Protein 7T7U (pdb70)

Radius of gyration: 22.79 Å; Cα contacts (8 Å, |Δi|>4): 829; chains: 4; bounding box: 52×47×64 Å

B-factor: mean 19.66, std 7.54, range [8.05, 99.09]

Solvent-accessible surface area: 21863 Å² total

Foldseek 3Di:
DDDQQKDKDKDWFQQVPPPDDDCPDPDDDPVDSCSRIDIDIDIDRDDDDPVNVVVVCVVCVVQFDDPPPDDDDGDDDDPD/DDDQDDPSLVVLLVVDPNSVLLVQLLCLPPVCVLVLLCVLLVVLCVVPVQCCPCPHCDDPVSVVVSSVLLSVLSVLLSVCSSNVHNPCVCPPNQVPVQVVCVVVVPDLVSLLSSLVSSLVSSLCSSQVVDPDPPDDDPDDDPVVSSVSSNVNSVVNNVSND/DDDQQKDKDKDWFQQQPPDPDDPPPDDDDDPVDSCNRIDMDIDIDRDDDDPVRVVVVVVVCVVPPDDDD/DVVVVCPDDQDDVSLVVLLVVAPPLVLLVVLLCLCVVCPLVLLCVLLVVLCVVPVCLCPPNHCPDPVSVVVSSVLLSVLSVLLSVCSNNVHNVCVCVVNQVCVQVVCVVVVPDLVSVLSSLVSSLVVSLCSSQPQDDPVPHPDPDDDRNVSNVSSSVNSVVNNVSND

Sequence (477 aa):
AIKKDQKAPIITIFDNRGCEVKKNNNYSGAKANGMMEDDQCVKLLTMETITVSEETTAAKKLQEFIGLKATAINVPQISGVTKKKYAAYVGGADLQALKKFVSSEGNKRLDAVNAIVSSNASSCIVSDAVSGMICENPALISPSGCYTNRRMAACLRDAEIILRYVSYSLLSSGDSSVLEEDRCLSGLKETYSSLGVPTAGNLRAVGIMKATCVAFINNTSQQKKLSTPAGDCSALASSEVAGYFDKVSAALAAIKDQKKAPVVTIFDARGCKDHSSNKEYTGAKAGGMMEDDQCVKLTMMETIKVGDDVAAKVLGEECLSELKSRKFSRVVTAAYVGGADLQALKKFVSEGNKRLDAVNAIVSNASCIVSDAVSSGMICENPALISPSGCYTNRRRMAACLRDAEIILRYVSYSLLSSGDSSVLEEDRCLSGLKEETYSSSLGVPTAGNLRAVGIMKATCVAFINNTSQQKKLSTPAGDCSALASEVAGYFDKVSAALA

InterPro domains:
  IPR004228 Phycoerythrin alpha chain [PF02972] (55-111)
  IPR011070 Globular protein, non-globular alpha/beta subunit [SSF56568] (50-123)
  IPR037011 Phycoerythrin-like alpha chain superfamily [G3DSA:3.90.510.10] (50-129)

Structure (mmCIF, N/CA/C/O backbone):
data_7T7U
#
_entry.id   7T7U
#
_cell.length_a   90.294
_cell.length_b   93.411
_cell.length_c   132.024
_cell.angle_alpha   90.000
_cell.angle_beta   90.000
_cell.angle_gamma   90.000
#
_symmetry.space_group_name_H-M   'I 2 2 2'
#
loop_
_entity.id
_entity.type
_entity.pdbx_description
1 polymer 'Phycoerythrin alpha subunit L1'
2 polymer 'Phycoerythrin beta subunit'
3 polymer 'Phycoerythrin alpha subunit S1'
4 non-polymer 'mesobiliverdin IX(alpha)'
5 non-polymer DiCys-(15,16)-Dihydrobiliverdin
6 non-polymer PHYCOCYANOBILIN
7 non-polymer GLYCEROL
8 water water
#
loop_
_atom_site.group_PDB
_atom_site.id
_atom_site.type_symbol
_atom_site.label_atom_id
_atom_site.label_alt_id
_atom_site.label_comp_id
_atom_site.label_asym_id
_atom_site.label_entity_id
_atom_site.label_seq_id
_atom_site.pdbx_PDB_ins_code
_atom_site.Cartn_x
_atom_site.Cartn_y
_atom_site.Cartn_z
_atom_site.occupancy
_atom_site.B_iso_or_equiv
_atom_site.auth_seq_id
_atom_site.auth_comp_id
_atom_site.auth_asym_id
_atom_site.auth_atom_id
_atom_site.pdbx_PDB_model_num
ATOM 1 N N . ALA A 1 1 ? 39.67387 25.50846 129.26922 1.000 31.73277 1 ALA A N 1
ATOM 2 C CA . ALA A 1 1 ? 40.48173 25.42037 130.51876 1.000 29.64935 1 ALA A CA 1
ATOM 3 C C . ALA A 1 1 ? 39.87664 26.33494 131.59450 1.000 30.44827 1 ALA A C 1
ATOM 4 O O . ALA A 1 1 ? 39.34499 27.40466 131.29880 1.000 26.81175 1 ALA A O 1
ATOM 13 N N . ILE A 1 2 ? 39.93784 25.88663 132.84823 1.000 27.58242 2 ILE A N 1
ATOM 14 C CA . ILE A 1 2 ? 39.46233 26.73361 133.94309 1.000 26.28146 2 ILE A CA 1
ATOM 15 C C . ILE A 1 2 ? 40.22597 28.05517 133.92972 1.000 27.67319 2 ILE A C 1
ATOM 16 O O . ILE A 1 2 ? 41.44065 28.09037 133.68549 1.000 25.88076 2 ILE A O 1
ATOM 32 N N . LYS A 1 3 ? 39.52064 29.15384 134.18885 1.000 26.27976 3 LYS A N 1
ATOM 33 C CA A LYS A 1 3 ? 40.14303 30.47915 134.13048 0.505 27.42642 3 LYS A CA 1
ATOM 34 C CA B LYS A 1 3 ? 40.13862 30.47809 134.13241 0.495 27.42726 3 LYS A CA 1
ATOM 35 C C . LYS A 1 3 ? 40.89624 30.78449 135.41103 1.000 28.00995 3 LYS A C 1
ATOM 36 O O . LYS A 1 3 ? 41.78312 31.63139 135.42457 1.000 28.07971 3 LYS A O 1
ATOM 92 N N . ASP A 1 5 ? 39.63219 32.06452 137.99938 1.000 23.42171 5 ASP A N 1
ATOM 93 C CA . ASP A 1 5 ? 38.99264 33.23287 138.59889 1.000 23.76946 5 ASP A CA 1
ATOM 94 C C . ASP A 1 5 ? 37.81662 32.80738 139.49058 1.000 22.31122 5 ASP A C 1
ATOM 95 O O . ASP A 1 5 ? 37.14091 33.65472 140.07169 1.000 22.37955 5 ASP A O 1
ATOM 104 N N . GLN A 1 6 ? 37.57261 31.48990 139.57556 1.000 22.34718 6 GLN A N 1
ATOM 105 C CA . GLN A 1 6 ? 36.58048 30.92076 140.49045 1.000 21.90110 6 GLN A CA 1
ATOM 106 C C . GLN A 1 6 ? 35.16423 31.42727 140.20996 1.000 21.82685 6 GLN A C 1
ATOM 107 O O . GLN A 1 6 ? 34.30524 31.41689 141.08259 1.000 21.38983 6 GLN A O 1
ATOM 121 N N . LYS A 1 7 ? 34.89272 31.82604 138.96468 1.000 20.44927 7 LYS A N 1
ATOM 122 C CA . LYS A 1 7 ? 33.57063 32.29254 138.58436 1.000 19.99950 7 LYS A CA 1
ATOM 123 C C . LYS A 1 7 ? 32.74169 31.15430 138.01254 1.000 18.46822 7 LYS A C 1
ATOM 124 O O . LYS A 1 7 ? 33.23300 30.34808 137.22253 1.000 19.15290 7 LYS A O 1
ATOM 143 N N . ALA A 1 8 ? 31.47043 31.11130 138.38988 1.000 18.36466 8 ALA A N 1
ATOM 144 C CA . ALA A 1 8 ? 30.54405 30.06651 137.98805 1.000 18.67641 8 ALA A CA 1
ATOM 145 C C . ALA A 1 8 ? 29.18109 30.67208 137.70111 1.000 17.88598 8 ALA A C 1
ATOM 146 O O . ALA A 1 8 ? 28.85794 31.75318 138.20257 1.000 19.32319 8 ALA A O 1
ATOM 153 N N . PRO A 1 9 ? 28.35041 29.98448 136.91995 1.000 18.28198 9 PRO A N 1
ATOM 154 C CA . PRO A 1 9 ? 27.00194 30.49174 136.62043 1.000 17.19602 9 PRO A CA 1
ATOM 155 C C . PRO A 1 9 ? 26.06165 30.33967 137.80988 1.000 17.83050 9 PRO A C 1
ATOM 156 O O . PRO A 1 9 ? 25.86105 29.23462 138.33538 1.000 16.21354 9 PRO A O 1
ATOM 167 N N . ILE A 1 10 ? 25.47726 31.44917 138.21072 1.000 15.88532 10 ILE A N 1
ATOM 168 C CA . ILE A 1 10 ? 24.45802 31.47358 139.25245 1.000 16.96283 10 ILE A CA 1
ATOM 169 C C . ILE A 1 10 ? 23.10423 31.58286 138.57902 1.000 16.15947 10 ILE A C 1
ATOM 170 O O . ILE A 1 10 ? 22.81345 32.58854 137.89502 1.000 15.76873 10 ILE A O 1
ATOM 186 N N . ILE A 1 11 ? 22.30098 30.54528 138.74847 1.000 13.88771 11 ILE A N 1
ATOM 187 C CA . ILE A 1 11 ? 20.96760 30.43579 138.12848 1.000 14.87174 11 ILE A CA 1
ATOM 188 C C . ILE A 1 11 ? 19.89394 30.62600 139.19589 1.000 14.22837 11 ILE A C 1
ATOM 189 O O . ILE A 1 11 ? 19.88323 29.91220 140.21385 1.000 15.75540 11 ILE A O 1
ATOM 205 N N . THR A 1 12 ? 18.97023 31.55312 138.96077 1.000 11.86350 12 THR A N 1
ATOM 206 C CA . THR A 1 12 ? 17.79811 31.72289 139.82976 1.000 13.85673 12 THR A CA 1
ATOM 207 C C . THR A 1 12 ? 16.52911 31.46041 139.02686 1.000 14.04178 12 THR A C 1
ATOM 208 O O . THR A 1 12 ? 16.38690 31.93992 137.90464 1.000 13.58078 12 THR A O 1
ATOM 219 N N . ILE A 1 13 ? 15.63783 30.65965 139.59596 1.000 13.19141 13 ILE A N 1
ATOM 220 C CA . ILE A 1 13 ? 14.42778 30.19724 138.93057 1.000 14.25098 13 ILE A CA 1
ATOM 221 C C . ILE A 1 13 ? 13.24173 30.93844 139.54793 1.000 13.34745 13 ILE A C 1
ATOM 222 O O . ILE A 1 13 ? 12.90783 30.71249 140.71032 1.000 14.36567 13 ILE A O 1
ATOM 238 N N . PHE A 1 14 ? 12.58176 31.77161 138.76662 1.000 13.06485 14 PHE A N 1
ATOM 239 C CA . PHE A 1 14 ? 11.44316 32.56805 139.22612 1.000 14.07871 14 PHE A CA 1
ATOM 240 C C . PHE A 1 14 ? 10.16797 32.00272 138.61545 1.000 13.45409 14 PHE A C 1
ATOM 241 O O . PHE A 1 14 ? 9.77986 32.36267 137.50892 1.000 12.62330 14 PHE A O 1
ATOM 258 N N . ASP A 1 15 ? 9.47584 31.14504 139.34570 1.000 13.12312 15 ASP A N 1
ATOM 259 C CA . ASP A 1 15 ? 8.14786 30.71069 138.94144 1.000 11.90044 15 ASP A CA 1
ATOM 260 C C . ASP A 1 15 ? 7.17743 31.54623 139.75182 1.000 13.12671 15 ASP A C 1
ATOM 261 O O . ASP A 1 15 ? 6.75593 31.13147 140.82827 1.000 12.85174 15 ASP A O 1
ATOM 270 N N . ASN A 1 16 ? 6.84665 32.72938 139.25850 1.000 12.59785 16 ASN A N 1
ATOM 271 C CA . ASN A 1 16 ? 6.09798 33.70268 140.04526 1.000 12.24342 16 ASN A CA 1
ATOM 272 C C . ASN A 1 16 ? 4.67354 33.85980 139.52115 1.000 11.64874 16 ASN A C 1
ATOM 273 O O . ASN A 1 16 ? 4.08085 34.94799 139.53063 1.000 12.09534 16 ASN A O 1
ATOM 284 N N . ARG A 1 17 ? 4.08397 32.75226 139.09266 1.000 11.41767 17 ARG A N 1
ATOM 285 C CA . ARG A 1 17 ? 2.63960 32.67197 138.89610 1.000 12.85700 17 ARG A CA 1
ATOM 286 C C . ARG A 1 17 ? 1.95807 33.13585 140.18698 1.000 12.80520 17 ARG A C 1
ATOM 287 O O . ARG A 1 17 ? 2.39048 32.78391 141.28915 1.000 13.28602 17 ARG A O 1
ATOM 308 N N . GLY A 1 18 ? 0.96255 34.01045 140.05139 1.000 12.18802 18 GLY A N 1
ATOM 309 C CA . GLY A 1 18 ? 0.23295 34.53935 141.19004 1.000 13.18932 18 GLY A CA 1
ATOM 310 C C . GLY A 1 18 ? 0.91722 35.62806 141.99658 1.000 16.15156 18 GLY A C 1
ATOM 311 O O . GLY A 1 18 ? 0.38524 36.02263 143.04340 1.000 15.76533 18 GLY A O 1
ATOM 315 N N . CYS A 1 19 ? 2.08089 36.11303 141.57045 1.000 13.44790 19 CYS A N 1
ATOM 316 C CA . CYS A 1 19 ? 2.76300 37.21357 142.23060 1.000 13.55102 19 CYS A CA 1
ATOM 317 C C . CYS A 1 19 ? 2.35190 38.54456 141.60409 1.000 16.76586 19 CYS A C 1
ATOM 318 O O . CYS A 1 19 ? 2.42313 38.72104 140.38214 1.000 15.28757 19 CYS A O 1
ATOM 325 N N . GLU A 1 20 ? 1.90816 39.47561 142.44714 1.000 14.79227 20 GLU A N 1
ATOM 326 C CA . GLU A 1 20 ? 1.33813 40.72134 141.95195 1.000 18.78450 20 GLU A CA 1
ATOM 327 C C . GLU A 1 20 ? 2.39185 41.78591 141.66878 1.000 19.02964 20 GLU A C 1
ATOM 328 O O . GLU A 1 20 ? 2.06793 42.81244 141.07815 1.000 19.87972 20 GLU A O 1
ATOM 340 N N . VAL A 1 21 ? 3.63671 41.55936 142.06169 1.000 15.55957 21 VAL A N 1
ATOM 341 C CA . VAL A 1 21 ? 4.69911 42.52111 141.83577 1.000 18.73288 21 VAL A CA 1
ATOM 342 C C . VAL A 1 21 ? 5.11018 42.51311 140.36827 1.000 21.56165 21 VAL A C 1
ATOM 343 O O . VAL A 1 21 ? 5.38884 41.45233 139.77863 1.000 19.69218 21 VAL A O 1
ATOM 356 N N . LYS A 1 22 ? 5.17956 43.71169 139.77868 1.000 20.19633 22 LYS A N 1
ATOM 357 C CA . LYS A 1 22 ? 5.57680 43.86256 138.38412 1.000 24.13532 22 LYS A CA 1
ATOM 358 C C . LYS A 1 22 ? 7.07858 44.08304 138.28976 1.000 22.20880 22 LYS A C 1
ATOM 359 O O . LYS A 1 22 ? 7.61791 45.03593 138.89136 1.000 22.30009 22 LYS A O 1
ATOM 378 N N . LYS A 1 23 ? 7.75325 43.22278 137.53516 1.000 20.37898 23 LYS A N 1
ATOM 379 C CA . LYS A 1 23 ? 9.18330 43.33435 137.29741 1.000 22.59645 23 LYS A CA 1
ATOM 380 C C . LYS A 1 23 ? 9.42252 43.58026 135.81059 1.000 23.71595 23 LYS A C 1
ATOM 381 O O . LYS A 1 23 ? 8.64675 43.13805 134.96437 1.000 24.02233 23 LYS A O 1
ATOM 400 N N . ASN A 1 24 ? 10.52567 44.24707 135.49976 1.000 21.92934 24 ASN A N 1
ATOM 401 C CA A ASN A 1 24 ? 10.84174 44.65187 134.13909 0.596 24.91988 24 ASN A CA 1
ATOM 402 C CA B ASN A 1 24 ? 10.84499 44.65829 134.14004 0.404 24.92211 24 ASN A CA 1
ATOM 403 C C . ASN A 1 24 ? 12.25132 44.24761 133.72159 1.000 23.86875 24 ASN A C 1
ATOM 404 O O . ASN A 1 24 ? 12.81201 44.84518 132.79946 1.000 24.80356 24 ASN A O 1
ATOM 423 N N . ASN A 1 25 ? 12.83084 43.23299 134.36173 1.000 21.00041 25 ASN A N 1
ATOM 424 C CA . ASN A 1 25 ? 14.19027 42.81504 134.01975 1.000 20.15384 25 ASN A CA 1
ATOM 425 C C . ASN A 1 25 ? 14.26026 42.24894 132.60665 1.000 21.86836 25 ASN A C 1
ATOM 426 O O . ASN A 1 25 ? 15.22748 42.49617 131.87884 1.000 20.66378 25 ASN A O 1
ATOM 437 N N . TYR A 1 26 ? 13.27576 41.44333 132.23160 1.000 19.09152 26 TYR A N 1
ATOM 438 C CA . TYR A 1 26 ? 13.22045 40.86975 130.89385 1.000 20.29072 26 TYR A CA 1
ATOM 439 C C . TYR A 1 26 ? 12.65075 41.90338 129.93375 1.000 21.51543 26 TYR A C 1
ATOM 440 O O . TYR A 1 26 ? 11.59656 42.49237 130.19816 1.000 22.29257 26 TYR A O 1
ATOM 458 N N . SER A 1 27 ? 13.34952 42.13316 128.82751 1.000 20.86304 27 SER A N 1
ATOM 459 C CA . SER A 1 27 ? 12.96936 43.16875 127.87241 1.000 22.93744 27 SER A CA 1
ATOM 460 C C . SER A 1 27 ? 12.48483 42.62338 126.53292 1.000 21.52690 27 SER A C 1
ATOM 461 O O . SER A 1 27 ? 12.20993 43.40855 125.61969 1.000 23.18336 27 SER A O 1
ATOM 469 N N . GLY A 1 28 ? 12.36901 41.32234 126.38794 1.000 20.20191 28 GLY A N 1
ATOM 470 C CA . GLY A 1 28 ? 12.01496 40.71336 125.12055 1.000 19.57789 28 GLY A CA 1
ATOM 471 C C . GLY A 1 28 ? 10.51908 40.66594 124.88156 1.000 18.54659 28 GLY A C 1
ATOM 472 O O . GLY A 1 28 ? 9.71078 41.26854 125.59325 1.000 19.35037 28 GLY A O 1
ATOM 476 N N . ALA A 1 29 ? 10.15311 39.93804 123.82010 1.000 19.50656 29 ALA A N 1
ATOM 477 C CA . ALA A 1 29 ? 8.75315 39.78767 123.44401 1.000 19.39055 29 ALA A CA 1
ATOM 478 C C . ALA A 1 29 ? 7.96014 39.12671 124.56920 1.000 18.86181 29 ALA A C 1
ATOM 479 O O . ALA A 1 29 ? 8.45050 38.22612 125.25301 1.000 16.78255 29 ALA A O 1
ATOM 486 N N . LYS A 1 30 ? 6.72219 39.59363 124.74736 1.000 18.19718 30 LYS A N 1
ATOM 487 C CA . LYS A 1 30 ? 5.81001 39.01920 125.71477 1.000 17.94508 30 LYS A CA 1
ATOM 488 C C . LYS A 1 30 ? 5.27877 37.65512 125.25533 1.000 15.67477 30 LYS A C 1
ATOM 489 O O . LYS A 1 30 ? 5.14278 37.38188 124.06251 1.000 17.48872 30 LYS A O 1
ATOM 508 N N . ALA A 1 31 ? 4.99239 36.78493 126.22678 1.000 14.50198 31 ALA A N 1
ATOM 509 C CA . ALA A 1 31 ? 4.27604 35.55322 125.94209 1.000 14.43309 31 ALA A CA 1
ATOM 510 C C . ALA A 1 31 ? 2.75537 35.70493 125.88617 1.000 15.39650 31 ALA A C 1
ATOM 511 O O . ALA A 1 31 ? 2.08360 34.87837 125.26324 1.000 13.27369 31 ALA A O 1
ATOM 518 N N . ASN A 1 32 ? 2.19258 36.69834 126.55165 1.000 14.17374 32 ASN A N 1
ATOM 519 C CA . ASN A 1 32 ? 0.75294 36.73747 126.81481 1.000 15.22001 32 ASN A CA 1
ATOM 520 C C . ASN A 1 32 ? 0.25548 35.37896 127.29499 1.000 13.99125 32 ASN A C 1
ATOM 521 O O . ASN A 1 32 ? -0.67469 34.77656 126.74139 1.000 13.08137 32 ASN A O 1
ATOM 532 N N . GLY A 1 33 ? 0.90361 34.92127 128.35422 1.000 15.45775 33 GLY A N 1
ATOM 533 C CA . GLY A 1 33 ? 0.69273 33.59763 128.90821 1.000 13.72791 33 GLY A CA 1
ATOM 534 C C . GLY A 1 33 ? 1.46024 33.46171 130.19794 1.000 14.03555 33 GLY A C 1
ATOM 535 O O . GLY A 1 33 ? 1.96589 34.45494 130.76033 1.000 12.73527 33 GLY A O 1
ATOM 539 N N . MET A 1 34 ? 1.54355 32.22836 130.68224 1.000 13.32990 34 MET A N 1
ATOM 540 C CA A MET A 1 34 ? 2.11839 32.03965 132.01695 0.538 13.52143 34 MET A CA 1
ATOM 541 C CA B MET A 1 34 ? 2.13039 32.01404 132.00811 0.462 13.52962 34 MET A CA 1
ATOM 542 C C . MET A 1 34 ? 3.56057 32.52158 132.06723 1.000 12.46577 34 MET A C 1
ATOM 543 O O . MET A 1 34 ? 4.00234 33.00090 133.11637 1.000 12.13990 34 MET A O 1
ATOM 568 N N . GLU A 1 35 ? 4.28743 32.48324 130.94237 1.000 13.38201 35 GLU A N 1
ATOM 569 C CA . GLU A 1 35 ? 5.69741 32.86927 130.99482 1.000 13.02690 35 GLU A CA 1
ATOM 570 C C . GLU A 1 35 ? 5.92710 34.36905 131.18342 1.000 12.90281 35 GLU A C 1
ATOM 571 O O . GLU A 1 35 ? 7.07902 34.78104 131.41843 1.000 12.74700 35 GLU A O 1
ATOM 583 N N . ASP A 1 36 ? 4.89311 35.19380 131.08726 1.000 12.64003 36 ASP A N 1
ATOM 584 C CA . ASP A 1 36 ? 5.00269 36.58505 131.50578 1.000 13.03246 36 ASP A CA 1
ATOM 585 C C . ASP A 1 36 ? 5.18377 36.72082 133.01786 1.000 14.26707 36 ASP A C 1
ATOM 586 O O . ASP A 1 36 ? 5.51751 37.81417 133.47374 1.000 14.94121 36 ASP A O 1
ATOM 595 N N . ASP A 1 37 ? 4.95128 35.64843 133.76775 1.000 12.41945 37 ASP A N 1
ATOM 596 C CA . ASP A 1 37 ? 5.09939 35.58274 135.22372 1.000 13.24951 37 ASP A CA 1
ATOM 597 C C . ASP A 1 37 ? 6.19766 34.59991 135.64063 1.000 13.41780 37 ASP A C 1
ATOM 598 O O . ASP A 1 37 ? 6.28265 34.20734 136.83140 1.000 10.56403 37 ASP A O 1
ATOM 607 N N . GLN A 1 38 ? 7.07972 34.25024 134.71965 1.000 12.20085 38 GLN A N 1
ATOM 608 C CA . GLN A 1 38 ? 8.15456 33.31105 134.96402 1.000 11.69309 38 GLN A CA 1
ATOM 609 C C . GLN A 1 38 ? 9.43362 33.81977 134.32845 1.000 12.88365 38 GLN A C 1
ATOM 610 O O . GLN A 1 38 ? 9.41045 34.47592 133.28947 1.000 12.25713 38 GLN A O 1
ATOM 624 N N . CYS A 1 39 ? 10.56177 33.52175 134.96911 1.000 12.93101 39 CYS A N 1
ATOM 625 C CA . CYS A 1 39 ? 11.82773 34.05350 134.46930 1.000 13.62823 39 CYS A CA 1
ATOM 626 C C . CYS A 1 39 ? 12.95283 33.18198 134.98762 1.000 14.28651 39 CYS A C 1
ATOM 627 O O . CYS A 1 39 ? 12.89346 32.64729 136.10249 1.000 14.18162 39 CYS A O 1
ATOM 635 N N . VAL A 1 40 ? 13.99510 33.05139 134.17128 1.000 13.85774 40 VAL A N 1
ATOM 636 C CA . VAL A 1 40 ? 15.25486 32.45957 134.59479 1.000 15.23179 40 VAL A CA 1
ATOM 637 C C . VAL A 1 40 ? 16.30396 33.55276 134.58975 1.000 14.91643 40 VAL A C 1
ATOM 638 O O . VAL A 1 40 ? 16.47204 34.24162 133.57206 1.000 13.89121 40 VAL A O 1
ATOM 651 N N . LYS A 1 41 ? 16.99955 33.71698 135.70874 1.000 13.43343 41 LYS A N 1
ATOM 652 C CA . LYS A 1 41 ? 18.10139 34.66803 135.82496 1.000 16.12444 41 LYS A CA 1
ATOM 653 C C . LYS A 1 41 ? 19.42852 33.92166 135.82281 1.000 16.26061 41 LYS A C 1
ATOM 654 O O . LYS A 1 41 ? 19.59294 32.91568 136.52639 1.000 14.83431 41 LYS A O 1
ATOM 673 N N . LEU A 1 42 ? 20.38738 34.43171 135.06049 1.000 16.54959 42 LEU A N 1
ATOM 674 C CA A LEU A 1 42 ? 21.71307 33.84535 134.99010 0.436 18.01440 42 LEU A CA 1
ATOM 675 C CA B LEU A 1 42 ? 21.71239 33.84483 134.98328 0.564 18.00874 42 LEU A CA 1
ATOM 676 C C . LEU A 1 42 ? 22.74686 34.94764 135.11126 1.000 19.67097 42 LEU A C 1
ATOM 677 O O . LEU A 1 42 ? 22.69350 35.93824 134.37048 1.000 19.86603 42 LEU A O 1
ATOM 706 N N . THR A 1 43 ? 23.66710 34.78414 136.04971 1.000 18.54757 43 THR A N 1
ATOM 707 C CA . THR A 1 43 ? 24.84490 35.63162 136.14398 1.000 22.68786 43 THR A CA 1
ATOM 708 C C . THR A 1 43 ? 26.08184 34.74268 136.25831 1.000 22.16273 43 THR A C 1
ATOM 709 O O . THR A 1 43 ? 25.99175 33.57428 136.62890 1.000 22.46990 43 THR A O 1
ATOM 720 N N . MET A 1 44 ? 27.23717 35.32065 135.92105 1.000 23.83947 44 MET A N 1
ATOM 721 C CA . MET A 1 44 ? 28.54529 34.69945 136.08262 1.000 21.87013 44 MET A CA 1
ATOM 722 C C . MET A 1 44 ? 29.28860 35.50916 137.12829 1.000 24.23089 44 MET A C 1
ATOM 723 O O . MET A 1 44 ? 29.59211 36.68956 136.90376 1.000 24.45343 44 MET A O 1
ATOM 737 N N . GLU A 1 45 ? 29.58087 34.89195 138.27203 1.000 20.18702 45 GLU A N 1
ATOM 738 C CA . GLU A 1 45 ? 30.15286 35.61963 139.38239 1.000 21.78871 45 GLU A CA 1
ATOM 739 C C . GLU A 1 45 ? 31.19221 34.77939 140.11452 1.000 20.19980 45 GLU A C 1
ATOM 740 O O . GLU A 1 45 ? 31.14670 33.54837 140.09979 1.000 19.20061 45 GLU A O 1
ATOM 752 N N . THR A 1 46 ? 32.12090 35.48251 140.75601 1.000 19.67152 46 THR A N 1
ATOM 753 C CA . THR A 1 46 ? 33.09642 34.86809 141.63773 1.000 19.66067 46 THR A CA 1
ATOM 754 C C . THR A 1 46 ? 32.35549 34.14601 142.76220 1.000 20.35242 46 THR A C 1
ATOM 755 O O . THR A 1 46 ? 31.54167 34.74538 143.46968 1.000 20.94096 46 THR A O 1
ATOM 766 N N . ILE A 1 47 ? 32.60070 32.85501 142.91352 1.000 18.37063 47 ILE A N 1
ATOM 767 C CA . ILE A 1 47 ? 32.02526 32.13994 144.05960 1.000 18.61824 47 ILE A CA 1
ATOM 768 C C . ILE A 1 47 ? 32.90901 32.41859 145.26964 1.000 19.22289 47 ILE A C 1
ATOM 769 O O . ILE A 1 47 ? 34.12722 32.19655 145.22888 1.000 18.87053 47 ILE A O 1
ATOM 785 N N . THR A 1 48 ? 32.31381 32.95708 146.32130 1.000 18.43514 48 THR A N 1
ATOM 786 C CA . THR A 1 48 ? 33.02365 33.39833 147.51414 1.000 17.89796 48 THR A CA 1
ATOM 787 C C . THR A 1 48 ? 32.49143 32.69911 148.75593 1.000 16.81316 48 THR A C 1
ATOM 788 O O . THR A 1 48 ? 31.28242 32.54756 148.92527 1.000 17.02325 48 THR A O 1
ATOM 799 N N . VAL A 1 49 ? 33.40205 32.26345 149.61325 1.000 15.66683 49 VAL A N 1
ATOM 800 C CA . VAL A 1 49 ? 33.08517 31.71625 150.93335 1.000 15.47726 49 VAL A CA 1
ATOM 801 C C . VAL A 1 49 ? 33.96152 32.46218 151.93691 1.000 16.81651 49 VAL A C 1
ATOM 802 O O . VAL A 1 49 ? 35.19195 32.46041 151.81834 1.000 16.80308 49 VAL A O 1
ATOM 815 N N . SER A 1 50 ? 33.34306 33.12307 152.90934 1.000 15.57782 50 SER A N 1
ATOM 816 C CA . SER A 1 50 ? 34.12763 33.92438 153.83770 1.000 17.18945 50 SER A CA 1
ATOM 817 C C . SER A 1 50 ? 34.80068 33.01976 154.86930 1.000 16.93987 50 SER A C 1
ATOM 818 O O . SER A 1 50 ? 34.38268 31.89574 155.09838 1.000 15.33197 50 SER A O 1
ATOM 826 N N A GLU A 1 51 ? 35.85692 33.52594 155.50292 0.531 17.88769 51 GLU A N 1
ATOM 827 N N B GLU A 1 51 ? 35.86471 33.54646 155.48454 0.469 17.88837 51 GLU A N 1
ATOM 828 C CA A GLU A 1 51 ? 36.48899 32.71125 156.54361 0.531 18.11526 51 GLU A CA 1
ATOM 829 C CA B GLU A 1 51 ? 36.53143 32.82090 156.56462 0.469 18.14092 51 GLU A CA 1
ATOM 830 C C A GLU A 1 51 ? 35.61969 32.63363 157.79350 0.531 17.15880 51 GLU A C 1
ATOM 831 C C B GLU A 1 51 ? 35.59737 32.62614 157.75128 0.469 17.15547 51 GLU A C 1
ATOM 832 O O A GLU A 1 51 ? 35.77534 31.69342 158.58078 0.531 15.83811 51 GLU A O 1
ATOM 833 O O B GLU A 1 51 ? 35.68727 31.61550 158.45808 0.469 15.84772 51 GLU A O 1
ATOM 856 N N . THR A 1 52 ? 34.70152 33.58400 157.98270 1.000 16.91888 52 THR A N 1
ATOM 857 C CA . THR A 1 52 ? 33.68063 33.43224 159.00872 1.000 17.45124 52 THR A CA 1
ATOM 858 C C . THR A 1 52 ? 32.84772 32.19044 158.74714 1.000 14.89052 52 THR A C 1
ATOM 859 O O . THR A 1 52 ? 32.69522 31.32424 159.62091 1.000 14.40811 52 THR A O 1
ATOM 870 N N . THR A 1 53 ? 32.31969 32.06761 157.52472 1.000 14.59899 53 THR A N 1
ATOM 871 C CA . THR A 1 53 ? 31.52718 30.88933 157.18113 1.000 13.92886 53 THR A CA 1
ATOM 872 C C . THR A 1 53 ? 32.33321 29.60385 157.33901 1.000 14.25864 53 THR A C 1
ATOM 873 O O . THR A 1 53 ? 31.86255 28.62432 157.94128 1.000 12.07073 53 THR A O 1
ATOM 884 N N . ALA A 1 54 ? 33.56806 29.58304 156.81276 1.000 13.32273 54 ALA A N 1
ATOM 885 C CA . ALA A 1 54 ? 34.38946 28.37536 156.91274 1.000 13.68039 54 ALA A CA 1
ATOM 886 C C . ALA A 1 54 ? 34.61633 27.96067 158.35674 1.000 13.76668 54 ALA A C 1
ATOM 887 O O . ALA A 1 54 ? 34.61737 26.76749 158.67361 1.000 12.80955 54 ALA A O 1
ATOM 894 N N . ALA A 1 55 ? 34.86708 28.92856 159.23776 1.000 12.28260 55 ALA A N 1
ATOM 895 C CA . ALA A 1 55 ? 34.98319 28.59412 160.66086 1.000 15.27225 55 ALA A CA 1
ATOM 896 C C . ALA A 1 55 ? 33.69769 28.01401 161.21639 1.000 12.64742 55 ALA A C 1
ATOM 897 O O . ALA A 1 55 ? 33.71933 27.04393 162.00201 1.000 12.83272 55 ALA A O 1
ATOM 904 N N . LYS A 1 56 ? 32.55601 28.58590 160.82797 1.000 12.53762 56 LYS A N 1
ATOM 905 C CA . LYS A 1 56 ? 31.28626 28.08803 161.33633 1.000 12.31999 56 LYS A CA 1
ATOM 906 C C . LYS A 1 56 ? 31.00022 26.69072 160.80408 1.000 11.64736 56 LYS A C 1
ATOM 907 O O . LYS A 1 56 ? 30.49136 25.84816 161.53568 1.000 11.86943 56 LYS A O 1
ATOM 926 N N . LYS A 1 57 ? 31.33197 26.41620 159.53714 1.000 10.64616 57 LYS A N 1
ATOM 927 C CA . LYS A 1 57 ? 31.06506 25.08554 158.99916 1.000 11.74169 57 LYS A CA 1
ATOM 928 C C . LYS A 1 57 ? 31.97958 24.05377 159.64249 1.000 11.39248 57 LYS A C 1
ATOM 929 O O . LYS A 1 57 ? 31.54804 22.92407 159.92265 1.000 11.00313 57 LYS A O 1
ATOM 948 N N . LEU A 1 58 ? 33.25734 24.40414 159.85595 1.000 10.98183 58 LEU A N 1
ATOM 949 C CA . LEU A 1 58 ? 34.15875 23.49301 160.55867 1.000 10.80680 58 LEU A CA 1
ATOM 950 C C . LEU A 1 58 ? 33.53500 23.05313 161.87202 1.000 11.46241 58 LEU A C 1
ATOM 951 O O . LEU A 1 58 ? 33.54961 21.86052 162.22612 1.000 10.50215 58 LEU A O 1
ATOM 967 N N . GLN A 1 59 ? 32.99213 24.01136 162.62665 1.000 10.36936 59 GLN A N 1
ATOM 968 C CA . GLN A 1 59 ? 32.41310 23.65325 163.93200 1.000 11.38917 59 GLN A CA 1
ATOM 969 C C . GLN A 1 59 ? 31.23628 22.69737 163.78334 1.000 11.95225 59 GLN A C 1
ATOM 970 O O . GLN A 1 59 ? 31.02577 21.82370 164.64068 1.000 9.96468 59 GLN A O 1
ATOM 984 N N . GLU A 1 60 ? 30.44989 22.84040 162.69284 1.000 10.31609 60 GLU A N 1
ATOM 985 C CA . GLU A 1 60 ? 29.33035 21.94729 162.45834 1.000 11.45313 60 GLU A CA 1
ATOM 986 C C . GLU A 1 60 ? 29.78047 20.54874 162.03730 1.000 11.73770 60 GLU A C 1
ATOM 987 O O . GLU A 1 60 ? 29.07856 19.56097 162.31523 1.000 11.71474 60 GLU A O 1
ATOM 999 N N . PHE A 1 61 ? 30.93937 20.45258 161.38626 1.000 11.06561 61 PHE A N 1
ATOM 1000 C CA . PHE A 1 61 ? 31.44387 19.20263 160.81804 1.000 11.04281 61 PHE A CA 1
ATOM 1001 C C . PHE A 1 61 ? 32.29227 18.40918 161.80136 1.000 11.34828 61 PHE A C 1
ATOM 1002 O O . PHE A 1 61 ? 32.45618 17.18741 161.63281 1.000 11.13172 61 PHE A O 1
ATOM 1019 N N . ILE A 1 62 ? 32.88486 19.07977 162.79324 1.000 9.95797 62 ILE A N 1
ATOM 1020 C CA . ILE A 1 62 ? 33.98868 18.51242 163.55867 1.000 10.74781 62 ILE A CA 1
ATOM 1021 C C . ILE A 1 62 ? 33.54684 17.46053 164.56277 1.000 11.16948 62 ILE A C 1
ATOM 1022 O O . ILE A 1 62 ? 34.39115 16.71554 165.06247 1.000 10.87576 62 ILE A O 1
ATOM 1038 N N . GLY A 1 63 ? 32.23894 17.35022 164.83879 1.000 10.83357 63 GLY A N 1
ATOM 1039 C CA . GLY A 1 63 ? 31.75550 16.24039 165.64972 1.000 12.34509 63 GLY A CA 1
ATOM 1040 C C . GLY A 1 63 ? 31.86760 14.89044 164.94052 1.000 11.88042 63 GLY A C 1
ATOM 1041 O O . GLY A 1 63 ? 31.99504 13.86223 165.58738 1.000 12.00920 63 GLY A O 1
ATOM 1045 N N . LEU A 1 64 ? 31.82502 14.88877 163.62245 1.000 11.22336 64 LEU A N 1
ATOM 1046 C CA . LEU A 1 64 ? 32.06613 13.72000 162.77586 1.000 11.59795 64 LEU A CA 1
ATOM 1047 C C . LEU A 1 64 ? 31.03672 12.60100 162.92067 1.000 12.19842 64 LEU A C 1
ATOM 1048 O O . LEU A 1 64 ? 31.32513 11.45762 162.55377 1.000 11.25320 64 LEU A O 1
ATOM 1064 N N . LYS A 1 65 ? 29.82040 12.89182 163.40096 1.000 10.87313 65 LYS A N 1
ATOM 1065 C CA . LYS A 1 65 ? 28.83910 11.85450 163.60310 1.000 11.18100 65 LYS A CA 1
ATOM 1066 C C . LYS A 1 65 ? 27.45458 12.19243 163.06424 1.000 11.69053 65 LYS A C 1
ATOM 1067 O O . LYS A 1 65 ? 26.81862 11.33254 162.45773 1.000 11.12094 65 LYS A O 1
ATOM 1086 N N . ALA A 1 66 ? 26.96409 13.39719 163.32377 1.000 10.67461 66 ALA A N 1
ATOM 1087 C CA . ALA A 1 66 ? 25.56790 13.72537 163.03932 1.000 11.97949 66 ALA A CA 1
ATOM 1088 C C . ALA A 1 66 ? 25.35850 13.96576 161.54954 1.000 11.68636 66 ALA A C 1
ATOM 1089 O O . ALA A 1 66 ? 26.27663 14.38994 160.83170 1.000 11.78808 66 ALA A O 1
ATOM 1096 N N . THR A 1 67 ? 24.15167 13.65603 161.07944 1.000 11.77553 67 THR A N 1
ATOM 1097 C CA . THR A 1 67 ? 23.79783 13.81964 159.67019 1.000 9.67790 67 THR A CA 1
ATOM 1098 C C . THR A 1 67 ? 22.40710 14.42731 159.54828 1.000 11.46088 67 THR A C 1
ATOM 1099 O O . THR A 1 67 ? 21.68492 14.60134 160.52617 1.000 10.20143 67 THR A O 1
ATOM 1110 N N . ALA A 1 68 ? 22.03143 14.71818 158.31294 1.000 10.08904 68 ALA A N 1
ATOM 1111 C CA . ALA A 1 68 ? 20.65686 14.96130 157.95237 1.000 11.60083 68 ALA A CA 1
ATOM 1112 C C . ALA A 1 68 ? 19.78895 13.74404 158.29229 1.000 11.57917 68 ALA A C 1
ATOM 1113 O O . ALA A 1 68 ? 20.26730 12.63975 158.58458 1.000 11.62543 68 ALA A O 1
ATOM 1120 N N . ILE A 1 69 ? 18.47466 13.95488 158.24753 1.000 11.41463 69 ILE A N 1
ATOM 1121 C CA . ILE A 1 69 ? 17.53434 12.89155 158.58448 1.000 12.01818 69 ILE A CA 1
ATOM 1122 C C . ILE A 1 69 ? 17.43156 11.92147 157.41925 1.000 13.69051 69 ILE A C 1
ATOM 1123 O O . ILE A 1 69 ? 17.19853 12.33893 156.27720 1.000 12.93332 69 ILE A O 1
ATOM 1139 N N . ASN A 1 70 ? 17.57759 10.62570 157.72784 1.000 11.95430 70 ASN A N 1
ATOM 1140 C CA . ASN A 1 70 ? 17.30631 9.50459 156.80359 1.000 12.96955 70 ASN A CA 1
ATOM 1141 C C . ASN A 1 70 ? 18.26437 9.48972 155.61806 1.000 13.95002 70 ASN A C 1
ATOM 1142 O O . ASN A 1 70 ? 17.83941 9.38627 154.47221 1.000 13.46060 70 ASN A O 1
ATOM 1153 N N . VAL A 1 71 ? 19.56575 9.57386 155.90178 1.000 11.56051 71 VAL A N 1
ATOM 1154 C CA . VAL A 1 71 ? 20.57945 9.49767 154.85184 1.000 13.48237 71 VAL A CA 1
ATOM 1155 C C . VAL A 1 71 ? 21.60935 8.44942 155.24338 1.000 14.28642 71 VAL A C 1
ATOM 1156 O O . VAL A 1 71 ? 21.76128 8.11841 156.43243 1.000 11.25911 71 VAL A O 1
ATOM 1169 N N . PRO A 1 72 ? 22.35394 7.92515 154.27066 1.000 12.29151 72 PRO A N 1
ATOM 1170 C CA . PRO A 1 72 ? 23.36192 6.90065 154.59592 1.000 13.12181 72 PRO A CA 1
ATOM 1171 C C . PRO A 1 72 ? 24.45215 7.44899 155.50904 1.000 12.60637 72 PRO A C 1
ATOM 1172 O O . PRO A 1 72 ? 24.75712 8.64905 155.50392 1.000 11.95763 72 PRO A O 1
ATOM 1183 N N . GLN A 1 73 ? 25.07473 6.53088 156.24661 1.000 12.47926 73 GLN A N 1
ATOM 1184 C CA . GLN A 1 73 ? 26.11300 6.82189 157.23990 1.000 12.72918 73 GLN A CA 1
ATOM 1185 C C . GLN A 1 73 ? 27.44556 6.26415 156.73031 1.000 13.49625 73 GLN A C 1
ATOM 1186 O O . GLN A 1 73 ? 27.51435 5.07107 156.41071 1.000 12.73608 73 GLN A O 1
ATOM 1200 N N . ILE A 1 74 ? 28.49716 7.08840 156.70501 1.000 13.11436 74 ILE A N 1
ATOM 1201 C CA . ILE A 1 74 ? 29.82012 6.68229 156.23011 1.000 13.28620 74 ILE A CA 1
ATOM 1202 C C . ILE A 1 74 ? 30.91907 7.15933 157.16421 1.000 14.19742 74 ILE A C 1
ATOM 1203 O O . ILE A 1 74 ? 32.12108 7.00595 156.87947 1.000 14.69941 74 ILE A O 1
ATOM 1219 N N . SER A 1 75 ? 30.53015 7.72252 158.30795 1.000 13.88409 75 SER A N 1
ATOM 1220 C CA . SER A 1 75 ? 31.50066 8.26822 159.23177 1.000 12.97152 75 SER A CA 1
ATOM 1221 C C . SER A 1 75 ? 32.45206 7.21182 159.74254 1.000 14.78263 75 SER A C 1
ATOM 1222 O O . SER A 1 75 ? 32.08703 6.05180 159.90110 1.000 13.61644 75 SER A O 1
ATOM 1230 N N . GLY A 1 76 ? 33.67577 7.63006 160.02049 1.000 13.56217 76 GLY A N 1
ATOM 1231 C CA . GLY A 1 76 ? 34.69692 6.77443 160.60916 1.000 15.54796 76 GLY A CA 1
ATOM 1232 C C . GLY A 1 76 ? 35.59596 7.47625 161.60964 1.000 14.65626 76 GLY A C 1
ATOM 1233 O O . GLY A 1 76 ? 35.37635 8.66642 161.90870 1.000 13.57472 76 GLY A O 1
ATOM 1237 N N . VAL A 1 77 ? 36.62613 6.78295 162.09372 1.000 14.78787 77 VAL A N 1
ATOM 1238 C CA . VAL A 1 77 ? 37.50858 7.30987 163.13014 1.000 15.89985 77 VAL A CA 1
ATOM 1239 C C . VAL A 1 77 ? 38.98856 7.13542 162.81816 1.000 16.85343 77 VAL A C 1
ATOM 1240 O O . VAL A 1 77 ? 39.84167 7.32111 163.69915 1.000 16.27175 77 VAL A O 1
ATOM 1253 N N . THR A 1 78 ? 39.30404 6.77521 161.57950 1.000 14.43512 78 THR A N 1
ATOM 1254 C CA . THR A 1 78 ? 40.66962 6.52984 161.13226 1.000 16.73587 78 THR A CA 1
ATOM 1255 C C . THR A 1 78 ? 40.93214 7.31083 159.84181 1.000 16.71147 78 THR A C 1
ATOM 1256 O O . THR A 1 78 ? 40.01053 7.70216 159.12905 1.000 17.53616 78 THR A O 1
ATOM 1267 N N . LYS A 1 79 ? 42.20124 7.51343 159.54832 1.000 17.57677 79 LYS A N 1
ATOM 1268 C CA . LYS A 1 79 ? 42.56546 8.09878 158.25852 1.000 17.35307 79 LYS A CA 1
ATOM 1269 C C . LYS A 1 79 ? 42.28494 7.09199 157.14506 1.000 18.81789 79 LYS A C 1
ATOM 1270 O O . LYS A 1 79 ? 42.70353 5.93984 157.23248 1.000 16.32076 79 LYS A O 1
ATOM 1289 N N . LYS A 1 80 ? 41.58225 7.52879 156.09466 1.000 17.87557 80 LYS A N 1
ATOM 1290 C CA A LYS A 1 80 ? 41.34776 6.67304 154.92681 0.540 19.29823 80 LYS A CA 1
ATOM 1291 C CA B LYS A 1 80 ? 41.35088 6.67287 154.92615 0.460 19.29970 80 LYS A CA 1
ATOM 1292 C C . LYS A 1 80 ? 42.26907 6.97601 153.75112 1.000 20.86481 80 LYS A C 1
ATOM 1293 O O . LYS A 1 80 ? 42.52691 6.08284 152.93402 1.000 21.33867 80 LYS A O 1
ATOM 1328 N N . TYR A 1 81 ? 42.76514 8.20459 153.62206 1.000 20.14147 81 TYR A N 1
ATOM 1329 C CA . TYR A 1 81 ? 43.70451 8.57475 152.58184 1.000 18.05385 81 TYR A CA 1
ATOM 1330 C C . TYR A 1 81 ? 44.29798 9.92160 152.90962 1.000 20.43296 81 TYR A C 1
ATOM 1331 O O . TYR A 1 81 ? 43.83986 10.56213 153.85945 1.000 19.10410 81 TYR A O 1
ATOM 1350 N N . ALA B 2 12 ? 23.70953 40.56829 133.93455 1.000 29.47029 16 ALA B N 1
ATOM 1351 C CA . ALA B 2 12 ? 22.81712 39.42360 134.11785 1.000 24.61814 16 ALA B CA 1
ATOM 1352 C C . ALA B 2 12 ? 21.96391 39.19106 132.89127 1.000 23.30756 16 ALA B C 1
ATOM 1353 O O . ALA B 2 12 ? 21.62779 40.14072 132.15123 1.000 22.72031 16 ALA B O 1
ATOM 1360 N N . ALA B 2 13 ? 21.59327 37.93476 132.64809 1.000 19.80702 17 ALA B N 1
ATOM 1361 C CA . ALA B 2 13 ? 20.66152 37.58464 131.58224 1.000 20.21544 17 ALA B CA 1
ATOM 1362 C C . ALA B 2 13 ? 19.33835 37.17704 132.20453 1.000 18.09551 17 ALA B C 1
ATOM 1363 O O . ALA B 2 13 ? 19.31963 36.43203 133.18068 1.000 18.91534 17 ALA B O 1
ATOM 1370 N N . TYR B 2 14 ? 18.24127 37.70167 131.66238 1.000 17.08052 18 TYR B N 1
ATOM 1371 C CA . TYR B 2 14 ? 16.89127 37.38722 132.12169 1.000 17.27116 18 TYR B CA 1
ATOM 1372 C C . TYR B 2 14 ? 16.11870 36.76937 130.96544 1.000 17.55796 18 TYR B C 1
ATOM 1373 O O . TYR B 2 14 ? 15.93148 37.41881 129.91683 1.000 17.72189 18 TYR B O 1
ATOM 1391 N N . VAL B 2 15 ? 15.71636 35.51199 131.13536 1.000 16.11731 19 VAL B N 1
ATOM 1392 C CA . VAL B 2 15 ? 15.00977 34.74851 130.10105 1.000 16.72676 19 VAL B CA 1
ATOM 1393 C C . VAL B 2 15 ? 13.57891 34.54910 130.59073 1.000 14.67808 19 VAL B C 1
ATOM 1394 O O . VAL B 2 15 ? 13.31650 33.68093 131.42083 1.000 13.52961 19 VAL B O 1
ATOM 1407 N N . GLY B 2 16 ? 12.65512 35.37475 130.10689 1.000 14.23491 20 GLY B N 1
ATOM 1408 C CA . GLY B 2 16 ? 11.26363 35.29576 130.51554 1.000 13.78453 20 GLY B CA 1
ATOM 1409 C C . GLY B 2 16 ? 10.33810 35.35683 129.30677 1.000 13.72143 20 GLY B C 1
ATOM 1410 O O . GLY B 2 16 ? 10.81294 35.34088 128.16499 1.000 14.57019 20 GLY B O 1
ATOM 1414 N N . GLY B 2 17 ? 9.02406 35.41887 129.51651 1.000 13.01505 21 GLY B N 1
ATOM 1415 C CA . GLY B 2 17 ? 8.12534 35.66174 128.41290 1.000 12.44959 21 GLY B CA 1
ATOM 1416 C C . GLY B 2 17 ? 8.40337 34.74285 127.20529 1.000 13.60444 21 GLY B C 1
ATOM 1417 O O . GLY B 2 17 ? 8.66532 33.53598 127.35781 1.000 12.76966 21 GLY B O 1
ATOM 1421 N N . ALA B 2 18 ? 8.38213 35.32565 126.00771 1.000 13.57584 22 ALA B N 1
ATOM 1422 C CA . ALA B 2 18 ? 8.51381 34.50727 124.79631 1.000 13.96427 22 ALA B CA 1
ATOM 1423 C C . ALA B 2 18 ? 9.88494 33.88510 124.67668 1.000 14.19042 22 ALA B C 1
ATOM 1424 O O . ALA B 2 18 ? 10.00510 32.81144 124.07873 1.000 13.74886 22 ALA B O 1
ATOM 1431 N N . ASP B 2 19 ? 10.94403 34.54448 125.21209 1.000 14.88566 23 ASP B N 1
ATOM 1432 C CA . ASP B 2 19 ? 12.27860 33.94233 125.17838 1.000 15.76849 23 ASP B CA 1
ATOM 1433 C C . ASP B 2 19 ? 12.31353 32.66434 126.01694 1.000 14.22575 23 ASP B C 1
ATOM 1434 O O . ASP B 2 19 ? 13.01929 31.69654 125.68372 1.000 14.20620 23 ASP B O 1
ATOM 1443 N N . LEU B 2 20 ? 11.57170 32.65437 127.11226 1.000 13.07815 24 LEU B N 1
ATOM 1444 C CA . LEU B 2 20 ? 11.49953 31.47933 127.96124 1.000 14.27006 24 LEU B CA 1
ATOM 1445 C C . LEU B 2 20 ? 10.67497 30.39098 127.29648 1.000 13.45487 24 LEU B C 1
ATOM 1446 O O . LEU B 2 20 ? 11.00456 29.20932 127.38930 1.000 14.26877 24 LEU B O 1
ATOM 1462 N N . GLN B 2 21 ? 9.61819 30.76038 126.58188 1.000 13.85938 25 GLN B N 1
ATOM 1463 C CA . GLN B 2 21 ? 8.91112 29.72754 125.82756 1.000 14.27171 25 GLN B CA 1
ATOM 1464 C C . GLN B 2 21 ? 9.84596 29.06997 124.82965 1.000 15.64140 25 GLN B C 1
ATOM 1465 O O . GLN B 2 21 ? 9.78736 27.84290 124.61119 1.000 15.17738 25 GLN B O 1
ATOM 1479 N N . ALA B 2 22 ? 10.67579 29.87659 124.15459 1.000 14.95006 26 ALA B N 1
ATOM 1480 C CA . ALA B 2 22 ? 11.62161 29.29713 123.19341 1.000 16.75009 26 ALA B CA 1
ATOM 1481 C C . ALA B 2 22 ? 12.60637 28.36556 123.88938 1.000 16.19661 26 ALA B C 1
ATOM 1482 O O . ALA B 2 22 ? 12.86676 27.24828 123.41969 1.000 16.72104 26 ALA B O 1
ATOM 1489 N N . LEU B 2 23 ? 13.16855 28.80237 125.01943 1.000 17.14921 27 LEU B N 1
ATOM 1490 C CA . LEU B 2 23 ? 14.09151 27.95289 125.76195 1.000 16.59677 27 LEU B CA 1
ATOM 1491 C C . LEU B 2 23 ? 13.45243 26.61579 126.07966 1.000 17.36029 27 LEU B C 1
ATOM 1492 O O . LEU B 2 23 ? 14.07239 25.55741 125.92964 1.000 17.30347 27 LEU B O 1
ATOM 1508 N N . LYS B 2 24 ? 12.20499 26.65250 126.54492 1.000 16.03763 28 LYS B N 1
ATOM 1509 C CA . LYS B 2 24 ? 11.52309 25.42552 126.94778 1.000 16.27756 28 LYS B CA 1
ATOM 1510 C C . LYS B 2 24 ? 11.34727 24.49702 125.75255 1.000 18.96026 28 LYS B C 1
ATOM 1511 O O . LYS B 2 24 ? 11.37329 23.27766 125.91621 1.000 21.83211 28 LYS B O 1
ATOM 1530 N N . LYS B 2 25 ? 11.13231 25.06432 124.57478 1.000 17.70105 29 LYS B N 1
ATOM 1531 C CA . LYS B 2 25 ? 10.95789 24.25687 123.35963 1.000 19.83877 29 LYS B CA 1
ATOM 1532 C C . LYS B 2 25 ? 12.27451 23.74557 122.81624 1.000 20.14275 29 LYS B C 1
ATOM 1533 O O . LYS B 2 25 ? 12.29430 22.73774 122.10729 1.000 24.81028 29 LYS B O 1
ATOM 1552 N N . PHE B 2 26 ? 13.37776 24.41116 123.11735 1.000 19.31077 30 PHE B N 1
ATOM 1553 C CA . PHE B 2 26 ? 14.67015 24.03069 122.55156 1.000 20.96401 30 PHE B CA 1
ATOM 1554 C C . PHE B 2 26 ? 15.41338 23.01553 123.40833 1.000 25.33182 30 PHE B C 1
ATOM 1555 O O . PHE B 2 26 ? 16.47308 22.55199 122.99382 1.000 24.42002 30 PHE B O 1
ATOM 1572 N N . VAL B 2 27 ? 14.88046 22.64687 124.58914 1.000 22.82678 31 VAL B N 1
ATOM 1573 C CA . VAL B 2 27 ? 15.40548 21.53333 125.37070 1.000 22.93860 31 VAL B CA 1
ATOM 1574 C C . VAL B 2 27 ? 14.30447 20.49699 125.59045 1.000 24.10377 31 VAL B C 1
ATOM 1575 O O . VAL B 2 27 ? 13.12236 20.75990 125.38958 1.000 27.24407 31 VAL B O 1
ATOM 1588 N N . SER B 2 28 ? 14.70488 19.30150 125.99527 1.000 23.02099 32 SER B N 1
ATOM 1589 C CA A SER B 2 28 ? 13.72960 18.27480 126.33688 0.495 23.06252 32 SER B CA 1
ATOM 1590 C CA B SER B 2 28 ? 13.73980 18.26715 126.34709 0.505 23.06179 32 SER B CA 1
ATOM 1591 C C . SER B 2 28 ? 13.08202 18.57868 127.69254 1.000 21.48462 32 SER B C 1
ATOM 1592 O O . SER B 2 28 ? 13.74071 19.05160 128.64192 1.000 20.53566 32 SER B O 1
ATOM 1605 N N . GLU B 2 29 ? 11.77005 18.32743 127.76275 1.000 20.81508 33 GLU B N 1
ATOM 1606 C CA . GLU B 2 29 ? 10.98830 18.42326 128.99639 1.000 20.48118 33 GLU B CA 1
ATOM 1607 C C . GLU B 2 29 ? 11.20482 19.73941 129.73202 1.000 18.76979 33 GLU B C 1
ATOM 1608 O O . GLU B 2 29 ? 11.42502 19.76810 130.95168 1.000 17.51797 33 GLU B O 1
ATOM 1620 N N . GLY B 2 30 ? 11.07155 20.84234 128.99429 1.000 18.04676 34 GLY B N 1
ATOM 1621 C CA . GLY B 2 30 ? 11.35642 22.17364 129.48708 1.000 17.69712 34 GLY B CA 1
ATOM 1622 C C . GLY B 2 30 ? 10.86706 22.49421 130.87692 1.000 17.38041 34 GLY B C 1
ATOM 1623 O O . GLY B 2 30 ? 11.66402 22.93076 131.72785 1.000 16.89614 34 GLY B O 1
ATOM 1627 N N . ASN B 2 31 ? 9.56668 22.33614 131.12791 1.000 16.35482 35 ASN B N 1
ATOM 1628 C CA . ASN B 2 31 ? 9.05673 22.71431 132.43601 1.000 15.84557 35 ASN B CA 1
ATOM 1629 C C . ASN B 2 31 ? 9.61195 21.81752 133.53428 1.000 15.70672 35 ASN B C 1
ATOM 1630 O O . ASN B 2 31 ? 10.08369 22.31316 134.56714 1.000 16.33174 35 ASN B O 1
ATOM 1641 N N . LYS B 2 32 ? 9.58854 20.50030 133.31635 1.000 16.31607 36 LYS B N 1
ATOM 1642 C CA . LYS B 2 32 ? 10.16429 19.58198 134.29317 1.000 17.11803 36 LYS B CA 1
ATOM 1643 C C . LYS B 2 32 ? 11.63793 19.87571 134.52331 1.000 15.34246 36 LYS B C 1
ATOM 1644 O O . LYS B 2 32 ? 12.14636 19.74166 135.65143 1.000 14.64085 36 LYS B O 1
ATOM 1663 N N . ARG B 2 33 ? 12.35437 20.23457 133.45416 1.000 15.03973 37 ARG B N 1
ATOM 1664 C CA . ARG B 2 33 ? 13.77211 20.53240 133.56552 1.000 15.14634 37 ARG B CA 1
ATOM 1665 C C . ARG B 2 33 ? 14.00165 21.71390 134.48401 1.000 14.51274 37 ARG B C 1
ATOM 1666 O O . ARG B 2 33 ? 14.96061 21.72179 135.25937 1.000 13.74148 37 ARG B O 1
ATOM 1687 N N . LEU B 2 34 ? 13.11996 22.72539 134.42294 1.000 14.52694 38 LEU B N 1
ATOM 1688 C CA . LEU B 2 34 ? 13.26523 23.86500 135.32302 1.000 14.12875 38 LEU B CA 1
ATOM 1689 C C . LEU B 2 34 ? 13.00845 23.46497 136.77655 1.000 13.95923 38 LEU B C 1
ATOM 1690 O O . LEU B 2 34 ? 13.71292 23.91867 137.69619 1.000 12.90775 38 LEU B O 1
ATOM 1706 N N . ASP B 2 35 ? 12.03693 22.58340 137.00838 1.000 14.73624 39 ASP B N 1
ATOM 1707 C CA . ASP B 2 35 ? 11.83870 22.06905 138.36137 1.000 15.13960 39 ASP B CA 1
ATOM 1708 C C . ASP B 2 35 ? 13.09208 21.36687 138.85212 1.000 15.07075 39 ASP B C 1
ATOM 1709 O O . ASP B 2 35 ? 13.46641 21.50274 140.02346 1.000 13.10325 39 ASP B O 1
ATOM 1718 N N . ALA B 2 36 ? 13.73303 20.58961 137.96812 1.000 12.55079 40 ALA B N 1
ATOM 1719 C CA . ALA B 2 36 ? 14.92346 19.83616 138.36192 1.000 15.03525 40 ALA B CA 1
ATOM 1720 C C . ALA B 2 36 ? 16.07888 20.76866 138.66980 1.000 13.56974 40 ALA B C 1
ATOM 1721 O O . ALA B 2 36 ? 16.80246 20.56154 139.66146 1.000 14.18975 40 ALA B O 1
ATOM 1728 N N . VAL B 2 37 ? 16.26164 21.81243 137.83546 1.000 12.41155 41 VAL B N 1
ATOM 1729 C CA . VAL B 2 37 ? 17.26922 22.81994 138.10380 1.000 12.98920 41 VAL B CA 1
ATOM 1730 C C . VAL B 2 37 ? 16.99716 23.48678 139.44429 1.000 14.93194 41 VAL B C 1
ATOM 1731 O O . VAL B 2 37 ? 17.92185 23.71753 140.23626 1.000 12.87706 41 VAL B O 1
ATOM 1744 N N . ASN B 2 38 ? 15.71715 23.81170 139.71407 1.000 13.63414 42 ASN B N 1
ATOM 1745 C CA . ASN B 2 38 ? 15.38457 24.49197 140.94486 1.000 13.29174 42 ASN B CA 1
ATOM 1746 C C . ASN B 2 38 ? 15.63015 23.59913 142.14611 1.000 13.57705 42 ASN B C 1
ATOM 1747 O O . ASN B 2 38 ? 15.99124 24.10415 143.21332 1.000 12.48879 42 ASN B O 1
ATOM 1758 N N . ALA B 2 39 ? 15.45568 22.28719 141.98705 1.000 13.68697 43 ALA B N 1
ATOM 1759 C CA . ALA B 2 39 ? 15.75314 21.34659 143.08346 1.000 12.74914 43 ALA B CA 1
ATOM 1760 C C . ALA B 2 39 ? 17.21368 21.42179 143.49987 1.000 12.18472 43 ALA B C 1
ATOM 1761 O O . ALA B 2 39 ? 17.53515 21.11120 144.66494 1.000 12.93001 43 ALA B O 1
ATOM 1768 N N . ILE B 2 40 ? 18.10604 21.74957 142.56550 1.000 12.22803 44 ILE B N 1
ATOM 1769 C CA . ILE B 2 40 ? 19.50224 21.95373 142.91358 1.000 12.86402 44 ILE B CA 1
ATOM 1770 C C . ILE B 2 40 ? 19.70795 23.35697 143.48343 1.000 11.78253 44 ILE B C 1
ATOM 1771 O O . ILE B 2 40 ? 20.19601 23.53732 144.61614 1.000 12.33815 44 ILE B O 1
ATOM 1787 N N . VAL B 2 41 ? 19.36815 24.39990 142.71189 1.000 11.75706 45 VAL B N 1
ATOM 1788 C CA . VAL B 2 41 ? 19.87332 25.70171 143.13197 1.000 11.23776 45 VAL B CA 1
ATOM 1789 C C . VAL B 2 41 ? 19.16452 26.20809 144.40770 1.000 11.63667 45 VAL B C 1
ATOM 1790 O O . VAL B 2 41 ? 19.75868 26.95257 145.18055 1.000 13.18338 45 VAL B O 1
ATOM 1803 N N A SER B 2 42 ? 17.90516 25.84230 144.62616 0.449 11.81022 46 SER B N 1
ATOM 1804 N N B SER B 2 42 ? 17.90464 25.84223 144.63117 0.551 11.79433 46 SER B N 1
ATOM 1805 C CA A SER B 2 42 ? 17.22489 26.27601 145.84037 0.449 12.34039 46 SER B CA 1
ATOM 1806 C CA B SER B 2 42 ? 17.21849 26.27648 145.84387 0.551 12.32437 46 SER B CA 1
ATOM 1807 C C A SER B 2 42 ? 17.80486 25.59774 147.09038 0.449 13.22842 46 SER B C 1
ATOM 1808 C C B SER B 2 42 ? 17.69673 25.51381 147.08958 0.551 13.23575 46 SER B C 1
ATOM 1809 O O A SER B 2 42 ? 17.57414 26.08259 148.20609 0.449 13.11383 46 SER B O 1
ATOM 1810 O O B SER B 2 42 ? 17.27923 25.85874 148.20536 0.551 12.99751 46 SER B O 1
ATOM 1825 N N . ASN B 2 43 ? 18.55536 24.51127 146.91572 1.000 11.59476 47 ASN B N 1
ATOM 1826 C CA . ASN B 2 43 ? 19.13548 23.73336 147.99968 1.000 12.40855 47 ASN B CA 1
ATOM 1827 C C . ASN B 2 43 ? 20.66265 23.76485 147.96042 1.000 12.62352 47 ASN B C 1
ATOM 1828 O O . ASN B 2 43 ? 21.32359 22.92160 148.59290 1.000 12.56632 47 ASN B O 1
ATOM 1840 N N . ALA B 2 44 ? 21.24357 24.74898 147.29630 1.000 10.82177 48 ALA B N 1
ATOM 1841 C CA . ALA B 2 44 ? 22.66942 24.66525 146.97788 1.000 12.64572 48 ALA B CA 1
ATOM 1842 C C . ALA B 2 44 ? 23.54389 24.64842 148.24123 1.000 12.33635 48 ALA B C 1
ATOM 1843 O O . ALA B 2 44 ? 24.52870 23.90725 148.31821 1.000 11.31475 48 ALA B O 1
ATOM 1850 N N A SER B 2 45 ? 23.20424 25.44222 149.25095 0.517 12.58460 49 SER B N 1
ATOM 1851 N N B SER B 2 45 ? 23.20986 25.46924 149.23258 0.483 12.97514 49 SER B N 1
ATOM 1852 C CA A SER B 2 45 ? 24.06910 25.46699 150.42750 0.517 13.18909 49 SER B CA 1
ATOM 1853 C CA B SER B 2 45 ? 24.01712 25.49410 150.44676 0.483 13.17649 49 SER B CA 1
ATOM 1854 C C A SER B 2 45 ? 23.97321 24.16131 151.21479 0.517 13.04612 49 SER B C 1
ATOM 1855 C C B SER B 2 45 ? 23.97512 24.14519 151.15666 0.483 13.05684 49 SER B C 1
ATOM 1856 O O A SER B 2 45 ? 24.96870 23.69797 151.77585 0.517 12.86407 49 SER B O 1
ATOM 1857 O O B SER B 2 45 ? 25.01004 23.62501 151.57915 0.483 12.85544 49 SER B O 1
ATOM 1872 N N . CYS B 2 46 ? 22.78565 23.54984 151.26998 1.000 12.47081 50 CYS B N 1
ATOM 1873 C CA . CYS B 2 46 ? 22.65142 22.27151 151.98757 1.000 12.44011 50 CYS B CA 1
ATOM 1874 C C . CYS B 2 46 ? 23.36755 21.16658 151.22367 1.000 11.76684 50 CYS B C 1
ATOM 1875 O O . CYS B 2 46 ? 24.02282 20.31699 151.82641 1.000 11.54246 50 CYS B O 1
ATOM 1882 N N . ILE B 2 47 ? 23.29646 21.18899 149.89145 1.000 11.88853 51 ILE B N 1
ATOM 1883 C CA . ILE B 2 47 ? 23.95415 20.16406 149.08167 1.000 11.59761 51 ILE B CA 1
ATOM 1884 C C . ILE B 2 47 ? 25.46672 20.20837 149.29113 1.000 11.68861 51 ILE B C 1
ATOM 1885 O O . ILE B 2 47 ? 26.10901 19.16773 149.49605 1.000 9.90485 51 ILE B O 1
ATOM 1901 N N . VAL B 2 48 ? 26.04891 21.41035 149.24502 1.000 10.75064 52 VAL B N 1
ATOM 1902 C CA . VAL B 2 48 ? 27.47573 21.57943 149.45505 1.000 10.77420 52 VAL B CA 1
ATOM 1903 C C . VAL B 2 48 ? 27.85701 21.13830 150.85556 1.000 11.43156 52 VAL B C 1
ATOM 1904 O O . VAL B 2 48 ? 28.85355 20.45309 151.04534 1.000 10.87343 52 VAL B O 1
ATOM 1917 N N . SER B 2 49 ? 27.04302 21.51685 151.84776 1.000 10.49920 53 SER B N 1
ATOM 1918 C CA . SER B 2 49 ? 27.34447 21.16425 153.23212 1.000 12.01022 53 SER B CA 1
ATOM 1919 C C . SER B 2 49 ? 27.36989 19.66159 153.40625 1.000 11.70864 53 SER B C 1
ATOM 1920 O O . SER B 2 49 ? 28.23577 19.12763 154.10006 1.000 12.17877 53 SER B O 1
ATOM 1928 N N . ASP B 2 50 ? 26.35708 18.96622 152.87792 1.000 11.07289 54 ASP B N 1
ATOM 1929 C CA . ASP B 2 50 ? 26.30962 17.51023 153.08873 1.000 11.54279 54 ASP B CA 1
ATOM 1930 C C . ASP B 2 50 ? 27.52427 16.84000 152.44499 1.000 11.93311 54 ASP B C 1
ATOM 1931 O O . ASP B 2 50 ? 28.08436 15.88964 152.99579 1.000 12.13122 54 ASP B O 1
ATOM 1940 N N . ALA B 2 51 ? 27.93787 17.32382 151.26691 1.000 11.46390 55 ALA B N 1
ATOM 1941 C CA . ALA B 2 51 ? 29.03294 16.69427 150.53957 1.000 11.34724 55 ALA B CA 1
ATOM 1942 C C . ALA B 2 51 ? 30.37363 16.89608 151.24931 1.000 12.12901 55 ALA B C 1
ATOM 1943 O O . ALA B 2 51 ? 31.15943 15.94916 151.38972 1.000 11.83520 55 ALA B O 1
ATOM 1950 N N . VAL B 2 52 ? 30.67620 18.12932 151.65668 1.000 10.74927 56 VAL B N 1
ATOM 1951 C CA . VAL B 2 52 ? 31.95605 18.38301 152.30832 1.000 10.65150 56 VAL B CA 1
ATOM 1952 C C . VAL B 2 52 ? 31.95801 17.77215 153.70884 1.000 11.98279 56 VAL B C 1
ATOM 1953 O O . VAL B 2 52 ? 32.95627 17.18998 154.14235 1.000 11.16816 56 VAL B O 1
ATOM 1966 N N . SER B 2 53 ? 30.83469 17.83233 154.40042 1.000 10.71414 57 SER B N 1
ATOM 1967 C CA . SER B 2 53 ? 30.77380 17.24334 155.73507 1.000 12.15119 57 SER B CA 1
ATOM 1968 C C . SER B 2 53 ? 30.93301 15.72240 155.68173 1.000 11.72169 57 SER B C 1
ATOM 1969 O O . SER B 2 53 ? 31.61384 15.12276 156.53900 1.000 11.34214 57 SER B O 1
ATOM 1977 N N . GLY B 2 54 ? 30.31908 15.08012 154.68260 1.000 11.67536 58 GLY B N 1
ATOM 1978 C CA . GLY B 2 54 ? 30.42113 13.61716 154.61578 1.000 12.61332 58 GLY B CA 1
ATOM 1979 C C . GLY B 2 54 ? 31.79630 13.16455 154.17306 1.000 12.11649 58 GLY B C 1
ATOM 1980 O O . GLY B 2 54 ? 32.32956 12.18099 154.69614 1.000 11.67915 58 GLY B O 1
ATOM 1984 N N . MET B 2 55 ? 32.39561 13.88290 153.21173 1.000 13.23472 59 MET B N 1
ATOM 1985 C CA . MET B 2 55 ? 33.79464 13.70689 152.89308 1.000 12.12157 59 MET B CA 1
ATOM 1986 C C . MET B 2 55 ? 34.64487 13.66352 154.14788 1.000 12.41984 59 MET B C 1
ATOM 1987 O O . MET B 2 55 ? 35.51085 12.79424 154.32602 1.000 12.63173 59 MET B O 1
ATOM 2001 N N . ILE B 2 56 ? 34.39674 14.61744 155.03083 1.000 11.99173 60 ILE B N 1
ATOM 2002 C CA . ILE B 2 56 ? 35.21493 14.76465 156.22120 1.000 10.83352 60 ILE B CA 1
ATOM 2003 C C . ILE B 2 56 ? 34.89031 13.70138 157.28047 1.000 11.79579 60 ILE B C 1
ATOM 2004 O O . ILE B 2 56 ? 35.78982 13.14458 157.89238 1.000 11.91214 60 ILE B O 1
ATOM 2020 N N . CYS B 2 57 ? 33.60173 13.42057 157.54746 1.000 12.42409 61 CYS B N 1
ATOM 2021 C CA . CYS B 2 57 ? 33.31837 12.42550 158.57237 1.000 10.42826 61 CYS B CA 1
ATOM 2022 C C . CYS B 2 57 ? 33.79485 11.03337 158.14547 1.000 12.22406 61 CYS B C 1
ATOM 2023 O O . CYS B 2 57 ? 34.21130 10.23526 158.99737 1.000 11.80635 61 CYS B O 1
ATOM 2030 N N . GLU B 2 58 ? 33.79372 10.73652 156.84738 1.000 12.24788 62 GLU B N 1
ATOM 2031 C CA . GLU B 2 58 ? 34.40125 9.49294 156.38456 1.000 12.37937 62 GLU B CA 1
ATOM 2032 C C . GLU B 2 58 ? 35.89963 9.49219 156.56911 1.000 14.17681 62 GLU B C 1
ATOM 2033 O O . GLU B 2 58 ? 36.48237 8.43038 156.86913 1.000 15.46514 62 GLU B O 1
ATOM 2045 N N . ASN B 2 59 ? 36.57337 10.62544 156.30001 1.000 14.14436 63 ASN B N 1
ATOM 2046 C CA . ASN B 2 59 ? 38.03068 10.72860 156.44385 1.000 13.67024 63 ASN B CA 1
ATOM 2047 C C . ASN B 2 59 ? 38.40106 11.94885 157.26670 1.000 13.92716 63 ASN B C 1
ATOM 2048 O O . ASN B 2 59 ? 38.75130 13.00391 156.69360 1.000 13.44303 63 ASN B O 1
ATOM 2059 N N . PRO B 2 60 ? 38.34204 11.84703 158.59615 1.000 13.29651 64 PRO B N 1
ATOM 2060 C CA . PRO B 2 60 ? 38.60222 13.02077 159.45530 1.000 12.64647 64 PRO B CA 1
ATOM 2061 C C . PRO B 2 60 ? 39.98374 13.59671 159.31416 1.000 14.20184 64 PRO B C 1
ATOM 2062 O O . PRO B 2 60 ? 40.18590 14.75576 159.68526 1.000 13.64786 64 PRO B O 1
ATOM 2073 N N . ALA B 2 61 ? 40.95185 12.83303 158.79056 1.000 14.19581 65 ALA B N 1
ATOM 2074 C CA . ALA B 2 61 ? 42.27762 13.36310 158.53314 1.000 15.92536 65 ALA B CA 1
ATOM 2075 C C . ALA B 2 61 ? 42.25125 14.62424 157.69315 1.000 14.96800 65 ALA B C 1
ATOM 2076 O O . ALA B 2 61 ? 43.17824 15.41548 157.75711 1.000 16.05361 65 ALA B O 1
ATOM 2083 N N . LEU B 2 62 ? 41.17909 14.86788 156.93843 1.000 14.42976 66 LEU B N 1
ATOM 2084 C CA . LEU B 2 62 ? 41.12859 16.05056 156.10344 1.000 14.20481 66 LEU B CA 1
ATOM 2085 C C . LEU B 2 62 ? 41.10868 17.33614 156.91329 1.000 15.92638 66 LEU B C 1
ATOM 2086 O O . LEU B 2 62 ? 41.50618 18.38132 156.40026 1.000 15.44722 66 LEU B O 1
ATOM 2102 N N . ILE B 2 63 ? 40.63675 17.29534 158.16087 1.000 14.22015 67 ILE B N 1
ATOM 2103 C CA . ILE B 2 63 ? 40.69148 18.46819 159.01676 1.000 14.57316 67 ILE B CA 1
ATOM 2104 C C . ILE B 2 63 ? 41.65758 18.27184 160.19619 1.000 16.55337 67 ILE B C 1
ATOM 2105 O O . ILE B 2 63 ? 41.59160 19.01114 161.18384 1.000 15.20107 67 ILE B O 1
ATOM 2121 N N . SER B 2 64 ? 42.54989 17.28504 160.12599 1.000 15.92935 68 SER B N 1
ATOM 2122 C CA . SER B 2 64 ? 43.66043 17.20708 161.04816 1.000 17.67249 68 SER B CA 1
ATOM 2123 C C . SER B 2 64 ? 44.66302 18.32883 160.76662 1.000 19.34707 68 SER B C 1
ATOM 2124 O O . SER B 2 64 ? 44.66296 18.90830 159.68108 1.000 21.47307 68 SER B O 1
ATOM 2132 N N . PRO B 2 65 ? 45.53553 18.65068 161.72695 1.000 20.32086 69 PRO B N 1
ATOM 2133 C CA . PRO B 2 65 ? 46.33667 19.88916 161.60773 1.000 24.49264 69 PRO B CA 1
ATOM 2134 C C . PRO B 2 65 ? 47.15184 19.97141 160.35768 1.000 23.14049 69 PRO B C 1
ATOM 2135 O O . PRO B 2 65 ? 47.63237 21.08532 160.02913 1.000 27.13292 69 PRO B O 1
ATOM 2146 N N . SER B 2 66 ? 47.31360 18.87187 159.63092 1.000 22.32646 70 SER B N 1
ATOM 2147 C CA . SER B 2 66 ? 48.04690 18.86176 158.37845 1.000 22.35415 70 SER B CA 1
ATOM 2148 C C . SER B 2 66 ? 47.19676 18.57585 157.15833 1.000 22.92223 70 SER B C 1
ATOM 2149 O O . SER B 2 66 ? 47.72539 18.57245 156.05180 1.000 22.50469 70 SER B O 1
ATOM 2157 N N . GLY B 2 67 ? 45.90769 18.31470 157.32191 1.000 22.86364 71 GLY B N 1
ATOM 2158 C CA . GLY B 2 67 ? 45.04338 17.905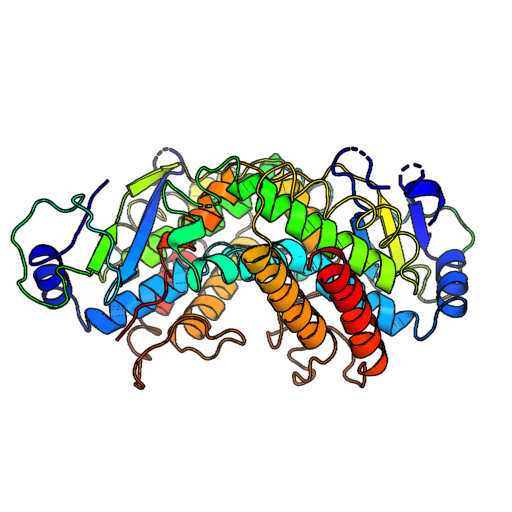20 156.22809 1.000 20.50448 71 GLY B CA 1
ATOM 2159 C C . GLY B 2 67 ? 44.61419 19.05350 155.30581 1.000 20.52009 71 GLY B C 1
ATOM 2160 O O . GLY B 2 67 ? 44.74495 20.21623 155.66436 1.000 21.24728 71 GLY B O 1
ATOM 2180 N N . CYS B 2 69 ? 41.87061 20.35654 154.33171 1.000 17.03418 73 CYS B N 1
ATOM 2181 C CA . CYS B 2 69 ? 40.75102 21.25499 154.67916 1.000 17.28826 73 CYS B CA 1
ATOM 2182 C C . CYS B 2 69 ? 41.03894 21.97346 155.99212 1.000 18.70545 73 CYS B C 1
ATOM 2183 O O . CYS B 2 69 ? 40.21267 22.75107 156.49952 1.000 16.84559 73 CYS B O 1
ATOM 2191 N N . TYR B 2 70 ? 42.23686 21.74093 156.54449 1.000 17.46040 74 TYR B N 1
ATOM 2192 C CA . TYR B 2 70 ? 42.65782 22.45538 157.74526 1.000 19.66408 74 TYR B CA 1
ATOM 2193 C C . TYR B 2 70 ? 42.87846 23.93804 157.45515 1.000 20.08105 74 TYR B C 1
ATOM 2194 O O . TYR B 2 70 ? 43.38756 24.30209 156.40714 1.000 19.07934 74 TYR B O 1
ATOM 2212 N N . THR B 2 71 ? 42.49355 24.78159 158.41345 1.000 20.17366 75 THR B N 1
ATOM 2213 C CA . THR B 2 71 ? 42.52311 26.24274 158.32582 1.000 20.36119 75 THR B CA 1
ATOM 2214 C C . THR B 2 71 ? 41.29166 26.78041 157.59156 1.000 20.55364 75 THR B C 1
ATOM 2215 O O . THR B 2 71 ? 40.79678 26.16387 156.63089 1.000 18.56925 75 THR B O 1
ATOM 2226 N N . ASN B 2 72 ? 40.81083 27.94686 158.03873 1.000 20.86372 76 ASN B N 1
ATOM 2227 C CA . ASN B 2 72 ? 39.63975 28.55727 157.43970 1.000 19.20798 76 ASN B CA 1
ATOM 2228 C C . ASN B 2 72 ? 39.86662 28.82321 155.95606 1.000 19.17189 76 ASN B C 1
ATOM 2229 O O . ASN B 2 72 ? 38.95788 28.63807 155.14792 1.000 17.80415 76 ASN B O 1
ATOM 2240 N N . ARG B 2 73 ? 41.08512 29.24772 155.57319 1.000 20.48991 77 ARG B N 1
ATOM 2241 C CA . ARG B 2 73 ? 41.32683 29.56223 154.16495 1.000 22.03626 77 ARG B CA 1
ATOM 2242 C C . ARG B 2 73 ? 41.10654 28.34973 153.27053 1.000 19.72982 77 ARG B C 1
ATOM 2243 O O . ARG B 2 73 ? 40.49031 28.45562 152.19538 1.000 18.35503 77 ARG B O 1
ATOM 2264 N N . ARG B 2 74 ? 41.59633 27.18197 153.68446 1.000 18.97223 78 ARG B N 1
ATOM 2265 C CA . ARG B 2 74 ? 41.46044 26.01224 152.83293 1.000 17.68210 78 ARG B CA 1
ATOM 2266 C C . ARG B 2 74 ? 40.04026 25.47655 152.87152 1.000 16.30336 78 ARG B C 1
ATOM 2267 O O . ARG B 2 74 ? 39.50640 25.09207 151.84108 1.000 15.00638 78 ARG B O 1
ATOM 2288 N N . MET B 2 75 ? 39.44372 25.41066 154.06452 1.000 16.06229 79 MET B N 1
ATOM 2289 C CA . MET B 2 75 ? 38.05421 24.99746 154.17813 1.000 14.65929 79 MET B CA 1
ATOM 2290 C C . MET B 2 75 ? 37.17338 25.84871 153.25421 1.000 14.98515 79 MET B C 1
ATOM 2291 O O . MET B 2 75 ? 36.28869 25.33422 152.55485 1.000 13.85313 79 MET B O 1
ATOM 2305 N N . ALA B 2 76 ? 37.38809 27.16282 153.27926 1.000 15.04335 80 ALA B N 1
ATOM 2306 C CA . ALA B 2 76 ? 36.62798 28.05260 152.40819 1.000 14.81564 80 ALA B CA 1
ATOM 2307 C C . ALA B 2 76 ? 36.82096 27.69390 150.94023 1.000 14.88635 80 ALA B C 1
ATOM 2308 O O . ALA B 2 76 ? 35.85655 27.69014 150.14992 1.000 14.62499 80 ALA B O 1
ATOM 2315 N N . ALA B 2 77 ? 38.06407 27.43397 150.53717 1.000 15.76870 81 ALA B N 1
ATOM 2316 C CA . ALA B 2 77 ? 38.30649 27.08549 149.15907 1.000 16.50089 81 ALA B CA 1
ATOM 2317 C C . ALA B 2 77 ? 37.60277 25.79193 148.78350 1.000 15.00520 81 ALA B C 1
ATOM 2318 O O . ALA B 2 77 ? 37.10370 25.64479 147.66376 1.000 14.77450 81 ALA B O 1
ATOM 2325 N N . CYS B 2 78 ? 37.60445 24.81853 149.67776 1.000 13.92680 82 CYS B N 1
ATOM 2326 C CA . CYS B 2 78 ? 36.92836 23.55840 149.37539 1.000 14.30755 82 CYS B CA 1
ATOM 2327 C C . CYS B 2 78 ? 35.41055 23.74755 149.28084 1.000 13.42258 82 CYS B C 1
ATOM 2328 O O . CYS B 2 78 ? 34.78097 23.30546 148.31205 1.000 13.41225 82 CYS B O 1
ATOM 2335 N N . LEU B 2 79 ? 34.80155 24.40781 150.28012 1.000 13.42054 83 LEU B N 1
ATOM 2336 C CA . LEU B 2 79 ? 33.37528 24.72210 150.19692 1.000 13.02791 83 LEU B CA 1
ATOM 2337 C C . LEU B 2 79 ? 33.07906 25.46354 148.90478 1.000 14.21436 83 LEU B C 1
ATOM 2338 O O . LEU B 2 79 ? 32.04819 25.23032 148.25317 1.000 12.86967 83 LEU B O 1
ATOM 2354 N N . ARG B 2 80 ? 33.97878 26.38028 148.53395 1.000 14.01668 84 ARG B N 1
ATOM 2355 C CA . ARG B 2 80 ? 33.81023 27.16628 147.30325 1.000 15.15965 84 ARG B CA 1
ATOM 2356 C C . ARG B 2 80 ? 33.80885 26.26795 146.08277 1.000 14.75029 84 ARG B C 1
ATOM 2357 O O . ARG B 2 80 ? 32.91652 26.37060 145.24271 1.000 14.21491 84 ARG B O 1
ATOM 2378 N N . ASP B 2 81 ? 34.81356 25.38978 145.98307 1.000 14.59216 85 ASP B N 1
ATOM 2379 C CA . ASP B 2 81 ? 34.93876 24.49321 144.82504 1.000 14.74925 85 ASP B CA 1
ATOM 2380 C C . ASP B 2 81 ? 33.73296 23.55707 144.68584 1.000 14.75369 85 ASP B C 1
ATOM 2381 O O . ASP B 2 81 ? 33.24284 23.31107 143.57089 1.000 14.13460 85 ASP B O 1
ATOM 2390 N N . ALA B 2 82 ? 33.24661 22.99746 145.80097 1.000 14.46977 86 ALA B N 1
ATOM 2391 C CA . ALA B 2 82 ? 32.05793 22.15228 145.71660 1.000 14.21312 86 ALA B CA 1
ATOM 2392 C C . ALA B 2 82 ? 30.89220 22.91317 145.11111 1.000 14.35326 86 ALA B C 1
ATOM 2393 O O . ALA B 2 82 ? 30.16110 22.38673 144.27396 1.000 13.79830 86 ALA B O 1
ATOM 2400 N N . GLU B 2 83 ? 30.71012 24.17010 145.52313 1.000 13.35149 87 GLU B N 1
ATOM 2401 C CA . GLU B 2 83 ? 29.67426 25.00053 144.94859 1.000 13.56959 87 GLU B CA 1
ATOM 2402 C C . GLU B 2 83 ? 29.94031 25.29975 143.47508 1.000 13.96824 87 GLU B C 1
ATOM 2403 O O . GLU B 2 83 ? 29.01468 25.29428 142.67187 1.000 13.91295 87 GLU B O 1
ATOM 2415 N N . ILE B 2 84 ? 31.19197 25.58909 143.10969 1.000 14.12635 88 ILE B N 1
ATOM 2416 C CA . ILE B 2 84 ? 31.49936 25.84636 141.70794 1.000 14.42544 88 ILE B CA 1
ATOM 2417 C C . ILE B 2 84 ? 31.09771 24.63430 140.86817 1.000 15.02432 88 ILE B C 1
ATOM 2418 O O . ILE B 2 84 ? 30.41851 24.75860 139.83738 1.000 15.19251 88 ILE B O 1
ATOM 2434 N N . ILE B 2 85 ? 31.53515 23.45728 141.28760 1.000 15.02095 89 ILE B N 1
ATOM 2435 C CA . ILE B 2 85 ? 31.19641 22.23791 140.56421 1.000 14.79320 89 ILE B CA 1
ATOM 2436 C C . ILE B 2 85 ? 29.68139 22.06735 140.48297 1.000 14.89110 89 ILE B C 1
ATOM 2437 O O . ILE B 2 85 ? 29.11835 21.81704 139.39973 1.000 14.63996 89 ILE B O 1
ATOM 2453 N N . LEU B 2 86 ? 28.98794 22.21286 141.62228 1.000 14.11176 90 LEU B N 1
ATOM 2454 C CA . LEU B 2 86 ? 27.54573 22.08972 141.64163 1.000 13.55433 90 LEU B CA 1
ATOM 2455 C C . LEU B 2 86 ? 26.87626 23.06285 140.67495 1.000 15.04780 90 LEU B C 1
ATOM 2456 O O . LEU B 2 86 ? 25.95385 22.68173 139.95081 1.000 14.01955 90 LEU B O 1
ATOM 2472 N N . ARG B 2 87 ? 27.32391 24.32269 140.64395 1.000 14.09158 91 ARG B N 1
ATOM 2473 C CA . ARG B 2 87 ? 26.65454 25.30991 139.80424 1.000 14.20399 91 ARG B CA 1
ATOM 2474 C C . ARG B 2 87 ? 26.86351 25.01116 138.31782 1.000 16.08201 91 ARG B C 1
ATOM 2475 O O . ARG B 2 87 ? 25.96008 25.22853 137.51870 1.000 14.40716 91 ARG B O 1
ATOM 2496 N N . TYR B 2 88 ? 28.03447 24.49872 137.94455 1.000 14.76493 92 TYR B N 1
ATOM 2497 C CA . TYR B 2 88 ? 28.23906 24.15463 136.53348 1.000 17.25445 92 TYR B CA 1
ATOM 2498 C C . TYR B 2 88 ? 27.42606 22.92571 136.15335 1.000 16.41281 92 TYR B C 1
ATOM 2499 O O . TYR B 2 88 ? 26.96918 22.81366 135.00456 1.000 18.42895 92 TYR B O 1
ATOM 2517 N N . VAL B 2 89 ? 27.21839 21.99881 137.09015 1.000 15.48333 93 VAL B N 1
ATOM 2518 C CA . VAL B 2 89 ? 26.28004 20.91217 136.83960 1.000 15.80806 93 VAL B CA 1
ATOM 2519 C C . VAL B 2 89 ? 24.86478 21.46070 136.68714 1.000 16.89364 93 VAL B C 1
ATOM 2520 O O . VAL B 2 89 ? 24.11254 21.02878 135.79963 1.000 16.84938 93 VAL B O 1
ATOM 2533 N N . SER B 2 90 ? 24.46367 22.42021 137.54820 1.000 15.65748 94 SER B N 1
ATOM 2534 C CA . SER B 2 90 ? 23.12626 22.99011 137.39325 1.000 15.86512 94 SER B CA 1
ATOM 2535 C C . SER B 2 90 ? 22.97149 23.68012 136.03621 1.000 16.86286 94 SER B C 1
ATOM 2536 O O . SER B 2 90 ? 21.88294 23.65689 135.45116 1.000 16.07831 94 SER B O 1
ATOM 2544 N N . TYR B 2 91 ? 24.03824 24.29867 135.53362 1.000 15.86933 95 TYR B N 1
ATOM 2545 C CA . TYR B 2 91 ? 23.97722 24.93475 134.22172 1.000 17.35574 95 TYR B CA 1
ATOM 2546 C C . TYR B 2 91 ? 23.90641 23.88774 133.10986 1.000 18.43915 95 TYR B C 1
ATOM 2547 O O . TYR B 2 91 ? 23.22497 24.08895 132.09895 1.000 19.85932 95 TYR B O 1
ATOM 2565 N N . SER B 2 92 ? 24.61359 22.77205 133.27738 1.000 18.98696 96 SER B N 1
ATOM 2566 C CA . SER B 2 92 ? 24.51087 21.67634 132.31291 1.000 20.29673 96 SER B CA 1
ATOM 2567 C C . SER B 2 92 ? 23.07539 21.17976 132.21845 1.000 19.94912 96 SER B C 1
ATOM 2568 O O . SER B 2 92 ? 22.57248 20.90000 131.11420 1.000 20.86274 96 SER B O 1
ATOM 2576 N N . LEU B 2 93 ? 22.38662 21.09668 133.36961 1.000 18.38038 97 LEU B N 1
ATOM 2577 C CA . LEU B 2 93 ? 20.99689 20.63883 133.37427 1.000 19.25704 97 LEU B CA 1
ATOM 2578 C C . LEU B 2 93 ? 20.06478 21.68208 132.76215 1.000 18.30455 97 LEU B C 1
ATOM 2579 O O . LEU B 2 93 ? 19.09815 21.32815 132.07486 1.000 19.61940 97 LEU B O 1
ATOM 2595 N N . LEU B 2 94 ? 20.33532 22.97335 132.98721 1.000 17.82975 98 LEU B N 1
ATOM 2596 C CA . LEU B 2 94 ? 19.51510 24.00630 132.37393 1.000 17.93028 98 LEU B CA 1
ATOM 2597 C C . LEU B 2 94 ? 19.63256 23.97398 130.86012 1.000 20.55699 98 LEU B C 1
ATOM 2598 O O . LEU B 2 94 ? 18.63866 24.15667 130.15133 1.000 21.07842 98 LEU B O 1
ATOM 2614 N N . SER B 2 95 ? 20.83773 23.78831 130.36327 1.000 20.56299 99 SER B N 1
ATOM 2615 C CA A SER B 2 95 ? 21.12274 23.86902 128.93652 0.173 21.03374 99 SER B CA 1
ATOM 2616 C CA B SER B 2 95 ? 21.12167 23.87152 128.93695 0.827 21.00539 99 SER B CA 1
ATOM 2617 C C . SER B 2 95 ? 21.00310 22.53197 128.22110 1.000 22.27045 99 SER B C 1
ATOM 2618 O O . SER B 2 95 ? 20.89114 22.50572 126.98945 1.000 24.88847 99 SER B O 1
ATOM 2631 N N . GLY B 2 96 ? 21.04695 21.42578 128.93937 1.000 23.20668 100 GLY B N 1
ATOM 2632 C CA . GLY B 2 96 ? 20.94715 20.12886 128.32457 1.000 23.61052 100 GLY B CA 1
ATOM 2633 C C . GLY B 2 96 ? 22.21577 19.60584 127.70590 1.000 26.80530 100 GLY B C 1
ATOM 2634 O O . GLY B 2 96 ? 22.14909 18.70355 126.85578 1.000 29.80400 100 GLY B O 1
ATOM 2638 N N . ASP B 2 97 ? 23.37689 20.13997 128.07410 1.000 26.74921 101 ASP B N 1
ATOM 2639 C CA . ASP B 2 97 ? 24.62778 19.53248 127.62671 1.000 30.01695 101 ASP B CA 1
ATOM 2640 C C . ASP B 2 97 ? 25.75284 19.98505 128.55148 1.000 28.94476 101 ASP B C 1
ATOM 2641 O O . ASP B 2 97 ? 25.58499 20.88104 129.38572 1.000 25.87264 101 ASP B O 1
ATOM 2650 N N . SER B 2 98 ? 26.89898 19.30745 128.42165 1.000 29.27320 102 SER B N 1
ATOM 2651 C CA . SER B 2 98 ? 28.00728 19.45758 129.35184 1.000 27.17211 102 SER B CA 1
ATOM 2652 C C . SER B 2 98 ? 29.17492 20.24432 128.76873 1.000 25.66079 102 SER B C 1
ATOM 2653 O O . SER B 2 98 ? 30.25968 20.25210 129.36746 1.000 25.89989 102 SER B O 1
ATOM 2661 N N . SER B 2 99 ? 28.98440 20.94759 127.64771 1.000 27.97324 103 SER B N 1
ATOM 2662 C CA . SER B 2 99 ? 30.13681 21.56225 126.98348 1.000 27.49137 103 SER B CA 1
ATOM 2663 C C . SER B 2 99 ? 30.79091 22.61895 127.86722 1.000 26.56523 103 SER B C 1
ATOM 2664 O O . SER B 2 99 ? 32.02320 22.65541 127.99321 1.000 24.22267 103 SER B O 1
ATOM 2672 N N . VAL B 2 100 ? 29.97901 23.47781 128.50193 1.000 24.65383 104 VAL B N 1
ATOM 2673 C CA . VAL B 2 100 ? 30.52666 24.52892 129.34757 1.000 23.24486 104 VAL B CA 1
ATOM 2674 C C . VAL B 2 100 ? 31.14042 23.92416 130.61355 1.000 23.16279 104 VAL B C 1
ATOM 2675 O O . VAL B 2 100 ? 32.21721 24.34129 131.06888 1.000 24.20867 104 VAL B O 1
ATOM 2688 N N . LEU B 2 101 ? 30.47823 22.92238 131.18739 1.000 24.14297 105 LEU B N 1
ATOM 2689 C CA . LEU B 2 101 ? 31.04896 22.20744 132.34146 1.000 23.14722 105 LEU B CA 1
ATOM 2690 C C . LEU B 2 101 ? 32.43075 21.64120 132.00616 1.000 23.85886 105 LEU B C 1
ATOM 2691 O O . LEU B 2 101 ? 33.39580 21.83932 132.75590 1.000 23.19649 105 LEU B O 1
ATOM 2707 N N . GLU B 2 102 ? 32.54632 20.93650 130.87977 1.000 25.04833 106 GLU B N 1
ATOM 2708 C CA A GLU B 2 102 ? 33.84006 20.35487 130.51544 0.479 26.23376 106 GLU B CA 1
ATOM 2709 C CA B GLU B 2 102 ? 33.84201 20.35455 130.52175 0.521 26.23295 106 GLU B CA 1
ATOM 2710 C C . GLU B 2 102 ? 34.86767 21.43957 130.23091 1.000 26.39687 106 GLU B C 1
ATOM 2711 O O . GLU B 2 102 ? 36.01722 21.34638 130.67340 1.000 26.07805 106 GLU B O 1
ATOM 2733 N N . ASP B 2 103 ? 34.46797 22.48763 129.50369 1.000 27.24723 107 ASP B N 1
ATOM 2734 C CA . ASP B 2 103 ? 35.43013 23.49684 129.06388 1.000 27.89120 107 ASP B CA 1
ATOM 2735 C C . ASP B 2 103 ? 35.85571 24.40968 130.21336 1.000 29.59135 107 ASP B C 1
ATOM 2736 O O . ASP B 2 103 ? 37.04325 24.68813 130.38964 1.000 28.5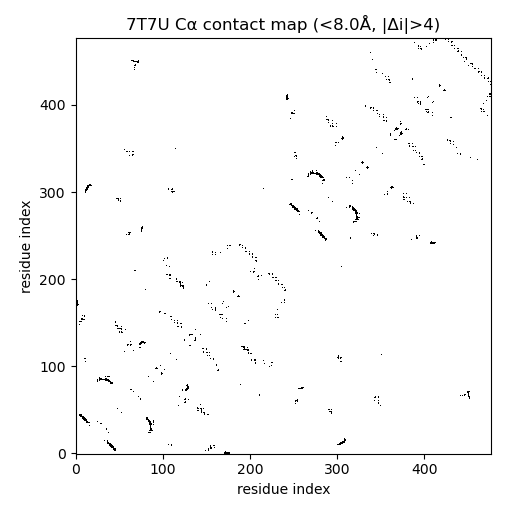7110 107 ASP B O 1
ATOM 2745 N N . ARG B 2 104 ? 34.89862 24.88737 131.01880 1.000 25.51941 108 ARG B N 1
ATOM 2746 C CA . ARG B 2 104 ? 35.19023 25.94903 131.97164 1.000 24.43622 108 ARG B CA 1
ATOM 2747 C C . ARG B 2 104 ? 35.31079 25.46815 133.41487 1.000 24.62498 108 ARG B C 1
ATOM 2748 O O . ARG B 2 104 ? 35.71813 26.24640 134.27842 1.000 22.90176 108 ARG B O 1
ATOM 2769 N N . CYS B 2 105 ? 34.98888 24.22620 133.69763 1.000 23.50074 109 CYS B N 1
ATOM 2770 C CA . CYS B 2 105 ? 35.05569 23.73037 135.07556 1.000 22.68433 109 CYS B CA 1
ATOM 2771 C C . CYS B 2 105 ? 35.97014 22.53253 135.24552 1.000 23.00784 109 CYS B C 1
ATOM 2772 O O . CYS B 2 105 ? 36.64363 22.44040 136.27265 1.000 23.44376 109 CYS B O 1
ATOM 2780 N N . LEU B 2 106 ? 36.05941 21.64408 134.25266 1.000 23.93885 110 LEU B N 1
ATOM 2781 C CA . LEU B 2 106 ? 36.83608 20.40770 134.37872 1.000 23.59423 110 LEU B CA 1
ATOM 2782 C C . LEU B 2 106 ? 38.17654 20.44649 133.64791 1.000 25.32651 110 LEU B C 1
ATOM 2783 O O . LEU B 2 106 ? 39.16787 19.90681 134.15417 1.000 26.49519 110 LEU B O 1
ATOM 2799 N N . SER B 2 107 ? 38.24567 21.06675 132.48217 1.000 26.93280 111 SER B N 1
ATOM 2800 C CA . SER B 2 107 ? 39.49243 21.09072 131.72714 1.000 25.67129 111 SER B CA 1
ATOM 2801 C C . SER B 2 107 ? 40.59136 21.80836 132.49079 1.000 27.55238 111 SER B C 1
ATOM 2802 O O . SER B 2 107 ? 40.48577 23.00671 132.77321 1.000 29.53753 111 SER B O 1
ATOM 2810 N N . GLY B 2 108 ? 41.66697 21.07776 132.81024 1.000 27.75097 112 GLY B N 1
ATOM 2811 C CA . GLY B 2 108 ? 42.75147 21.60687 133.61366 1.000 28.56355 112 GLY B CA 1
ATOM 2812 C C . GLY B 2 108 ? 42.57935 21.48990 135.12385 1.000 26.80653 112 GLY B C 1
ATOM 2813 O O . GLY B 2 108 ? 43.50386 21.86415 135.87464 1.000 25.88221 112 GLY B O 1
ATOM 2817 N N . LEU B 2 109 ? 41.43434 21.00344 135.60158 1.000 25.64410 113 LEU B N 1
ATOM 2818 C CA . LEU B 2 109 ? 41.20593 20.97878 137.04672 1.000 23.31492 113 LEU B CA 1
ATOM 2819 C C . LEU B 2 109 ? 41.96988 19.84179 137.71594 1.000 22.28945 113 LEU B C 1
ATOM 2820 O O . LEU B 2 109 ? 42.49168 20.00038 138.82567 1.000 26.17441 113 LEU B O 1
ATOM 2836 N N . LYS B 2 110 ? 42.05190 18.68362 137.07901 1.000 23.83414 114 LYS B N 1
ATOM 2837 C CA . LYS B 2 110 ? 42.80548 17.58531 137.69511 1.000 27.26556 114 LYS B CA 1
ATOM 2838 C C . LYS B 2 110 ? 44.27659 17.95965 137.89189 1.000 29.19726 114 LYS B C 1
ATOM 2839 O O . LYS B 2 110 ? 44.84684 17.68469 138.95786 1.000 26.65278 114 LYS B O 1
ATOM 2858 N N . GLU B 2 111 ? 44.91768 18.61710 136.90569 1.000 28.76336 115 GLU B N 1
ATOM 2859 C CA . GLU B 2 111 ? 46.31593 18.98665 137.14379 1.000 29.82160 115 GLU B CA 1
ATOM 2860 C C . GLU B 2 111 ? 46.44554 20.11508 138.15829 1.000 28.89676 115 GLU B C 1
ATOM 2861 O O . GLU B 2 111 ? 47.42760 20.16798 138.91529 1.000 30.01775 115 GLU B O 1
ATOM 2873 N N . THR B 2 112 ? 45.48736 21.03065 138.20370 1.000 28.19533 116 THR B N 1
ATOM 2874 C CA . THR B 2 112 ? 45.48485 22.00374 139.28833 1.000 26.18005 116 THR B CA 1
ATOM 2875 C C . THR B 2 112 ? 45.46076 21.29736 140.63480 1.000 25.97459 116 THR B C 1
ATOM 2876 O O . THR B 2 112 ? 46.28472 21.57097 141.51367 1.000 24.58918 116 THR B O 1
ATOM 2887 N N . TYR B 2 113 ? 44.53515 20.35783 140.80036 1.000 26.39949 117 TYR B N 1
ATOM 2888 C CA . TYR B 2 113 ? 44.42386 19.65256 142.07882 1.000 24.72976 117 TYR B CA 1
ATOM 2889 C C . TYR B 2 113 ? 45.68343 18.84233 142.37422 1.000 26.82958 117 TYR B C 1
ATOM 2890 O O . TYR B 2 113 ? 46.13238 18.77572 143.52723 1.000 24.20792 117 TYR B O 1
ATOM 2908 N N . SER B 2 114 ? 46.27753 18.23048 141.34296 1.000 29.16970 118 SER B N 1
ATOM 2909 C CA . SER B 2 114 ? 47.48031 17.43479 141.57314 1.000 30.72153 118 SER B CA 1
ATOM 2910 C C . SER B 2 114 ? 48.63551 18.31845 142.01779 1.000 29.68775 118 SER B C 1
ATOM 2911 O O . SER B 2 114 ? 49.39889 17.93950 142.90859 1.000 30.76905 118 SER B O 1
ATOM 2919 N N . SER B 2 115 ? 48.76107 19.49904 141.42218 1.000 27.03939 119 SER B N 1
ATOM 2920 C CA . SER B 2 115 ? 49.80968 20.43353 141.81055 1.000 28.13290 119 SER B CA 1
ATOM 2921 C C . SER B 2 115 ? 49.61233 20.93525 143.22366 1.000 28.46475 119 SER B C 1
ATOM 2922 O O . SER B 2 115 ? 50.58151 21.11422 143.97195 1.000 26.69040 119 SER B O 1
ATOM 2930 N N . LEU B 2 116 ? 48.36405 21.18162 143.61020 1.000 25.88643 120 LEU B N 1
ATOM 2931 C CA . LEU B 2 116 ? 48.09265 21.67272 144.95480 1.000 25.33615 120 LEU B CA 1
ATOM 2932 C C . LEU B 2 116 ? 48.12533 20.58604 146.00853 1.000 27.29267 120 LEU B C 1
ATOM 2933 O O . LEU B 2 116 ? 48.32809 20.91284 147.18492 1.000 25.63437 120 LEU B O 1
ATOM 2949 N N . GLY B 2 117 ? 47.92365 19.31324 145.62014 1.000 24.42149 121 GLY B N 1
ATOM 2950 C CA . GLY B 2 117 ? 47.70982 18.26197 146.59333 1.000 25.13426 121 GLY B CA 1
ATOM 2951 C C . GLY B 2 117 ? 46.28446 18.11217 147.10430 1.000 23.78884 121 GLY B C 1
ATOM 2952 O O . GLY B 2 117 ? 46.10055 17.59299 148.20347 1.000 23.48760 121 GLY B O 1
ATOM 2956 N N . VAL B 2 118 ? 45.28500 18.54835 146.34855 1.000 22.74601 122 VAL B N 1
ATOM 2957 C CA . VAL B 2 118 ? 43.86703 18.39476 146.71856 1.000 22.15319 122 VAL B CA 1
ATOM 2958 C C . VAL B 2 118 ? 43.51369 16.92564 146.48551 1.000 21.71391 122 VAL B C 1
ATOM 2959 O O . VAL B 2 118 ? 43.65204 16.43416 145.36373 1.000 22.36592 122 VAL B O 1
ATOM 2972 N N . PRO B 2 119 ? 43.09893 16.17805 147.51293 1.000 22.24348 123 PRO B N 1
ATOM 2973 C CA . PRO B 2 119 ? 43.04151 14.71323 147.37445 1.000 23.34398 123 PRO B CA 1
ATOM 2974 C C . PRO B 2 119 ? 41.89366 14.22604 146.49718 1.000 22.48733 123 PRO B C 1
ATOM 2975 O O . PRO B 2 119 ? 40.71602 14.56665 146.70851 1.000 21.30722 123 PRO B O 1
ATOM 2986 N N . THR B 2 120 ? 42.25154 13.35024 145.56273 1.000 21.71396 124 THR B N 1
ATOM 2987 C CA . THR B 2 120 ? 41.30654 12.80600 144.60452 1.000 22.52893 124 THR B CA 1
ATOM 2988 C C . THR B 2 120 ? 40.16097 12.07617 145.27856 1.000 21.07720 124 THR B C 1
ATOM 2989 O O . THR B 2 120 ? 38.98748 12.25422 144.90134 1.000 19.87405 124 THR B O 1
ATOM 3000 N N . ALA B 2 121 ? 40.46773 11.22491 146.25438 1.000 20.32721 125 ALA B N 1
ATOM 3001 C CA . ALA B 2 121 ? 39.40459 10.45382 146.89016 1.000 18.03370 125 ALA B CA 1
ATOM 3002 C C . ALA B 2 121 ? 38.42451 11.36629 147.61278 1.000 18.11989 125 ALA B C 1
ATOM 3003 O O . ALA B 2 121 ? 37.24619 11.02794 147.75919 1.000 17.07252 125 ALA B O 1
ATOM 3010 N N . GLY B 2 122 ? 38.89372 12.50512 148.11084 1.000 19.29296 126 GLY B N 1
ATOM 3011 C CA . GLY B 2 122 ? 37.97229 13.44111 148.72560 1.000 18.27074 126 GLY B CA 1
ATOM 3012 C C . GLY B 2 122 ? 37.00389 14.02248 147.71387 1.000 17.02422 126 GLY B C 1
ATOM 3013 O O . GLY B 2 122 ? 35.78227 14.08946 147.94843 1.000 16.31443 126 GLY B O 1
ATOM 3017 N N . ASN B 2 123 ? 37.53020 14.47533 146.58228 1.000 19.24849 127 ASN B N 1
ATOM 3018 C CA . ASN B 2 123 ? 36.65544 15.00800 145.54042 1.000 19.03132 127 ASN B CA 1
ATOM 3019 C C . ASN B 2 123 ? 35.68790 13.94827 145.05413 1.000 17.75686 127 ASN B C 1
ATOM 3020 O O . ASN B 2 123 ? 34.52278 14.24101 144.80344 1.000 17.63776 127 ASN B O 1
ATOM 3031 N N . LEU B 2 124 ? 36.14700 12.69259 144.95404 1.000 18.15574 128 LEU B N 1
ATOM 3032 C CA . LEU B 2 124 ? 35.23646 11.65954 144.47299 1.000 18.58096 128 LEU B CA 1
ATOM 3033 C C . LEU B 2 124 ? 34.10215 11.42415 145.46194 1.000 17.49546 128 LEU B C 1
ATOM 3034 O O . LEU B 2 124 ? 32.95433 11.19167 145.06651 1.000 17.21241 128 LEU B O 1
ATOM 3050 N N . ARG B 2 125 ? 34.39755 11.47198 146.76373 1.000 16.44847 129 ARG B N 1
ATOM 3051 C CA . ARG B 2 125 ? 33.33471 11.32109 147.74247 1.000 15.04381 129 ARG B CA 1
ATOM 3052 C C . ARG B 2 125 ? 32.39819 12.52836 147.74758 1.000 15.02223 129 ARG B C 1
ATOM 3053 O O . ARG B 2 125 ? 31.17891 12.36453 147.77104 1.000 15.50530 129 ARG B O 1
ATOM 3074 N N . ALA B 2 126 ? 32.93650 13.74926 147.73758 1.000 15.31322 130 ALA B N 1
ATOM 3075 C CA . ALA B 2 126 ? 32.07919 14.93450 147.73575 1.000 13.66473 130 ALA B CA 1
ATOM 3076 C C . ALA B 2 126 ? 31.15146 14.94914 146.52571 1.000 14.72836 130 ALA B C 1
ATOM 3077 O O . ALA B 2 126 ? 29.95433 15.20934 146.65290 1.000 14.42054 130 ALA B O 1
ATOM 3084 N N . VAL B 2 127 ? 31.70273 14.69905 145.32851 1.000 15.95273 131 VAL B N 1
ATOM 3085 C CA . VAL B 2 127 ? 30.88329 14.66710 144.11966 1.000 15.80336 131 VAL B CA 1
ATOM 3086 C C . VAL B 2 127 ? 29.79876 13.58395 144.22583 1.000 16.31885 131 VAL B C 1
ATOM 3087 O O . VAL B 2 127 ? 28.62870 13.81577 143.88297 1.000 14.87571 131 VAL B O 1
ATOM 3100 N N . GLY B 2 128 ? 30.15202 12.40587 144.71783 1.000 15.44448 132 GLY B N 1
ATOM 3101 C CA . GLY B 2 128 ? 29.15860 11.35406 144.88407 1.000 15.48536 132 GLY B CA 1
ATOM 3102 C C . GLY B 2 128 ? 28.00071 11.74174 145.78476 1.000 16.49146 132 GLY B C 1
ATOM 3103 O O . GLY B 2 128 ? 26.83392 11.44235 145.48174 1.000 15.99231 132 GLY B O 1
ATOM 3107 N N . ILE B 2 129 ? 28.29322 12.42321 146.89468 1.000 14.54314 133 ILE B N 1
ATOM 3108 C CA . ILE B 2 129 ? 27.22368 12.86538 147.78841 1.000 13.54448 133 ILE B CA 1
ATOM 3109 C C . ILE B 2 129 ? 26.35392 13.89476 147.08736 1.000 14.03600 133 ILE B C 1
ATOM 3110 O O . ILE B 2 129 ? 25.12830 13.89393 147.21602 1.000 14.22150 133 ILE B O 1
ATOM 3126 N N . MET B 2 130 ? 26.99147 14.82179 146.35888 1.000 14.32727 134 MET B N 1
ATOM 3127 C CA . MET B 2 130 ? 26.24523 15.86144 145.66259 1.000 14.99461 134 MET B CA 1
ATOM 3128 C C . MET B 2 130 ? 25.32056 15.21204 144.63561 1.000 13.77907 134 MET B C 1
ATOM 3129 O O . MET B 2 130 ? 24.14187 15.57692 144.52340 1.000 13.10972 134 MET B O 1
ATOM 3143 N N . LYS B 2 131 ? 25.81159 14.19563 143.93068 1.000 15.03647 135 LYS B N 1
ATOM 3144 C CA . LYS B 2 131 ? 24.96798 13.52223 142.94854 1.000 15.48477 135 LYS B CA 1
ATOM 3145 C C . LYS B 2 131 ? 23.78020 12.86263 143.63135 1.000 15.59216 135 LYS B C 1
ATOM 3146 O O . LYS B 2 131 ? 22.63007 13.05166 143.21218 1.000 15.02177 135 LYS B O 1
ATOM 3165 N N . ALA B 2 132 ? 24.02266 12.12685 144.72532 1.000 15.04666 136 ALA B N 1
ATOM 3166 C CA . ALA B 2 132 ? 22.92922 11.44157 145.40239 1.000 13.31319 136 ALA B CA 1
ATOM 3167 C C . ALA B 2 132 ? 21.91331 12.44034 145.93552 1.000 14.65012 136 ALA B C 1
ATOM 3168 O O . ALA B 2 132 ? 20.69321 12.20620 145.88851 1.000 14.20655 136 ALA B O 1
ATOM 3175 N N . THR B 2 133 ? 22.39419 13.53646 146.50988 1.000 13.75025 137 THR B N 1
ATOM 3176 C CA . THR B 2 133 ? 21.49190 14.52883 147.07956 1.000 13.92518 137 THR B CA 1
ATOM 3177 C C . THR B 2 133 ? 20.64493 15.19850 145.99924 1.000 13.06949 137 THR B C 1
ATOM 3178 O O . THR B 2 133 ? 19.43040 15.37440 146.17238 1.000 12.73945 137 THR B O 1
ATOM 3189 N N . CYS B 2 134 ? 21.26386 15.58932 144.88550 1.000 14.25522 138 CYS B N 1
ATOM 3190 C CA . CYS B 2 134 ? 20.51893 16.24171 143.80792 1.000 14.08443 138 CYS B CA 1
ATOM 3191 C C . CYS B 2 134 ? 19.44467 15.32540 143.25651 1.000 14.03658 138 CYS B C 1
ATOM 3192 O O . CYS B 2 134 ? 18.30411 15.75469 142.98397 1.000 15.08513 138 CYS B O 1
ATOM 3200 N N . VAL B 2 135 ? 19.79702 14.06113 143.03201 1.000 15.17704 139 VAL B N 1
ATOM 3201 C CA . VAL B 2 135 ? 18.83761 13.10208 142.47954 1.000 14.80630 139 VAL B CA 1
ATOM 3202 C C . VAL B 2 135 ? 17.63971 12.95432 143.39784 1.000 15.55777 139 VAL B C 1
ATOM 3203 O O . VAL B 2 135 ? 16.48964 12.92303 142.93773 1.000 15.40254 139 VAL B O 1
ATOM 3216 N N . ALA B 2 136 ? 17.88031 12.92512 144.71775 1.000 14.75624 140 ALA B N 1
ATOM 3217 C CA . ALA B 2 136 ? 16.78714 12.78464 145.67508 1.000 14.84738 140 ALA B CA 1
ATOM 3218 C C . ALA B 2 136 ? 15.90424 14.03941 145.68699 1.000 15.47515 140 ALA B C 1
ATOM 3219 O O . ALA B 2 136 ? 14.67696 13.94010 145.71056 1.000 17.10846 140 ALA B O 1
ATOM 3226 N N . PHE B 2 137 ? 16.50446 15.22504 145.63030 1.000 13.96728 141 PHE B N 1
ATOM 3227 C CA . PHE B 2 137 ? 15.68841 16.43875 145.57569 1.000 15.09245 141 PHE B CA 1
ATOM 3228 C C . PHE B 2 137 ? 14.89526 16.49314 144.26500 1.000 16.55260 141 PHE B C 1
ATOM 3229 O O . PHE B 2 137 ? 13.70940 16.81286 144.26569 1.000 16.68967 141 PHE B O 1
ATOM 3246 N N . ILE B 2 138 ? 15.54569 16.16681 143.15324 1.000 15.83577 142 ILE B N 1
ATOM 3247 C CA . ILE B 2 138 ? 14.86968 16.18470 141.85235 1.000 16.20732 142 ILE B CA 1
ATOM 3248 C C . ILE B 2 138 ? 13.66117 15.25247 141.87949 1.000 17.98290 142 ILE B C 1
ATOM 3249 O O . ILE B 2 138 ? 12.55967 15.62251 141.44500 1.000 17.79601 142 ILE B O 1
ATOM 3265 N N . ASN B 2 139 ? 13.84688 14.03459 142.39677 1.000 17.51907 143 ASN B N 1
ATOM 3266 C CA . ASN B 2 139 ? 12.78442 13.03291 142.45087 1.000 19.15135 143 ASN B CA 1
ATOM 3267 C C . ASN B 2 139 ? 11.85041 13.21554 143.63607 1.000 19.93478 143 ASN B C 1
ATOM 3268 O O . ASN B 2 139 ? 10.87877 12.45938 143.75547 1.000 19.32261 143 ASN B O 1
ATOM 3279 N N . ASN B 2 140 ? 12.10076 14.20583 144.48153 1.000 17.58671 144 ASN B N 1
ATOM 3280 C CA . ASN B 2 140 ? 11.25559 14.50730 145.64505 1.000 19.90339 144 ASN B CA 1
ATOM 3281 C C . ASN B 2 140 ? 11.19438 13.33973 146.61174 1.000 19.78417 144 ASN B C 1
ATOM 3282 O O . ASN B 2 140 ? 10.15474 13.10848 147.25939 1.000 21.56683 144 ASN B O 1
ATOM 3293 N N . THR B 2 141 ? 12.30797 12.60828 146.74822 1.000 18.79358 145 THR B N 1
ATOM 3294 C CA . THR B 2 141 ? 12.42325 11.52504 147.71487 1.000 19.25022 145 THR B CA 1
ATOM 3295 C C . THR B 2 141 ? 13.28981 11.91315 148.89590 1.000 19.35681 145 THR B C 1
ATOM 3296 O O . THR B 2 141 ? 13.53195 11.08358 149.78087 1.000 19.12880 145 THR B O 1
ATOM 3307 N N . SER B 2 142 ? 13.77970 13.14615 148.90812 1.000 18.04829 146 SER B N 1
ATOM 3308 C CA . SER B 2 142 ? 14.45155 13.71370 150.07464 1.000 17.74706 146 SER B CA 1
ATOM 3309 C C . SER B 2 142 ? 13.46928 13.84065 151.23826 1.000 17.57762 146 SER B C 1
ATOM 3310 O O . SER B 2 142 ? 12.25672 13.87173 151.05896 1.000 18.90083 146 SER B O 1
ATOM 3318 N N . GLN B 2 143 ? 14.01232 13.96221 152.44240 1.000 17.19791 147 GLN B N 1
ATOM 3319 C CA . GLN B 2 143 ? 13.17903 14.20306 153.62703 1.000 18.04960 147 GLN B CA 1
ATOM 3320 C C . GLN B 2 143 ? 12.34505 15.47159 153.47015 1.000 18.61484 147 GLN B C 1
ATOM 3321 O O . GLN B 2 143 ? 11.11857 15.44498 153.66749 1.000 18.67101 147 GLN B O 1
ATOM 3335 N N . GLN B 2 144 ? 12.98925 16.59507 153.08666 1.000 17.65405 148 GLN B N 1
ATOM 3336 C CA . GLN B 2 144 ? 12.29607 17.84535 152.82365 1.000 16.98689 148 GLN B CA 1
ATOM 3337 C C . GLN B 2 144 ? 11.77464 17.85011 151.38650 1.000 16.46153 148 GLN B C 1
ATOM 3338 O O . GLN B 2 144 ? 12.48467 17.47721 150.45496 1.000 15.43815 148 GLN B O 1
ATOM 3352 N N . LYS B 2 145 ? 10.53464 18.31100 151.20037 1.000 16.05860 149 LYS B N 1
ATOM 3353 C CA . LYS B 2 145 ? 9.89851 18.35700 149.87860 1.000 16.73447 149 LYS B CA 1
ATOM 3354 C C . LYS B 2 145 ? 9.26050 19.74161 149.70991 1.000 17.16552 149 LYS B C 1
ATOM 3355 O O . LYS B 2 145 ? 8.03348 19.90510 149.63748 1.000 19.16046 149 LYS B O 1
ATOM 3374 N N . LYS B 2 146 ? 10.10209 20.75929 149.68312 1.000 15.48348 150 LYS B N 1
ATOM 3375 C CA . LYS B 2 146 ? 9.57669 22.11616 149.78028 1.000 16.07087 150 LYS B CA 1
ATOM 3376 C C . LYS B 2 146 ? 9.05402 22.64322 148.45811 1.000 17.52864 150 LYS B C 1
ATOM 3377 O O . LYS B 2 146 ? 8.26917 23.60548 148.46811 1.000 18.56825 150 LYS B O 1
ATOM 3396 N N . LEU B 2 147 ? 9.47189 22.06550 147.33238 1.000 17.11829 151 LEU B N 1
ATOM 3397 C CA . LEU B 2 147 ? 9.05676 22.51741 146.01123 1.000 18.56778 151 LEU B CA 1
ATOM 3398 C C . LEU B 2 147 ? 7.93439 21.62081 145.50195 1.000 20.42482 151 LEU B C 1
ATOM 3399 O O . LEU B 2 147 ? 8.12129 20.41321 145.33318 1.000 21.37686 151 LEU B O 1
ATOM 3415 N N . SER B 2 148 ? 6.79120 22.22087 145.22638 1.000 20.65373 152 SER B N 1
ATOM 3416 C CA . SER B 2 148 ? 5.62016 21.48966 144.76621 1.000 24.65043 152 SER B CA 1
ATOM 3417 C C . SER B 2 148 ? 5.65051 21.31054 143.24370 1.000 25.04834 152 SER B C 1
ATOM 3418 O O . SER B 2 148 ? 5.88734 22.26652 142.48537 1.000 23.94289 152 SER B O 1
ATOM 3426 N N . THR B 2 149 ? 5.45340 20.08192 142.80280 1.000 24.01100 153 THR B N 1
ATOM 3427 C CA . THR B 2 149 ? 5.35111 19.78377 141.38703 1.000 23.28164 153 THR B CA 1
ATOM 3428 C C . THR B 2 149 ? 4.10371 18.95619 141.14580 1.000 24.38222 153 THR B C 1
ATOM 3429 O O . THR B 2 149 ? 3.67725 18.21758 142.02622 1.000 23.67986 153 THR B O 1
ATOM 3440 N N . PRO B 2 150 ? 3.51650 19.04275 139.95436 1.000 22.22373 154 PRO B N 1
ATOM 3441 C CA . PRO B 2 150 ? 2.53150 18.03879 139.55615 1.000 23.59933 154 PRO B CA 1
ATOM 3442 C C . PRO B 2 150 ? 3.18042 16.66554 139.51802 1.000 25.42586 154 PRO B C 1
ATOM 3443 O O . PRO B 2 150 ? 4.37500 16.52534 139.21632 1.000 24.54489 154 PRO B O 1
ATOM 3454 N N . ALA B 2 151 ? 2.37334 15.64016 139.80432 1.000 27.91239 155 ALA B N 1
ATOM 3455 C CA . ALA B 2 151 ? 2.87870 14.27660 139.88433 1.000 27.62469 155 ALA B CA 1
ATOM 3456 C C . ALA B 2 151 ? 3.36883 13.79783 138.52276 1.000 27.61353 155 ALA B C 1
ATOM 3457 O O . ALA B 2 151 ? 2.76480 14.09633 137.48294 1.000 25.73144 155 ALA B O 1
ATOM 3464 N N . GLY B 2 152 ? 4.47198 13.05847 138.53561 1.000 24.85042 156 GLY B N 1
ATOM 3465 C CA . GLY B 2 152 ? 4.98856 12.48373 137.30979 1.000 24.81904 156 GLY B CA 1
ATOM 3466 C C . GLY B 2 152 ? 6.34994 11.86059 137.53480 1.000 26.05202 156 GLY B C 1
ATOM 3467 O O . GLY B 2 152 ? 6.84771 11.79677 138.65975 1.000 27.75135 156 GLY B O 1
ATOM 3471 N N . ASP B 2 153 ? 6.94460 11.42064 136.44003 1.000 27.97456 157 ASP B N 1
ATOM 3472 C CA . ASP B 2 153 ? 8.18650 10.65476 136.42820 1.000 28.46258 157 ASP B CA 1
ATOM 3473 C C . ASP B 2 153 ? 9.32031 11.54621 135.92985 1.000 28.16493 157 ASP B C 1
ATOM 3474 O O . ASP B 2 153 ? 9.32866 11.95248 134.76779 1.000 28.10348 157 ASP B O 1
ATOM 3483 N N . CYS B 2 154 ? 10.29724 11.82506 136.79856 1.000 25.84980 158 CYS B N 1
ATOM 3484 C CA . CYS B 2 154 ? 11.45586 12.61788 136.40677 1.000 24.41364 158 CYS B CA 1
ATOM 3485 C C . CYS B 2 154 ? 12.73037 11.79527 136.30800 1.000 24.20815 158 CYS B C 1
ATOM 3486 O O . CYS B 2 154 ? 13.83034 12.34607 136.36650 1.000 23.53713 158 CYS B O 1
ATOM 3493 N N . SER B 2 155 ? 12.61145 10.47424 136.13722 1.000 24.12002 159 SER B N 1
ATOM 3494 C CA . SER B 2 155 ? 13.80252 9.64344 136.14499 1.000 23.38743 159 SER B CA 1
ATOM 3495 C C . SER B 2 155 ? 14.77428 10.00993 135.02944 1.000 24.96409 159 SER B C 1
ATOM 3496 O O . SER B 2 155 ? 15.99210 9.87597 135.20378 1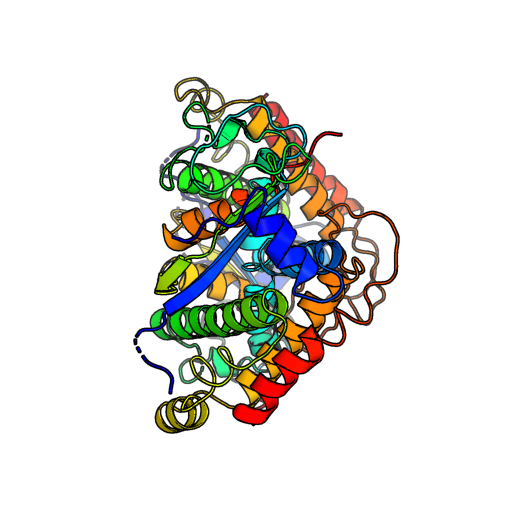.000 26.97060 159 SER B O 1
ATOM 3504 N N . ALA B 2 156 ? 14.28096 10.48390 133.88173 1.000 24.79036 160 ALA B N 1
ATOM 3505 C CA . ALA B 2 156 ? 15.20847 10.79416 132.79657 1.000 25.84331 160 ALA B CA 1
ATOM 3506 C C . ALA B 2 156 ? 16.07417 11.99651 133.14422 1.000 23.05449 160 ALA B C 1
ATOM 3507 O O . ALA B 2 156 ? 17.29787 11.96044 132.95058 1.000 21.96802 160 ALA B O 1
ATOM 3514 N N . LEU B 2 157 ? 15.46724 13.05608 133.70955 1.000 21.27989 161 LEU B N 1
ATOM 3515 C CA . LEU B 2 157 ? 16.23853 14.20254 134.14438 1.000 22.27795 161 LEU B CA 1
ATOM 3516 C C . LEU B 2 157 ? 17.19087 13.82510 135.27085 1.000 21.09054 161 LEU B C 1
ATOM 3517 O O . LEU B 2 157 ? 18.33518 14.28025 135.30401 1.000 22.33230 161 LEU B O 1
ATOM 3533 N N . ALA B 2 158 ? 16.75965 12.94442 136.17064 1.000 22.42095 162 ALA B N 1
ATOM 3534 C CA . ALA B 2 158 ? 17.65089 12.53322 137.26073 1.000 19.85052 162 ALA B CA 1
ATOM 3535 C C . ALA B 2 158 ? 18.85144 11.78669 136.70732 1.000 22.88032 162 ALA B C 1
ATOM 3536 O O . ALA B 2 158 ? 19.98198 11.98237 137.17341 1.000 22.34432 162 ALA B O 1
ATOM 3543 N N A SER B 2 159 ? 18.63125 10.93179 135.69636 0.475 21.99234 163 SER B N 1
ATOM 3544 N N B SER B 2 159 ? 18.63180 10.93255 135.69461 0.525 21.98826 163 SER B N 1
ATOM 3545 C CA A SER B 2 159 ? 19.72966 10.18982 135.09608 0.475 22.48383 163 SER B CA 1
ATOM 3546 C CA B SER B 2 159 ? 19.72698 10.18923 135.09328 0.525 22.48428 163 SER B CA 1
ATOM 3547 C C A SER B 2 159 ? 20.65577 11.12271 134.32995 0.475 22.37019 163 SER B C 1
ATOM 3548 C C B SER B 2 159 ? 20.65125 11.11657 134.31846 0.525 22.37224 163 SER B C 1
ATOM 3549 O O A SER B 2 159 ? 21.87801 10.92458 134.31650 0.475 21.12046 163 SER B O 1
ATOM 3550 O O B SER B 2 159 ? 21.87217 10.90544 134.30206 0.525 21.11273 163 SER B O 1
ATOM 3565 N N . GLU B 2 160 ? 20.08772 12.14787 133.69589 1.000 22.33531 164 GLU B N 1
ATOM 3566 C CA . GLU B 2 160 ? 20.89146 13.13504 132.99124 1.000 21.63805 164 GLU B CA 1
ATOM 3567 C C . GLU B 2 160 ? 21.82299 13.88295 133.95210 1.000 21.33911 164 GLU B C 1
ATOM 3568 O O . GLU B 2 160 ? 23.00903 14.07587 133.64890 1.000 21.38109 164 GLU B O 1
ATOM 3580 N N . VAL B 2 161 ? 21.30661 14.33054 135.10799 1.000 21.28108 165 VAL B N 1
ATOM 3581 C CA . VAL B 2 161 ? 22.19782 15.04172 136.02676 1.000 20.04986 165 VAL B CA 1
ATOM 3582 C C . VAL B 2 161 ? 23.22099 14.06771 136.61968 1.000 21.85981 165 VAL B C 1
ATOM 3583 O O . VAL B 2 161 ? 24.39076 14.42170 136.83801 1.000 21.33001 165 VAL B O 1
ATOM 3596 N N . ALA B 2 162 ? 22.81313 12.82446 136.85701 1.000 20.41861 166 ALA B N 1
ATOM 3597 C CA . ALA B 2 162 ? 23.75858 11.82063 137.31995 1.000 21.86253 166 ALA B CA 1
ATOM 3598 C C . ALA B 2 162 ? 24.89273 11.67219 136.32352 1.000 23.08147 166 ALA B C 1
ATOM 3599 O O . ALA B 2 162 ? 26.05780 11.50507 136.70633 1.000 24.42182 166 ALA B O 1
ATOM 3606 N N . GLY B 2 163 ? 24.57868 11.75521 135.02585 1.000 24.03054 167 GLY B N 1
ATOM 3607 C CA . GLY B 2 163 ? 25.63282 11.69942 134.02186 1.000 22.18034 167 GLY B CA 1
ATOM 3608 C C . GLY B 2 163 ? 26.60224 12.86124 134.13850 1.000 23.68220 167 GLY B C 1
ATOM 3609 O O . GLY B 2 163 ? 27.81691 12.68701 133.96981 1.000 24.98332 167 GLY B O 1
ATOM 3613 N N . TYR B 2 164 ? 26.08754 14.06106 134.45038 1.000 21.70869 168 TYR B N 1
ATOM 3614 C CA . TYR B 2 164 ? 26.96610 15.22568 134.54725 1.000 21.57408 168 TYR B CA 1
ATOM 3615 C C . TYR B 2 164 ? 27.93768 15.07165 135.72192 1.000 22.16101 168 TYR B C 1
ATOM 3616 O O . TYR B 2 164 ? 29.14729 15.29691 135.57248 1.000 20.79822 168 TYR B O 1
ATOM 3634 N N . PHE B 2 165 ? 27.43152 14.64758 136.88537 1.000 20.99749 169 PHE B N 1
ATOM 3635 C CA . PHE B 2 165 ? 28.32839 14.42027 138.02717 1.000 22.22732 169 PHE B CA 1
ATOM 3636 C C . PHE B 2 165 ? 29.36308 13.34189 137.72314 1.000 22.24407 169 PHE B C 1
ATOM 3637 O O . PHE B 2 165 ? 30.52517 13.44186 138.14178 1.000 22.49231 169 PHE B O 1
ATOM 3654 N N . ASP B 2 166 ? 28.96390 12.30317 136.98818 1.000 23.38921 170 ASP B N 1
ATOM 3655 C CA . ASP B 2 166 ? 29.90570 11.25674 136.61249 1.000 26.89730 170 ASP B CA 1
ATOM 3656 C C . ASP B 2 166 ? 30.99641 11.78987 135.68436 1.000 26.01297 170 ASP B C 1
ATOM 3657 O O . ASP B 2 166 ? 32.12520 11.30874 135.71926 1.000 26.46080 170 ASP B O 1
ATOM 3666 N N . LYS B 2 167 ? 30.70729 12.80464 134.87776 1.000 24.46987 171 LYS B N 1
ATOM 3667 C CA . LYS B 2 167 ? 31.79338 13.38291 134.07919 1.000 26.71770 171 LYS B CA 1
ATOM 3668 C C . LYS B 2 167 ? 32.78371 14.12897 134.96799 1.000 26.40271 171 LYS B C 1
ATOM 3669 O O . LYS B 2 167 ? 33.98624 14.14719 134.67770 1.000 24.22815 171 LYS B O 1
ATOM 3688 N N . VAL B 2 168 ? 32.29395 14.75361 136.05011 1.000 23.17043 172 VAL B N 1
ATOM 3689 C CA . VAL B 2 168 ? 33.18306 15.37563 137.01873 1.000 24.29886 172 VAL B CA 1
ATOM 3690 C C . VAL B 2 168 ? 34.08084 14.31516 137.62344 1.000 23.48359 172 VAL B C 1
ATOM 3691 O O . VAL B 2 168 ? 35.30793 14.45309 137.64586 1.000 24.10572 172 VAL B O 1
ATOM 3704 N N . SER B 2 169 ? 33.46739 13.23695 138.12367 1.000 22.59317 173 SER B N 1
ATOM 3705 C CA . SER B 2 169 ? 34.23513 12.15888 138.72944 1.000 23.39285 173 SER B CA 1
ATOM 3706 C C . SER B 2 169 ? 35.25648 11.61020 137.74066 1.000 25.51159 173 SER B C 1
ATOM 3707 O O . SER B 2 169 ? 36.41567 11.39464 138.09362 1.000 27.66899 173 SER B O 1
ATOM 3715 N N . ALA B 2 170 ? 34.84087 11.40000 136.48990 1.000 25.31335 174 ALA B N 1
ATOM 3716 C CA . ALA B 2 170 ? 35.75176 10.85145 135.48322 1.000 27.36213 174 ALA B CA 1
ATOM 3717 C C . ALA B 2 170 ? 36.93523 11.77904 135.24725 1.000 28.66509 174 ALA B C 1
ATOM 3718 O O . ALA B 2 170 ? 38.06396 11.31635 135.06646 1.000 29.13582 174 ALA B O 1
ATOM 3725 N N . ALA B 2 171 ? 36.70064 13.09852 135.25517 1.000 26.83513 175 ALA B N 1
ATOM 3726 C CA . ALA B 2 171 ? 37.78982 14.03506 135.00828 1.000 27.72752 175 ALA B CA 1
ATOM 3727 C C . ALA B 2 171 ? 38.74674 14.13811 136.19111 1.000 28.71356 175 ALA B C 1
ATOM 3728 O O . ALA B 2 171 ? 39.93565 14.41777 136.00214 1.000 29.80918 175 ALA B O 1
ATOM 3735 N N . LEU B 2 172 ? 38.26974 13.91070 137.40781 1.000 27.16053 176 LEU B N 1
ATOM 3736 C CA . LEU B 2 172 ? 39.09093 14.08469 138.59025 1.000 27.58827 176 LEU B CA 1
ATOM 3737 C C . LEU B 2 172 ? 39.70715 12.78833 139.09652 1.000 27.54889 176 LEU B C 1
ATOM 3738 O O . LEU B 2 172 ? 40.63227 12.85627 139.90030 1.000 28.79889 176 LEU B O 1
ATOM 3754 N N . ALA B 2 173 ? 39.26616 11.62876 138.60590 1.000 27.40491 177 ALA B N 1
ATOM 3755 C CA . ALA B 2 173 ? 39.70069 10.35060 139.15026 1.000 29.81180 177 ALA B CA 1
ATOM 3756 C C . ALA B 2 173 ? 41.13804 10.00834 138.78444 1.000 33.12636 177 ALA B C 1
ATOM 3757 O O . ALA B 2 173 ? 41.75206 9.13125 139.41258 1.000 37.97448 177 ALA B O 1
ATOM 3765 N N . ALA C 3 1 ? 18.50871 40.05542 181.30802 1.000 18.70224 1 ALA C N 1
ATOM 3766 C CA . ALA C 3 1 ? 18.16237 40.90814 180.13691 1.000 17.86395 1 ALA C CA 1
ATOM 3767 C C . ALA C 3 1 ? 19.18930 40.60772 179.05712 1.000 16.22147 1 ALA C C 1
ATOM 3768 O O . ALA C 3 1 ? 20.36082 40.32961 179.37526 1.000 16.94040 1 ALA C O 1
ATOM 3777 N N . ILE C 3 2 ? 18.77431 40.65688 177.79013 1.000 16.92550 2 ILE C N 1
ATOM 3778 C CA . ILE C 3 2 ? 19.73760 40.45638 176.70293 1.000 15.20738 2 ILE C CA 1
ATOM 3779 C C . ILE C 3 2 ? 20.81334 41.53436 176.77554 1.000 16.87179 2 ILE C C 1
ATOM 3780 O O . ILE C 3 2 ? 20.55124 42.70537 177.13855 1.000 17.67862 2 ILE C O 1
ATOM 3796 N N . LYS C 3 3 ? 22.04227 41.15502 176.44939 1.000 16.34354 3 LYS C N 1
ATOM 3797 C CA . LYS C 3 3 ? 23.14256 42.06978 176.59080 1.000 17.40094 3 LYS C CA 1
ATOM 3798 C C . LYS C 3 3 ? 23.28831 42.96996 175.37721 1.000 16.41403 3 LYS C C 1
ATOM 3799 O O . LYS C 3 3 ? 23.98360 43.98852 175.44074 1.000 15.02630 3 LYS C O 1
ATOM 3839 N N . ASP C 3 5 ? 24.87933 42.18183 172.76885 1.000 16.62307 5 ASP C N 1
ATOM 3840 C CA . ASP C 3 5 ? 26.21701 41.93986 172.20044 1.000 16.72222 5 ASP C CA 1
ATOM 3841 C C . ASP C 3 5 ? 26.18809 40.74068 171.25885 1.000 15.57218 5 ASP C C 1
ATOM 3842 O O . ASP C 3 5 ? 27.23157 40.33422 170.73181 1.000 15.25788 5 ASP C O 1
ATOM 3851 N N . GLN C 3 6 ? 24.99711 40.17098 171.07336 1.000 12.79634 6 GLN C N 1
ATOM 3852 C CA . GLN C 3 6 ? 24.75949 39.09273 170.10926 1.000 14.95169 6 GLN C CA 1
ATOM 3853 C C . GLN C 3 6 ? 25.62036 37.85561 170.39719 1.000 14.99768 6 GLN C C 1
ATOM 3854 O O . GLN C 3 6 ? 25.90529 37.05973 169.49699 1.000 13.02526 6 GLN C O 1
ATOM 3868 N N . LYS C 3 7 ? 26.00171 37.64327 171.63892 1.000 13.53802 7 LYS C N 1
ATOM 3869 C CA A LYS C 3 7 ? 26.83431 36.50271 172.00436 0.468 15.21862 7 LYS C CA 1
ATOM 3870 C CA B LYS C 3 7 ? 26.83547 36.50035 172.00394 0.532 15.22265 7 LYS C CA 1
ATOM 3871 C C . LYS C 3 7 ? 25.95502 35.35124 172.48666 1.000 13.89906 7 LYS C C 1
ATOM 3872 O O . LYS C 3 7 ? 25.00926 35.55968 173.24879 1.000 12.88594 7 LYS C O 1
ATOM 3907 N N . ALA C 3 8 ? 26.27008 34.14127 172.04093 1.000 15.22285 8 ALA C N 1
ATOM 3908 C CA . ALA C 3 8 ? 25.51749 32.94101 172.38346 1.000 13.15918 8 ALA C CA 1
ATOM 3909 C C . ALA C 3 8 ? 26.45958 31.76131 172.61533 1.000 14.23879 8 ALA C C 1
ATOM 3910 O O . ALA C 3 8 ? 27.59955 31.75365 172.14243 1.000 14.97518 8 ALA C O 1
ATOM 3917 N N . PRO C 3 9 ? 26.02023 30.76647 173.37742 1.000 14.21525 9 PRO C N 1
ATOM 3918 C CA . PRO C 3 9 ? 26.87263 29.60565 173.65052 1.000 14.87439 9 PRO C CA 1
ATOM 3919 C C . PRO C 3 9 ? 26.95364 28.68265 172.43862 1.000 13.40214 9 PRO C C 1
ATOM 3920 O O . PRO C 3 9 ? 25.93109 28.27701 171.88936 1.000 11.45781 9 PRO C O 1
ATOM 3931 N N . VAL C 3 10 ? 28.17037 28.34341 172.05355 1.000 13.65261 10 VAL C N 1
ATOM 3932 C CA . VAL C 3 10 ? 28.44879 27.42530 170.95253 1.000 11.92079 10 VAL C CA 1
ATOM 3933 C C . VAL C 3 10 ? 28.91224 26.09076 171.54764 1.000 13.16764 10 VAL C C 1
ATOM 3934 O O . VAL C 3 10 ? 29.95563 26.01912 172.21439 1.000 13.50096 10 VAL C O 1
ATOM 3947 N N . VAL C 3 11 ? 28.11080 25.03775 171.33801 1.000 11.94956 11 VAL C N 1
ATOM 3948 C CA . VAL C 3 11 ? 28.35875 23.70960 171.90747 1.000 10.61094 11 VAL C CA 1
ATOM 3949 C C . VAL C 3 11 ? 28.91022 22.81596 170.81352 1.000 12.06543 11 VAL C C 1
ATOM 3950 O O . VAL C 3 11 ? 28.35791 22.77744 169.69619 1.000 10.18928 11 VAL C O 1
ATOM 3963 N N . THR C 3 12 ? 29.97816 22.09279 171.12603 1.000 10.37439 12 THR C N 1
ATOM 3964 C CA . THR C 3 12 ? 30.52930 21.09942 170.20315 1.000 10.32505 12 THR C CA 1
ATOM 3965 C C . THR C 3 12 ? 30.59901 19.77191 170.93275 1.000 11.07471 12 THR C C 1
ATOM 3966 O O . THR C 3 12 ? 31.07398 19.71784 172.06563 1.000 10.61602 12 THR C O 1
ATOM 3977 N N . ILE C 3 13 ? 30.15341 18.70703 170.25934 1.000 9.81720 13 ILE C N 1
ATOM 3978 C CA . ILE C 3 13 ? 30.03330 17.37057 170.83204 1.000 9.79187 13 ILE C CA 1
ATOM 3979 C C . ILE C 3 13 ? 31.05014 16.46731 170.13539 1.000 11.16327 13 ILE C C 1
ATOM 3980 O O . ILE C 3 13 ? 30.95303 16.23519 168.92116 1.000 12.61157 13 ILE C O 1
ATOM 3996 N N . PHE C 3 14 ? 32.02147 15.96051 170.88325 1.000 10.85812 14 PHE C N 1
ATOM 3997 C CA . PHE C 3 14 ? 33.07324 15.07106 170.34522 1.000 10.69435 14 PHE C CA 1
ATOM 3998 C C . PHE C 3 14 ? 32.89204 13.64734 170.90086 1.000 12.99302 14 PHE C C 1
ATOM 3999 O O . PHE C 3 14 ? 33.40650 13.29368 171.98693 1.000 12.95641 14 PHE C O 1
ATOM 4016 N N . ASP C 3 15 ? 32.21932 12.80635 170.13874 1.000 11.47200 15 ASP C N 1
ATOM 4017 C CA . ASP C 3 15 ? 32.15843 11.37674 170.44248 1.000 13.25597 15 ASP C CA 1
ATOM 4018 C C . ASP C 3 15 ? 33.32578 10.76615 169.70192 1.000 15.19459 15 ASP C C 1
ATOM 4019 O O . ASP C 3 15 ? 33.19642 10.30033 168.57493 1.000 13.68613 15 ASP C O 1
ATOM 4028 N N . ALA C 3 16 ? 34.49038 10.76868 170.34108 1.000 13.61266 16 ALA C N 1
ATOM 4029 C CA . ALA C 3 16 ? 35.72624 10.41232 169.67234 1.000 14.49217 16 ALA C CA 1
ATOM 4030 C C . ALA C 3 16 ? 36.15855 8.98194 169.99011 1.000 14.85181 16 ALA C C 1
ATOM 4031 O O . ALA C 3 16 ? 37.34037 8.67082 169.85978 1.000 14.79912 16 ALA C O 1
ATOM 4038 N N . ARG C 3 17 ? 35.21811 8.09015 170.35034 1.000 13.46490 17 ARG C N 1
ATOM 4039 C CA . ARG C 3 17 ? 35.60005 6.73094 170.62904 1.000 14.74456 17 ARG C CA 1
ATOM 4040 C C . ARG C 3 17 ? 36.28424 6.10788 169.40697 1.000 16.14464 17 ARG C C 1
ATOM 4041 O O . ARG C 3 17 ? 35.77822 6.19237 168.29057 1.000 15.55734 17 ARG C O 1
ATOM 4062 N N . GLY C 3 18 ? 37.42765 5.47517 169.63183 1.000 16.81377 18 GLY C N 1
ATOM 4063 C CA . GLY C 3 18 ? 38.17683 4.83299 168.57440 1.000 16.45312 18 GLY C CA 1
ATOM 4064 C C . GLY C 3 18 ? 39.11737 5.75875 167.81488 1.000 18.49538 18 GLY C C 1
ATOM 4065 O O . GLY C 3 18 ? 39.95716 5.28450 167.03560 1.000 18.69844 18 GLY C O 1
ATOM 4069 N N . CYS C 3 19 ? 38.99370 7.06310 167.98954 1.000 16.31447 19 CYS C N 1
ATOM 4070 C CA . CYS C 3 19 ? 39.89958 7.98266 167.31108 1.000 16.79918 19 CYS C CA 1
ATOM 4071 C C . CYS C 3 19 ? 41.21412 8.03174 168.07575 1.000 17.67171 19 CYS C C 1
ATOM 4072 O O . CYS C 3 19 ? 41.21336 8.16394 169.29778 1.000 18.59726 19 CYS C O 1
ATOM 4079 N N . LYS C 3 20 ? 42.32609 7.88727 167.36941 1.000 18.33642 20 LYS C N 1
ATOM 4080 C CA . LYS C 3 20 ? 43.63381 7.89073 167.99027 1.000 19.57653 20 LYS C CA 1
ATOM 4081 C C . LYS C 3 20 ? 44.51840 9.06219 167.58478 1.000 21.98489 20 LYS C C 1
ATOM 4082 O O . LYS C 3 20 ? 45.44014 9.41186 168.32702 1.000 20.49092 20 LYS C O 1
ATOM 4101 N N . ASP C 3 21 ? 44.27381 9.69252 166.44459 1.000 19.29939 21 ASP C N 1
ATOM 4102 C CA . ASP C 3 21 ? 45.25178 10.61356 165.90603 1.000 20.60821 21 ASP C CA 1
ATOM 4103 C C . ASP C 3 21 ? 45.12956 12.01443 166.46003 1.000 20.71888 21 ASP C C 1
ATOM 4104 O O . ASP C 3 21 ? 45.96985 12.84887 166.13379 1.000 26.57004 21 ASP C O 1
ATOM 4113 N N . HIS C 3 22 ? 44.12666 12.30674 167.29742 1.000 18.12066 22 HIS C N 1
ATOM 4114 C CA . HIS C 3 22 ? 44.06702 13.59107 167.98290 1.000 18.00779 22 HIS C CA 1
ATOM 4115 C C . HIS C 3 22 ? 44.59127 13.44491 169.40432 1.000 18.70855 22 HIS C C 1
ATOM 4116 O O . HIS C 3 22 ? 44.19875 12.52466 170.11581 1.000 18.04278 22 HIS C O 1
ATOM 4131 N N A SER C 3 23 ? 45.46073 14.37066 169.81728 0.523 18.20452 23 SER C N 1
ATOM 4132 N N B SER C 3 23 ? 45.48569 14.35370 169.81509 0.477 18.20532 23 SER C N 1
ATOM 4133 C CA A SER C 3 23 ? 45.99649 14.37781 171.17146 0.523 17.71866 23 SER C CA 1
ATOM 4134 C CA B SER C 3 23 ? 46.00307 14.34478 171.17833 0.477 17.72162 23 SER C CA 1
ATOM 4135 C C A SER C 3 23 ? 44.94694 14.92722 172.12485 0.523 17.55091 23 SER C C 1
ATOM 4136 C C B SER C 3 23 ? 44.94375 14.91141 172.11254 0.477 17.54981 23 SER C C 1
ATOM 4137 O O A SER C 3 23 ? 44.63704 16.12786 172.09582 0.523 17.10810 23 SER C O 1
ATOM 4138 O O B SER C 3 23 ? 44.62804 16.10981 172.05706 0.477 17.11598 23 SER C O 1
ATOM 4153 N N . ASN C 3 24 ? 44.41107 14.05340 172.98158 1.000 15.80041 24 ASN C N 1
ATOM 4154 C CA . ASN C 3 24 ? 43.33596 14.43468 173.91148 1.000 16.99971 24 ASN C CA 1
ATOM 4155 C C . ASN C 3 24 ? 43.93744 15.21059 175.07081 1.000 18.17750 24 ASN C C 1
ATOM 4156 O O . ASN C 3 24 ? 44.02058 14.74509 176.22406 1.000 17.44481 24 ASN C O 1
ATOM 4167 N N . LYS C 3 25 ? 44.35511 16.43378 174.74775 1.000 16.74023 25 LYS C N 1
ATOM 4168 C CA . LYS C 3 25 ? 45.07249 17.30177 175.68330 1.000 18.39955 25 LYS C CA 1
ATOM 4169 C C . LYS C 3 25 ? 44.22842 18.45591 176.21309 1.000 17.71706 25 LYS C C 1
ATOM 4170 O O . LYS C 3 25 ? 44.73170 19.23325 177.04277 1.000 17.82411 25 LYS C O 1
ATOM 4189 N N . GLU C 3 26 ? 42.98929 18.62220 175.73561 1.000 16.68149 26 GLU C N 1
ATOM 4190 C CA . GLU C 3 26 ? 42.19329 19.77743 176.10539 1.000 16.14590 26 GLU C CA 1
ATOM 4191 C C . GLU C 3 26 ? 41.50028 19.61569 177.44459 1.000 16.09943 26 GLU C C 1
ATOM 4192 O O . GLU C 3 26 ? 41.38735 20.59070 178.20573 1.000 17.86730 26 GLU C O 1
ATOM 4204 N N . TYR C 3 27 ? 41.00663 18.41205 177.74044 1.000 14.96726 27 TYR C N 1
ATOM 4205 C CA . TYR C 3 27 ? 40.41837 18.07225 179.04247 1.000 14.80889 27 TYR C CA 1
ATOM 4206 C C . TYR C 3 27 ? 41.54830 17.65029 179.97082 1.000 17.36918 27 TYR C C 1
ATOM 4207 O O . TYR C 3 27 ? 42.32112 16.73507 179.65145 1.000 16.24567 27 TYR C O 1
ATOM 4225 N N . THR C 3 28 ? 41.65865 18.32101 181.11731 1.000 16.59136 28 THR C N 1
ATOM 4226 C CA . THR C 3 28 ? 42.75854 18.04507 182.02579 1.000 17.30636 28 THR C CA 1
ATOM 4227 C C . THR C 3 28 ? 42.26669 17.52676 183.36918 1.000 17.02324 28 THR C C 1
ATOM 4228 O O . THR C 3 28 ? 43.03470 17.48793 184.32298 1.000 16.03053 28 THR C O 1
ATOM 4239 N N . GLY C 3 29 ? 41.00207 17.10465 183.46649 1.000 14.94679 29 GLY C N 1
ATOM 4240 C CA . GLY C 3 29 ? 40.52002 16.49461 184.69209 1.000 15.80887 29 GLY C CA 1
ATOM 4241 C C . GLY C 3 29 ? 40.84042 15.01781 184.77805 1.000 16.50914 29 GLY C C 1
ATOM 4242 O O . GLY C 3 29 ? 41.47651 14.41452 183.89975 1.000 16.31669 29 GLY C O 1
ATOM 4246 N N . ALA C 3 30 ? 40.35531 14.41674 185.85075 1.000 14.76167 30 ALA C N 1
ATOM 4247 C CA . ALA C 3 30 ? 40.59648 13.00629 186.10236 1.000 14.47734 30 ALA C CA 1
ATOM 4248 C C . ALA C 3 30 ? 39.95281 12.14477 185.01294 1.000 15.95840 30 ALA C C 1
ATOM 4249 O O . ALA C 3 30 ? 38.94242 12.50770 184.40113 1.000 13.42061 30 ALA C O 1
ATOM 4256 N N . LYS C 3 31 ? 40.55729 10.99561 184.77208 1.000 16.62079 31 LYS C N 1
ATOM 4257 C CA . LYS C 3 31 ? 39.98915 10.03772 183.82582 1.000 16.67526 31 LYS C CA 1
ATOM 4258 C C . LYS C 3 31 ? 38.81503 9.28803 184.44994 1.000 17.28545 31 LYS C C 1
ATOM 4259 O O . LYS C 3 31 ? 38.77495 9.04262 185.65361 1.000 18.24567 31 LYS C O 1
ATOM 4278 N N . ALA C 3 32 ? 37.89671 8.85583 183.59706 1.000 17.01619 32 ALA C N 1
ATOM 4279 C CA . ALA C 3 32 ? 36.78264 8.02536 184.01997 1.000 17.18043 32 ALA C CA 1
ATOM 4280 C C . ALA C 3 32 ? 37.14129 6.54508 184.15758 1.000 18.92219 32 ALA C C 1
ATOM 4281 O O . ALA C 3 32 ? 36.48700 5.83056 184.91563 1.000 21.15736 32 ALA C O 1
ATOM 4288 N N . GLY C 3 33 ? 38.15795 6.07104 183.46198 1.000 17.15637 33 GLY C N 1
ATOM 4289 C CA . GLY C 3 33 ? 38.35328 4.64080 183.36431 1.000 19.54477 33 GLY C CA 1
ATOM 4290 C C . GLY C 3 33 ? 37.27072 3.97920 182.54278 1.000 19.65932 33 GLY C C 1
ATOM 4291 O O . GLY C 3 33 ? 36.81850 2.87012 182.89542 1.000 21.29506 33 GLY C O 1
ATOM 4295 N N . GLY C 3 34 ? 36.83497 4.63660 181.47643 1.000 17.76271 34 GLY C N 1
ATOM 4296 C CA . GLY C 3 34 ? 35.67141 4.21679 180.71254 1.000 19.36361 34 GLY C CA 1
ATOM 4297 C C . GLY C 3 34 ? 35.60129 4.96619 179.39816 1.000 17.12793 34 GLY C C 1
ATOM 4298 O O . GLY C 3 34 ? 36.55779 5.63671 178.98665 1.000 16.15209 34 GLY C O 1
ATOM 4302 N N A MET C 3 35 ? 34.45462 4.81498 178.72927 0.227 16.39583 35 MET C N 1
ATOM 4303 N N B MET C 3 35 ? 34.45703 4.83892 178.72058 0.773 16.33416 35 MET C N 1
ATOM 4304 C CA A MET C 3 35 ? 34.29737 5.35790 177.38666 0.227 16.84939 35 MET C CA 1
ATOM 4305 C CA B MET C 3 35 ? 34.38464 5.35882 177.36733 0.773 16.83432 35 MET C CA 1
ATOM 4306 C C A MET C 3 35 ? 34.45782 6.87203 177.36704 0.227 16.47391 35 MET C C 1
ATOM 4307 C C B MET C 3 35 ? 34.41692 6.88503 177.33409 0.773 16.49996 35 MET C C 1
ATOM 4308 O O A MET C 3 35 ? 34.98511 7.42904 176.39634 0.227 15.63102 35 MET C O 1
ATOM 4309 O O B MET C 3 35 ? 34.83092 7.45775 176.32082 0.773 15.56966 35 MET C O 1
ATOM 4336 N N . GLU C 3 36 ? 34.02103 7.54795 178.43386 1.000 14.75926 36 GLU C N 1
ATOM 4337 C CA . GLU C 3 36 ? 34.11277 8.99004 178.49996 1.000 15.45852 36 GLU C CA 1
ATOM 4338 C C . GLU C 3 36 ? 35.55108 9.51468 178.34272 1.000 14.45540 36 GLU C C 1
ATOM 4339 O O . GLU C 3 36 ? 35.74036 10.69595 178.09727 1.000 14.05139 36 GLU C O 1
ATOM 4351 N N . ASP C 3 37 ? 36.54995 8.68655 178.53688 1.000 13.95322 37 ASP C N 1
ATOM 4352 C CA . ASP C 3 37 ? 37.89134 9.18626 178.30094 1.000 14.21281 37 ASP C CA 1
ATOM 4353 C C . ASP C 3 37 ? 38.13304 9.47356 176.81538 1.000 15.47253 37 ASP C C 1
ATOM 4354 O O . ASP C 3 37 ? 39.10459 10.14796 176.48057 1.000 14.40340 37 ASP C O 1
ATOM 4363 N N . ASP C 3 38 ? 37.25165 8.98554 175.93908 1.000 13.63688 38 ASP C N 1
ATOM 4364 C CA . ASP C 3 38 ? 37.28843 9.25097 174.50637 1.000 15.16966 38 ASP C CA 1
ATOM 4365 C C . ASP C 3 38 ? 36.16915 10.19389 174.06322 1.000 15.00668 38 ASP C C 1
ATOM 4366 O O . ASP C 3 38 ? 35.85770 10.26877 172.85588 1.000 13.63021 38 ASP C O 1
ATOM 4375 N N . GLN C 3 39 ? 35.55759 10.91758 175.00229 1.000 13.33653 39 GLN C N 1
ATOM 4376 C CA . GLN C 3 39 ? 34.38538 11.75619 174.73106 1.000 12.67369 39 GLN C CA 1
ATOM 4377 C C . GLN C 3 39 ? 34.57367 13.10853 175.38928 1.000 13.23100 39 GLN C C 1
ATOM 4378 O O . GLN C 3 39 ? 35.13747 13.20277 176.48976 1.000 12.44665 39 GLN C O 1
ATOM 4392 N N . CYS C 3 40 ? 34.11038 14.17321 174.71583 1.000 12.46273 40 CYS C N 1
ATOM 4393 C CA . CYS C 3 40 ? 34.30657 15.52462 175.24397 1.000 12.12140 40 CYS C CA 1
ATOM 4394 C C . CYS C 3 40 ? 33.21476 16.44539 174.70757 1.000 12.23337 40 CYS C C 1
ATOM 4395 O O . CYS C 3 40 ? 32.81356 16.35408 173.53292 1.000 13.37784 40 CYS C O 1
ATOM 4403 N N . VAL C 3 41 ? 32.72287 17.31037 175.58172 1.000 12.03983 41 VAL C N 1
ATOM 4404 C CA . VAL C 3 41 ? 31.86755 18.43981 175.23900 1.000 12.47974 41 VAL C CA 1
ATOM 4405 C C . VAL C 3 41 ? 32.69414 19.72187 175.35474 1.000 12.72851 41 VAL C C 1
ATOM 4406 O O . VAL C 3 41 ? 33.33626 19.95896 176.37647 1.000 12.11887 41 VAL C O 1
ATOM 4419 N N . LYS C 3 42 ? 32.62352 20.58305 174.34400 1.000 12.24219 42 LYS C N 1
ATOM 4420 C CA . LYS C 3 42 ? 33.25232 21.90112 174.38891 1.000 12.34601 42 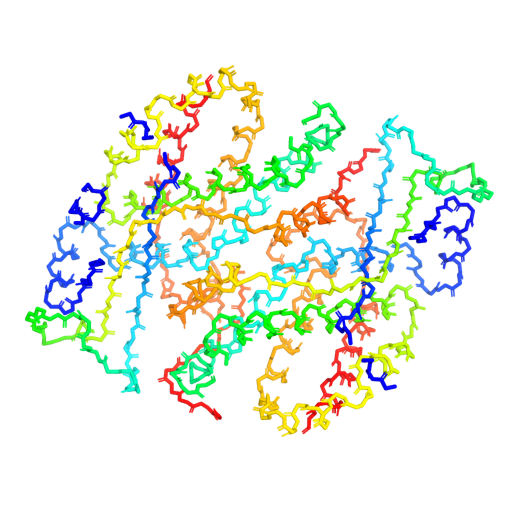LYS C CA 1
ATOM 4421 C C . LYS C 3 42 ? 32.17968 22.97883 174.39806 1.000 14.88342 42 LYS C C 1
ATOM 4422 O O . LYS C 3 42 ? 31.12417 22.83770 173.75986 1.000 13.24455 42 LYS C O 1
ATOM 4441 N N . LEU C 3 43 ? 32.41221 24.03123 175.16291 1.000 13.82150 43 LEU C N 1
ATOM 4442 C CA . LEU C 3 43 ? 31.49340 25.16119 175.17298 1.000 14.95326 43 LEU C CA 1
ATOM 4443 C C . LEU C 3 43 ? 32.30093 26.44419 175.14668 1.000 16.71388 43 LEU C C 1
ATOM 4444 O O . LEU C 3 43 ? 33.25420 26.59771 175.90737 1.000 16.35552 43 LEU C O 1
ATOM 4460 N N . THR C 3 44 ? 31.94285 27.33168 174.23175 1.000 16.30517 44 THR C N 1
ATOM 4461 C CA . THR C 3 44 ? 32.46496 28.68097 174.21013 1.000 16.55161 44 THR C CA 1
ATOM 4462 C C . THR C 3 44 ? 31.28545 29.63863 174.05914 1.000 17.52609 44 THR C C 1
ATOM 4463 O O . THR C 3 44 ? 30.17186 29.25749 173.69990 1.000 16.45063 44 THR C O 1
ATOM 4474 N N . MET C 3 45 ? 31.54853 30.88938 174.39143 1.000 16.34126 45 MET C N 1
ATOM 4475 C CA A MET C 3 45 ? 30.61092 31.99029 174.21168 0.571 17.84731 45 MET C CA 1
ATOM 4476 C CA B MET C 3 45 ? 30.61099 31.99391 174.21445 0.429 17.85484 45 MET C CA 1
ATOM 4477 C C . MET C 3 45 ? 31.16269 32.86864 173.09649 1.000 18.35972 45 MET C C 1
ATOM 4478 O O . MET C 3 45 ? 32.28658 33.37436 173.20475 1.000 17.65740 45 MET C O 1
ATOM 4503 N N . GLU C 3 46 ? 30.40039 33.00416 172.00940 1.000 16.53358 46 GLU C N 1
ATOM 4504 C CA . GLU C 3 46 ? 30.84836 33.75751 170.85578 1.000 17.05769 46 GLU C CA 1
ATOM 4505 C C . GLU C 3 46 ? 29.81840 34.75348 170.34743 1.000 15.85913 46 GLU C C 1
ATOM 4506 O O . GLU C 3 46 ? 28.60685 34.51084 170.37187 1.000 14.09747 46 GLU C O 1
ATOM 4518 N N . THR C 3 47 ? 30.33830 35.86527 169.83703 1.000 14.92360 47 THR C N 1
ATOM 4519 C CA . THR C 3 47 ? 29.56023 36.73703 168.97191 1.000 16.17176 47 THR C CA 1
ATOM 4520 C C . THR C 3 47 ? 29.09414 35.95260 167.75631 1.000 15.19778 47 THR C C 1
ATOM 4521 O O . THR C 3 47 ? 29.90860 35.42720 167.00908 1.000 15.08211 47 THR C O 1
ATOM 4532 N N . ILE C 3 48 ? 27.78030 35.86909 167.56400 1.000 13.45677 48 ILE C N 1
ATOM 4533 C CA . ILE C 3 48 ? 27.22477 35.19301 166.41544 1.000 15.10432 48 ILE C CA 1
ATOM 4534 C C . ILE C 3 48 ? 27.26306 36.17221 165.24665 1.000 15.11166 48 ILE C C 1
ATOM 4535 O O . ILE C 3 48 ? 26.71262 37.27234 165.34712 1.000 13.06164 48 ILE C O 1
ATOM 4551 N N . LYS C 3 49 ? 27.92773 35.77125 164.17288 1.000 13.33274 49 LYS C N 1
ATOM 4552 C CA . LYS C 3 49 ? 28.11964 36.55417 162.96404 1.000 13.56352 49 LYS C CA 1
ATOM 4553 C C . LYS C 3 49 ? 27.69745 35.73433 161.76443 1.000 13.90623 49 LYS C C 1
ATOM 4554 O O . LYS C 3 49 ? 27.79587 34.50616 161.76551 1.000 13.52600 49 LYS C O 1
ATOM 4573 N N . VAL C 3 50 ? 27.23153 36.43450 160.74160 1.000 13.56774 50 VAL C N 1
ATOM 4574 C CA . VAL C 3 50 ? 26.80567 35.86217 159.47118 1.000 13.37918 50 VAL C CA 1
ATOM 4575 C C . VAL C 3 50 ? 27.50177 36.65041 158.36311 1.000 13.10976 50 VAL C C 1
ATOM 4576 O O . VAL C 3 50 ? 27.32009 37.87741 158.24294 1.000 13.68750 50 VAL C O 1
ATOM 4589 N N . GLY C 3 51 ? 28.30627 35.96328 157.57512 1.000 14.51837 51 GLY C N 1
ATOM 4590 C CA . GLY C 3 51 ? 29.03127 36.63534 156.51984 1.000 15.13393 51 GLY C CA 1
ATOM 4591 C C . GLY C 3 51 ? 28.11345 37.08914 155.39960 1.000 15.04786 51 GLY C C 1
ATOM 4592 O O . GLY C 3 51 ? 27.02442 36.55099 155.16163 1.000 14.64398 51 GLY C O 1
ATOM 4596 N N . ASP C 3 52 ? 28.58773 38.08862 154.64681 1.000 16.83467 52 ASP C N 1
ATOM 4597 C CA . ASP C 3 52 ? 27.80633 38.55903 153.51802 1.000 17.30290 52 ASP C CA 1
ATOM 4598 C C . ASP C 3 52 ? 27.59109 37.46249 152.49497 1.000 15.56484 52 ASP C C 1
ATOM 4599 O O . ASP C 3 52 ? 26.57993 37.47894 151.78071 1.000 14.68916 52 ASP C O 1
ATOM 4608 N N . ASP C 3 53 ? 28.53491 36.50883 152.40673 1.000 15.48795 53 ASP C N 1
ATOM 4609 C CA . ASP C 3 53 ? 28.39584 35.41052 151.46873 1.000 14.61673 53 ASP C CA 1
ATOM 4610 C C . ASP C 3 53 ? 27.15140 34.58652 151.78963 1.000 13.83702 53 ASP C C 1
ATOM 4611 O O . ASP C 3 53 ? 26.38771 34.19871 150.89990 1.000 13.48404 53 ASP C O 1
ATOM 4620 N N . VAL C 3 54 ? 26.94875 34.26928 1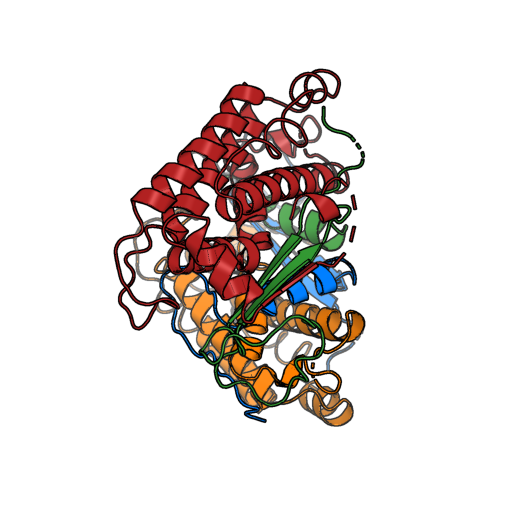53.06472 1.000 13.44562 54 VAL C N 1
ATOM 4621 C CA . VAL C 3 54 ? 25.75621 33.49422 153.42833 1.000 11.92074 54 VAL C CA 1
ATOM 4622 C C . VAL C 3 54 ? 24.49618 34.31525 153.25895 1.000 13.22806 54 VAL C C 1
ATOM 4623 O O . VAL C 3 54 ? 23.48003 33.82267 152.74214 1.000 13.71709 54 VAL C O 1
ATOM 4636 N N . ALA C 3 55 ? 24.51221 35.58027 153.67593 1.000 12.82053 55 ALA C N 1
ATOM 4637 C CA . ALA C 3 55 ? 23.33246 36.41593 153.49316 1.000 13.32453 55 ALA C CA 1
ATOM 4638 C C . ALA C 3 55 ? 22.91270 36.46696 152.03073 1.000 13.70950 55 ALA C C 1
ATOM 4639 O O . ALA C 3 55 ? 21.72024 36.31995 151.70985 1.000 12.05327 55 ALA C O 1
ATOM 4646 N N . ALA C 3 56 ? 23.87897 36.58694 151.12636 1.000 13.65510 56 ALA C N 1
ATOM 4647 C CA . ALA C 3 56 ? 23.57615 36.66856 149.69694 1.000 13.70681 56 ALA C CA 1
ATOM 4648 C C . ALA C 3 56 ? 23.09049 35.32700 149.15670 1.000 12.87207 56 ALA C C 1
ATOM 4649 O O . ALA C 3 56 ? 22.19149 35.29828 148.31292 1.000 12.35182 56 ALA C O 1
ATOM 4656 N N . LYS C 3 57 ? 23.67653 34.21455 149.61976 1.000 12.28126 57 LYS C N 1
ATOM 4657 C CA . LYS C 3 57 ? 23.29746 32.89048 149.11407 1.000 13.95895 57 LYS C CA 1
ATOM 4658 C C . LYS C 3 57 ? 21.92246 32.47632 149.60111 1.000 13.23446 57 LYS C C 1
ATOM 4659 O O . LYS C 3 57 ? 21.15121 31.86829 148.85419 1.000 12.42472 57 LYS C O 1
ATOM 4678 N N . VAL C 3 58 ? 21.61058 32.77730 150.85643 1.000 12.94392 58 VAL C N 1
ATOM 4679 C CA . VAL C 3 58 ? 20.27474 32.48573 151.36565 1.000 11.20175 58 VAL C CA 1
ATOM 4680 C C . VAL C 3 58 ? 19.23224 33.32566 150.63371 1.000 12.14062 58 VAL C C 1
ATOM 4681 O O . VAL C 3 58 ? 18.15969 32.81623 150.23656 1.000 11.86103 58 VAL C O 1
ATOM 4694 N N . LEU C 3 59 ? 19.52353 34.62808 150.41344 1.000 12.05959 59 LEU C N 1
ATOM 4695 C CA . LEU C 3 59 ? 18.64694 35.42299 149.57464 1.000 12.15166 59 LEU C CA 1
ATOM 4696 C C . LEU C 3 59 ? 18.48852 34.79879 148.19457 1.000 13.28426 59 LEU C C 1
ATOM 4697 O O . LEU C 3 59 ? 17.36774 34.74898 147.64380 1.000 12.78764 59 LEU C O 1
ATOM 4713 N N . GLY C 3 60 ? 19.59992 34.32654 147.60066 1.000 12.14478 60 GLY C N 1
ATOM 4714 C CA . GLY C 3 60 ? 19.50371 33.70573 146.28219 1.000 13.13083 60 GLY C CA 1
ATOM 4715 C C . GLY C 3 60 ? 18.59293 32.48566 146.25370 1.000 13.01271 60 GLY C C 1
ATOM 4716 O O . GLY C 3 60 ? 17.86454 32.26530 145.28441 1.000 13.55459 60 GLY C O 1
ATOM 4720 N N A GLU C 3 61 ? 18.63512 31.66313 147.31266 0.580 12.45048 61 GLU C N 1
ATOM 4721 N N B GLU C 3 61 ? 18.58346 31.70662 147.32735 0.420 12.46189 61 GLU C N 1
ATOM 4722 C CA A GLU C 3 61 ? 17.69782 30.54305 147.42009 0.580 12.38249 61 GLU C CA 1
ATOM 4723 C CA B GLU C 3 61 ? 17.70014 30.54659 147.37489 0.420 12.39400 61 GLU C CA 1
ATOM 4724 C C A GLU C 3 61 ? 16.26953 31.06001 147.49668 0.580 12.60681 61 GLU C C 1
ATOM 4725 C C B GLU C 3 61 ? 16.25193 30.95557 147.61548 0.420 12.61673 61 GLU C C 1
ATOM 4726 O O A GLU C 3 61 ? 15.37990 30.60914 146.75422 0.580 12.06769 61 GLU C O 1
ATOM 4727 O O B GLU C 3 61 ? 15.33382 30.31318 147.08215 0.420 12.28778 61 GLU C O 1
ATOM 4750 N N . CYS C 3 62 ? 16.03018 31.99644 148.41574 1.000 11.43960 62 CYS C N 1
ATOM 4751 C CA . CYS C 3 62 ? 14.69316 32.54612 148.60769 1.000 11.66750 62 CYS C CA 1
ATOM 4752 C C . CYS C 3 62 ? 14.09554 32.99352 147.29580 1.000 12.13815 62 CYS C C 1
ATOM 4753 O O . CYS C 3 62 ? 12.94533 32.65125 146.97217 1.000 11.75321 62 CYS C O 1
ATOM 4761 N N . LEU C 3 63 ? 14.86458 33.75248 146.52623 1.000 11.66140 63 LEU C N 1
ATOM 4762 C CA . LEU C 3 63 ? 14.37340 34.31723 145.26859 1.000 12.59133 63 LEU C CA 1
ATOM 4763 C C . LEU C 3 63 ? 14.05207 33.20755 144.26910 1.000 11.96581 63 LEU C C 1
ATOM 4764 O O . LEU C 3 63 ? 13.25919 33.40462 143.34724 1.000 13.47237 63 LEU C O 1
ATOM 4780 N N . SER C 3 64 ? 14.64079 32.03134 144.45810 1.000 12.47652 64 SER C N 1
ATOM 4781 C CA . SER C 3 64 ? 14.39846 30.91312 143.59459 1.000 12.14326 64 SER C CA 1
ATOM 4782 C C . SER C 3 64 ? 13.21269 30.07540 144.02973 1.000 12.20183 64 SER C C 1
ATOM 4783 O O . SER C 3 64 ? 12.93224 29.08466 143.38745 1.000 13.66864 64 SER C O 1
ATOM 4791 N N . GLU C 3 65 ? 12.52064 30.44946 145.10989 1.000 12.51792 65 GLU C N 1
ATOM 4792 C CA . GLU C 3 65 ? 11.47576 29.57525 145.63747 1.000 13.77077 65 GLU C CA 1
ATOM 4793 C C . GLU C 3 65 ? 10.29509 30.33174 146.25069 1.000 12.44519 65 GLU C C 1
ATOM 4794 O O . GLU C 3 65 ? 9.55450 29.74333 147.03945 1.000 12.77933 65 GLU C O 1
ATOM 4806 N N . LEU C 3 66 ? 10.07285 31.59014 145.88776 1.000 13.76925 66 LEU C N 1
ATOM 4807 C CA . LEU C 3 66 ? 8.87455 32.29587 146.34561 1.000 14.16441 66 LEU C CA 1
ATOM 4808 C C . LEU C 3 66 ? 7.64559 31.50608 145.88760 1.000 14.78034 66 LEU C C 1
ATOM 4809 O O . LEU C 3 66 ? 7.51840 31.17428 144.71096 1.000 14.15663 66 LEU C O 1
ATOM 4825 N N . LYS C 3 67 ? 6.72945 31.21402 146.80648 1.000 14.55007 67 LYS C N 1
ATOM 4826 C CA . LYS C 3 67 ? 5.69909 30.24074 146.49731 1.000 15.94647 67 LYS C CA 1
ATOM 4827 C C . LYS C 3 67 ? 4.71733 30.79021 145.45041 1.000 17.01750 67 LYS C C 1
ATOM 4828 O O . LYS C 3 67 ? 4.22471 31.92356 145.54599 1.000 15.49053 67 LYS C O 1
ATOM 4847 N N . SER C 3 68 ? 4.46010 29.99571 144.43338 1.000 16.58682 68 SER C N 1
ATOM 4848 C CA . SER C 3 68 ? 3.48582 30.39238 143.42676 1.000 16.66586 68 SER C CA 1
ATOM 4849 C C . SER C 3 68 ? 2.08165 30.27175 144.00269 1.000 17.44474 68 SER C C 1
ATOM 4850 O O . SER C 3 68 ? 1.82577 29.47715 144.91619 1.000 18.63654 68 SER C O 1
ATOM 4858 N N . ARG C 3 69 ? 1.17953 31.06245 143.45597 1.000 14.80100 69 ARG C N 1
ATOM 4859 C CA . ARG C 3 69 ? -0.22717 31.08499 143.83351 1.000 17.01915 69 ARG C CA 1
ATOM 4860 C C . ARG C 3 69 ? -1.06473 30.81637 142.60414 1.000 16.80805 69 ARG C C 1
ATOM 4861 O O . ARG C 3 69 ? -0.97438 31.54612 141.60901 1.000 14.40773 69 ARG C O 1
ATOM 4882 N N . LYS C 3 70 ? -1.86499 29.76482 142.66477 1.000 15.75447 70 LYS C N 1
ATOM 4883 C CA . LYS C 3 70 ? -2.70422 29.37025 141.53893 1.000 16.70172 70 LYS C CA 1
ATOM 4884 C C . LYS C 3 70 ? -3.73746 28.35065 141.99662 1.000 16.84649 70 LYS C C 1
ATOM 4885 O O . LYS C 3 70 ? -4.57056 27.94047 141.20992 1.000 19.68593 70 LYS C O 1
ATOM 4905 N N . PHE D 2 1 ? 28.64678 24.75228 183.49252 1.000 46.27014 5 PHE D N 1
ATOM 4906 C CA . PHE D 2 1 ? 28.85897 25.56691 182.30237 1.000 43.09963 5 PHE D CA 1
ATOM 4907 C C . PHE D 2 1 ? 28.55669 27.04414 182.55528 1.000 46.28094 5 PHE D C 1
ATOM 4908 O O . PHE D 2 1 ? 28.76124 27.88963 181.68075 1.000 43.32364 5 PHE D O 1
ATOM 4925 N N . SER D 2 2 ? 28.06127 27.35613 183.75257 1.000 50.76241 6 SER D N 1
ATOM 4926 C CA . SER D 2 2 ? 27.70085 28.73776 184.05151 1.000 50.76958 6 SER D CA 1
ATOM 4927 C C . SER D 2 2 ? 28.87197 29.69098 183.84865 1.000 51.93769 6 SER D C 1
ATOM 4928 O O . SER D 2 2 ? 28.66279 30.84299 183.45780 1.000 50.04762 6 SER D O 1
ATOM 4936 N N . ARG D 2 3 ? 30.10461 29.23650 184.10493 1.000 58.19787 7 ARG D N 1
ATOM 4937 C CA . ARG D 2 3 ? 31.25733 30.12977 184.00370 1.000 58.29298 7 ARG D CA 1
ATOM 4938 C C . ARG D 2 3 ? 31.32562 30.76550 182.62356 1.000 50.77834 7 ARG D C 1
ATOM 4939 O O . ARG D 2 3 ? 31.42146 31.98924 182.48517 1.000 50.27154 7 ARG D O 1
ATOM 4960 N N . VAL D 2 4 ? 31.28913 29.93168 181.58283 1.000 44.71520 8 VAL D N 1
ATOM 4961 C CA . VAL D 2 4 ? 31.58062 30.39518 180.23225 1.000 40.07507 8 VAL D CA 1
ATOM 4962 C C . VAL D 2 4 ? 30.52589 31.39058 179.76854 1.000 35.10545 8 VAL D C 1
ATOM 4963 O O . VAL D 2 4 ? 30.84443 32.34048 179.04764 1.000 29.55162 8 VAL D O 1
ATOM 4976 N N . VAL D 2 5 ? 29.27476 31.20574 180.19952 1.000 34.70293 9 VAL D N 1
ATOM 4977 C CA . VAL D 2 5 ? 28.19098 32.10160 179.79874 1.000 33.29628 9 VAL D CA 1
ATOM 4978 C C . VAL D 2 5 ? 28.35117 33.46836 180.45425 1.000 35.10365 9 VAL D C 1
ATOM 4979 O O . VAL D 2 5 ? 28.12584 34.49966 179.82170 1.000 32.63549 9 VAL D O 1
ATOM 4992 N N . THR D 2 6 ? 28.73835 33.49256 181.72952 1.000 42.33479 10 THR D N 1
ATOM 4993 C CA . THR D 2 6 ? 28.92254 34.73220 182.48716 1.000 46.70592 10 THR D CA 1
ATOM 4994 C C . THR D 2 6 ? 30.40253 35.00091 182.77110 1.000 47.34538 10 THR D C 1
ATOM 4995 O O . THR D 2 6 ? 31.04896 35.78394 182.07966 1.000 51.48614 10 THR D O 1
ATOM 5006 N N . ALA D 2 12 ? 37.19630 28.79902 177.17789 1.000 26.37004 16 ALA D N 1
ATOM 5007 C CA . ALA D 2 12 ? 36.55946 27.56298 176.67247 1.000 22.98026 16 ALA D CA 1
ATOM 5008 C C . ALA D 2 12 ? 36.51982 26.49404 177.73611 1.000 22.42132 16 ALA D C 1
ATOM 5009 O O . ALA D 2 12 ? 37.50687 26.25117 178.41016 1.000 20.86363 16 ALA D O 1
ATOM 5016 N N . ALA D 2 13 ? 35.37962 25.83189 177.86559 1.000 18.44472 17 ALA D N 1
ATOM 5017 C CA . ALA D 2 13 ? 35.22662 24.71931 178.78605 1.000 16.13224 17 ALA D CA 1
ATOM 5018 C C . ALA D 2 13 ? 35.31093 23.40795 178.01167 1.000 16.66564 17 ALA D C 1
ATOM 5019 O O . ALA D 2 13 ? 34.72269 23.27483 176.92220 1.000 15.21225 17 ALA D O 1
ATOM 5026 N N . TYR D 2 14 ? 36.03704 22.44656 178.57686 1.000 14.07733 18 TYR D N 1
ATOM 5027 C CA . TYR D 2 14 ? 36.12275 21.09280 178.04883 1.000 13.33949 18 TYR D CA 1
ATOM 5028 C C . TYR D 2 14 ? 35.68134 20.11540 179.13478 1.000 14.64656 18 TYR D C 1
ATOM 5029 O O . TYR D 2 14 ? 36.33573 19.99451 180.17969 1.000 15.40406 18 TYR D O 1
ATOM 5047 N N . VAL D 2 15 ? 34.56750 19.43313 178.89948 1.000 12.56725 19 VAL D N 1
ATOM 5048 C CA . VAL D 2 15 ? 34.03876 18.46541 179.86408 1.000 13.20196 19 VAL D CA 1
ATOM 5049 C C . VAL D 2 15 ? 34.14204 17.08814 179.22877 1.000 13.14951 19 VAL D C 1
ATOM 5050 O O . VAL D 2 15 ? 33.38508 16.76917 178.29937 1.000 12.39676 19 VAL D O 1
ATOM 5063 N N . GLY D 2 16 ? 35.06002 16.27258 179.75052 1.000 12.26007 20 GLY D N 1
ATOM 5064 C CA . GLY D 2 16 ? 35.29308 14.94688 179.25613 1.000 12.21446 20 GLY D CA 1
ATOM 5065 C C . GLY D 2 16 ? 35.59203 14.02068 180.41454 1.000 12.93208 20 GLY D C 1
ATOM 5066 O O . GLY D 2 16 ? 35.50458 14.42513 181.57827 1.000 11.81504 20 GLY D O 1
ATOM 5070 N N . GLY D 2 17 ? 35.94516 12.76694 180.11236 1.000 11.83304 21 GLY D N 1
ATOM 5071 C CA . GLY D 2 17 ? 36.44215 11.89283 181.16865 1.000 11.51348 21 GLY D CA 1
ATOM 5072 C C . GLY D 2 17 ? 35.50272 11.82844 182.38387 1.000 13.58401 21 GLY D C 1
ATOM 5073 O O . GLY D 2 17 ? 34.28889 11.73786 182.24886 1.000 13.46501 21 GLY D O 1
ATOM 5077 N N . ALA D 2 18 ? 36.08270 11.87104 183.59457 1.000 14.11888 22 ALA D N 1
ATOM 5078 C CA . ALA D 2 18 ? 35.25560 11.72534 184.79320 1.000 14.65472 22 ALA D CA 1
ATOM 5079 C C . ALA D 2 18 ? 34.31601 12.90548 184.98697 1.000 14.28238 22 ALA D C 1
A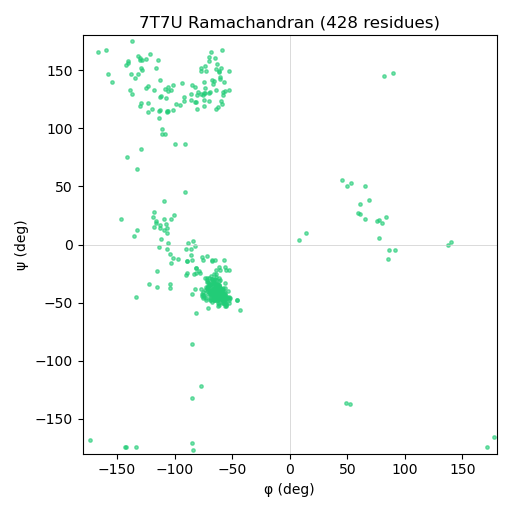TOM 5080 O O . ALA D 2 18 ? 33.21874 12.74263 185.55222 1.000 16.03708 22 ALA D O 1
ATOM 5087 N N . ASP D 2 19 ? 34.70362 14.09951 184.53372 1.000 14.49136 23 ASP D N 1
ATOM 5088 C CA . ASP D 2 19 ? 33.78128 15.23316 184.61634 1.000 16.00765 23 ASP D CA 1
ATOM 5089 C C . ASP D 2 19 ? 32.52462 14.97878 183.77481 1.000 16.08314 23 ASP D C 1
ATOM 5090 O O . ASP D 2 19 ? 31.40436 15.31161 184.19240 1.000 17.05313 23 ASP D O 1
ATOM 5099 N N . LEU D 2 20 ? 32.69509 14.39881 182.59093 1.000 14.35792 24 LEU D N 1
ATOM 5100 C CA . LEU D 2 20 ? 31.55843 14.08284 181.72720 1.000 13.96177 24 LEU D CA 1
ATOM 5101 C C . LEU D 2 20 ? 30.72664 12.95862 182.31722 1.000 16.39624 24 LEU D C 1
ATOM 5102 O O . LEU D 2 20 ? 29.49156 13.00450 182.28585 1.000 16.69666 24 LEU D O 1
ATOM 5118 N N . GLN D 2 21 ? 31.38954 11.94726 182.86025 1.000 15.05574 25 GLN D N 1
ATOM 5119 C CA . GLN D 2 21 ? 30.68992 10.88646 183.55852 1.000 19.65143 25 GLN D CA 1
ATOM 5120 C C . GLN D 2 21 ? 29.80353 11.47469 184.65710 1.000 20.40499 25 GLN D C 1
ATOM 5121 O O . GLN D 2 21 ? 28.63275 11.11938 184.78440 1.000 23.34514 25 GLN D O 1
ATOM 5135 N N . ALA D 2 22 ? 30.34229 12.40510 185.43739 1.000 21.34120 26 ALA D N 1
ATOM 5136 C CA . ALA D 2 22 ? 29.55866 13.05605 186.47835 1.000 23.21096 26 ALA D CA 1
ATOM 5137 C C . ALA D 2 22 ? 28.44637 13.92048 185.89900 1.000 27.69318 26 ALA D C 1
ATOM 5138 O O . ALA D 2 22 ? 27.32500 13.93658 186.42554 1.000 28.63005 26 ALA D O 1
ATOM 5145 N N . LEU D 2 23 ? 28.72724 14.64432 184.82598 1.000 21.54316 27 LEU D N 1
ATOM 5146 C CA . LEU D 2 23 ? 27.71116 15.50607 184.23970 1.000 25.01211 27 LEU D CA 1
ATOM 5147 C C . LEU D 2 23 ? 26.49827 14.70053 183.78685 1.000 27.13977 27 LEU D C 1
ATOM 5148 O O . LEU D 2 23 ? 25.35923 15.16557 183.90795 1.000 29.12536 27 LEU D O 1
ATOM 5164 N N . LYS D 2 24 ? 26.72328 13.49010 183.25985 1.000 26.17542 28 LYS D N 1
ATOM 5165 C CA . LYS D 2 24 ? 25.60518 12.69308 182.74734 1.000 28.78991 28 LYS D CA 1
ATOM 5166 C C . LYS D 2 24 ? 24.67674 12.23568 183.87834 1.000 33.04779 28 LYS D C 1
ATOM 5167 O O . LYS D 2 24 ? 23.47097 12.05939 183.66502 1.000 33.46154 28 LYS D O 1
ATOM 5186 N N . LYS D 2 25 ? 25.21054 12.03486 185.07234 1.000 32.80041 29 LYS D N 1
ATOM 5187 C CA . LYS D 2 25 ? 24.34945 11.68216 186.19880 1.000 39.13959 29 LYS D CA 1
ATOM 5188 C C . LYS D 2 25 ? 23.71420 12.89757 186.86112 1.000 38.67482 29 LYS D C 1
ATOM 5189 O O . LYS D 2 25 ? 22.97824 12.73090 187.83957 1.000 43.95061 29 LYS D O 1
ATOM 5208 N N . PHE D 2 26 ? 23.93596 14.10422 186.33207 1.000 37.94632 30 PHE D N 1
ATOM 5209 C CA . PHE D 2 26 ? 23.31099 15.31343 186.84342 1.000 38.40800 30 PHE D CA 1
ATOM 5210 C C . PHE D 2 26 ? 22.13398 15.77303 185.99718 1.000 37.01310 30 PHE D C 1
ATOM 5211 O O . PHE D 2 26 ? 21.39932 16.66775 186.42139 1.000 37.50136 30 PHE D O 1
ATOM 5228 N N . VAL D 2 27 ? 21.94908 15.20506 184.80892 1.000 30.61203 31 VAL D N 1
ATOM 5229 C CA . VAL D 2 27 ? 20.80849 15.49684 183.95401 1.000 29.36457 31 VAL D CA 1
ATOM 5230 C C . VAL D 2 27 ? 20.11703 14.17741 183.63961 1.000 25.31964 31 VAL D C 1
ATOM 5231 O O . VAL D 2 27 ? 20.72283 13.10759 183.70740 1.000 27.09305 31 VAL D O 1
ATOM 5244 N N . SER D 2 28 ? 18.85962 14.27138 183.24634 1.000 23.48015 32 SER D N 1
ATOM 5245 C CA . SER D 2 28 ? 18.15274 13.08967 182.78857 1.000 23.26981 32 SER D CA 1
ATOM 5246 C C . SER D 2 28 ? 18.65252 12.71745 181.39642 1.000 20.02509 32 SER D C 1
ATOM 5247 O O . SER D 2 28 ? 18.90337 13.59998 180.54952 1.000 20.49319 32 SER D O 1
ATOM 5255 N N . GLU D 2 29 ? 18.81312 11.41377 181.17063 1.000 18.94786 33 GLU D N 1
ATOM 5256 C CA . GLU D 2 29 ? 19.11591 10.84357 179.84827 1.000 17.86940 33 GLU D CA 1
ATOM 5257 C C . GLU D 2 29 ? 20.33481 11.50122 179.19554 1.000 16.59663 33 GLU D C 1
ATOM 5258 O O . GLU D 2 29 ? 20.31598 11.91102 178.02821 1.000 16.27372 33 GLU D O 1
ATOM 5270 N N . GLY D 2 30 ? 21.43975 11.53730 179.93590 1.000 18.74090 34 GLY D N 1
ATOM 5271 C CA . GLY D 2 30 ? 22.60131 12.27874 179.47602 1.000 17.22007 34 GLY D CA 1
ATOM 5272 C C . GLY D 2 30 ? 23.05627 11.91205 178.06663 1.000 15.48379 34 GLY D C 1
ATOM 5273 O O . GLY D 2 30 ? 23.32144 12.78730 177.23997 1.000 15.27774 34 GLY D O 1
ATOM 5277 N N . ASN D 2 31 ? 23.18150 10.60251 177.78096 1.000 15.82992 35 ASN D N 1
ATOM 5278 C CA . ASN D 2 31 ? 23.66681 10.17378 176.47268 1.000 15.63321 35 ASN D CA 1
ATOM 5279 C C . ASN D 2 31 ? 22.73958 10.64433 175.34810 1.000 15.51155 35 ASN D C 1
ATOM 5280 O O . ASN D 2 31 ? 23.17809 11.23447 174.34496 1.000 13.41771 35 ASN D O 1
ATOM 5291 N N . LYS D 2 32 ? 21.44079 10.38369 175.48377 1.000 14.94672 36 LYS D N 1
ATOM 5292 C CA . LYS D 2 32 ? 20.52416 10.79341 174.42198 1.000 14.60763 36 LYS D CA 1
ATOM 5293 C C . LYS D 2 32 ? 20.47617 12.30977 174.30010 1.000 13.70542 36 LYS D C 1
ATOM 5294 O O . LYS D 2 32 ? 20.35025 12.86491 173.20405 1.000 14.46598 36 LYS D O 1
ATOM 5313 N N . ARG D 2 33 ? 20.54896 12.99805 175.41493 1.000 14.70525 37 ARG D N 1
ATOM 5314 C CA . ARG D 2 33 ? 20.60918 14.44864 175.39645 1.000 15.71392 37 ARG D CA 1
ATOM 5315 C C . ARG D 2 33 ? 21.78611 14.95029 174.55955 1.000 13.91276 37 ARG D C 1
ATOM 5316 O O . ARG D 2 33 ? 21.62601 15.85330 173.71842 1.000 12.98906 37 ARG D O 1
ATOM 5337 N N . LEU D 2 34 ? 22.97376 14.37546 174.76086 1.000 13.79155 38 LEU D N 1
ATOM 5338 C CA . LEU D 2 34 ? 24.15090 14.78650 173.99259 1.000 12.59465 38 LEU D CA 1
ATOM 5339 C C . LEU D 2 34 ? 23.98267 14.48400 172.50905 1.000 12.65898 38 LEU D C 1
ATOM 5340 O O . LEU D 2 34 ? 24.40913 15.27798 171.66172 1.000 11.22164 38 LEU D O 1
ATOM 5356 N N . ASP D 2 35 ? 23.32877 13.34960 172.17612 1.000 12.34245 39 ASP D N 1
ATOM 5357 C CA . ASP D 2 35 ? 23.02908 13.04551 170.78483 1.000 12.42669 39 ASP D CA 1
ATOM 5358 C C . ASP D 2 35 ? 22.12423 14.10313 170.15988 1.000 12.64221 39 ASP D C 1
ATOM 5359 O O . ASP D 2 35 ? 22.33278 14.51258 169.01565 1.000 11.10403 39 ASP D O 1
ATOM 5368 N N . ALA D 2 36 ? 21.08448 14.50881 170.88363 1.000 12.10695 40 ALA D N 1
ATOM 5369 C CA . ALA D 2 36 ? 20.17985 15.53054 170.38998 1.000 11.26376 40 ALA D CA 1
ATOM 5370 C C . ALA D 2 36 ? 20.89877 16.84045 170.15664 1.000 11.10389 40 ALA D C 1
ATOM 5371 O O . ALA D 2 36 ? 20.70421 17.49999 169.13417 1.000 10.48951 40 ALA D O 1
ATOM 5378 N N . VAL D 2 37 ? 21.73414 17.25542 171.10741 1.000 11.03804 41 VAL D N 1
ATOM 5379 C CA . VAL D 2 37 ? 22.50292 18.48856 170.90443 1.000 10.33018 41 VAL D CA 1
ATOM 5380 C C . VAL D 2 37 ? 23.35689 18.35950 169.66001 1.000 11.39254 41 VAL D C 1
ATOM 5381 O O . VAL D 2 37 ? 23.44621 19.28915 168.87629 1.000 10.03040 41 VAL D O 1
ATOM 5394 N N . ASN D 2 38 ? 23.98773 17.18244 169.46623 1.000 9.44672 42 ASN D N 1
ATOM 5395 C CA . ASN D 2 38 ? 24.88628 16.96484 168.34457 1.000 10.94998 42 ASN D CA 1
ATOM 5396 C C . ASN D 2 38 ? 24.14574 17.13783 167.02300 1.000 10.40212 42 ASN D C 1
ATOM 5397 O O . ASN D 2 38 ? 24.66664 17.75533 166.10522 1.000 9.52705 42 ASN D O 1
ATOM 5408 N N . ALA D 2 39 ? 22.94106 16.57702 166.93856 1.000 10.63231 43 ALA D N 1
ATOM 5409 C CA . ALA D 2 39 ? 22.11271 16.67755 165.73840 1.000 10.89984 43 ALA D CA 1
ATOM 5410 C C . ALA D 2 39 ? 21.78886 18.13223 165.42558 1.000 10.56759 43 ALA D C 1
ATOM 5411 O O . ALA D 2 39 ? 21.83258 18.54991 164.27705 1.000 10.97958 43 ALA D O 1
ATOM 5418 N N . ILE D 2 40 ? 21.44911 18.90903 166.45078 1.000 10.69154 44 ILE D N 1
ATOM 5419 C CA . ILE D 2 40 ? 21.05783 20.28410 166.22121 1.000 8.97497 44 ILE D CA 1
ATOM 5420 C C . ILE D 2 40 ? 22.26253 21.12484 165.80864 1.000 10.53898 44 ILE D C 1
ATOM 5421 O O . ILE D 2 40 ? 22.23851 21.79207 164.76225 1.000 9.94505 44 ILE D O 1
ATOM 5437 N N . VAL D 2 41 ? 23.33853 21.11972 166.61970 1.000 8.82558 45 VAL D N 1
ATOM 5438 C CA . VAL D 2 41 ? 24.43256 22.01791 166.30053 1.000 9.18000 45 VAL D CA 1
ATOM 5439 C C . VAL D 2 41 ? 25.12266 21.63161 164.99182 1.000 10.22303 45 VAL D C 1
ATOM 5440 O O . VAL D 2 41 ? 25.59774 22.50399 164.25051 1.000 11.00458 45 VAL D O 1
ATOM 5453 N N . SER D 2 42 ? 25.19363 20.34821 164.65600 1.000 10.08977 46 SER D N 1
ATOM 5454 C CA . SER D 2 42 ? 25.91081 19.93375 163.44875 1.000 10.73547 46 SER D CA 1
ATOM 5455 C C . SER D 2 42 ? 25.12559 20.21826 162.17099 1.000 10.66881 46 SER D C 1
ATOM 5456 O O . SER D 2 42 ? 25.69292 20.11055 161.06928 1.000 11.23734 46 SER D O 1
ATOM 5464 N N . ASN D 2 43 ? 23.86030 20.57356 162.29286 1.000 10.45778 47 ASN D N 1
ATOM 5465 C CA . ASN D 2 43 ? 23.01105 20.95154 161.17463 1.000 12.40925 47 ASN D CA 1
ATOM 5466 C C . ASN D 2 43 ? 22.56254 22.40171 161.29091 1.000 10.83675 47 ASN D C 1
ATOM 5467 O O . ASN D 2 43 ? 21.60251 22.80281 160.65320 1.000 11.17327 47 ASN D O 1
ATOM 5478 N N . ALA D 2 44 ? 23.27349 23.22382 162.06549 1.000 10.36465 48 ALA D N 1
ATOM 5479 C CA . ALA D 2 44 ? 22.74072 24.53474 162.43618 1.000 10.75946 48 ALA D CA 1
ATOM 5480 C C . ALA D 2 44 ? 22.47919 25.41935 161.21062 1.000 10.52469 48 ALA D C 1
ATOM 5481 O O . ALA D 2 44 ? 21.42184 26.04340 161.11463 1.000 10.55036 48 ALA D O 1
ATOM 5488 N N . SER D 2 45 ? 23.42364 25.49716 160.28965 1.000 11.05525 49 SER D N 1
ATOM 5489 C CA . SER D 2 45 ? 23.26788 26.40807 159.14563 1.000 11.05807 49 SER D CA 1
ATOM 5490 C C . SER D 2 45 ? 22.01228 26.09536 158.35868 1.000 12.13201 49 SER D C 1
ATOM 5491 O O . SER D 2 45 ? 21.27535 27.01767 157.94518 1.000 11.20676 49 SER D O 1
ATOM 5499 N N . CYS D 2 46 ? 21.75740 24.81197 158.10722 1.000 10.99805 50 CYS D N 1
ATOM 5500 C CA . CYS D 2 46 ? 20.54890 24.39592 157.40447 1.000 11.44367 50 CYS D CA 1
ATOM 5501 C C . CYS D 2 46 ? 19.30934 24.70627 158.22611 1.000 10.84557 50 CYS D C 1
ATOM 5502 O O . CYS D 2 46 ? 18.33595 25.27830 157.70754 1.000 10.23428 50 CYS D O 1
ATOM 5509 N N . ILE D 2 47 ? 19.31351 24.33978 159.51792 1.000 10.11605 51 ILE D N 1
ATOM 5510 C CA . ILE D 2 47 ? 18.14421 24.59719 160.36384 1.000 10.11247 51 ILE D CA 1
ATOM 5511 C C . ILE D 2 47 ? 17.76295 26.06673 160.27853 1.000 10.58156 51 ILE D C 1
ATOM 5512 O O . ILE D 2 47 ? 16.58888 26.41541 160.13669 1.000 10.61673 51 ILE D O 1
ATOM 5528 N N . VAL D 2 48 ? 18.75243 26.93734 160.35709 1.000 9.17267 52 VAL D N 1
ATOM 5529 C CA . VAL D 2 4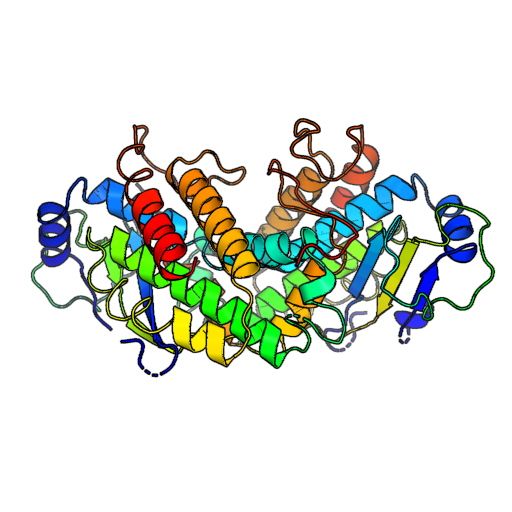8 ? 18.52232 28.37172 160.42105 1.000 10.45016 52 VAL D CA 1
ATOM 5530 C C . VAL D 2 48 ? 18.07475 28.90593 159.06637 1.000 10.15134 52 VAL D C 1
ATOM 5531 O O . VAL D 2 48 ? 17.12206 29.67226 158.96613 1.000 10.35712 52 VAL D O 1
ATOM 5544 N N . SER D 2 49 ? 18.77680 28.52210 158.00003 1.000 10.77190 53 SER D N 1
ATOM 5545 C CA . SER D 2 49 ? 18.41316 29.03836 156.69263 1.000 10.97935 53 SER D CA 1
ATOM 5546 C C . SER D 2 49 ? 17.07506 28.47847 156.22014 1.000 10.53115 53 SER D C 1
ATOM 5547 O O . SER D 2 49 ? 16.29794 29.18903 155.56283 1.000 10.49734 53 SER D O 1
ATOM 5555 N N . ASP D 2 50 ? 16.78022 27.22850 156.55693 1.000 10.14138 54 ASP D N 1
ATOM 5556 C CA . ASP D 2 50 ? 15.48205 26.64859 156.19514 1.000 11.16375 54 ASP D CA 1
ATOM 5557 C C . ASP D 2 50 ? 14.33139 27.39690 156.89097 1.000 11.11581 54 ASP D C 1
ATOM 5558 O O . ASP D 2 50 ? 13.28139 27.64323 156.28317 1.000 9.53665 54 ASP D O 1
ATOM 5567 N N . ALA D 2 51 ? 14.53825 27.82621 158.14542 1.000 11.07010 55 ALA D N 1
ATOM 5568 C CA . ALA D 2 51 ? 13.49582 28.54301 158.85412 1.000 10.07097 55 ALA D CA 1
ATOM 5569 C C . ALA D 2 51 ? 13.32705 29.96990 158.30764 1.000 9.70790 55 ALA D C 1
ATOM 5570 O O . ALA D 2 51 ? 12.20543 30.44294 158.10380 1.000 9.12788 55 ALA D O 1
ATOM 5577 N N . VAL D 2 52 ? 14.41651 30.68454 158.11074 1.000 10.07492 56 VAL D N 1
ATOM 5578 C CA . VAL D 2 52 ? 14.31911 32.04692 157.61275 1.000 10.38967 56 VAL D CA 1
ATOM 5579 C C . VAL D 2 52 ? 13.81415 32.04985 156.16234 1.000 10.21947 56 VAL D C 1
ATOM 5580 O O . VAL D 2 52 ? 12.92251 32.85248 155.80712 1.000 10.44960 56 VAL D O 1
ATOM 5593 N N . SER D 2 53 ? 14.28562 31.12027 155.32556 1.000 9.61874 57 SER D N 1
ATOM 5594 C CA A SER D 2 53 ? 13.81741 31.10472 153.93201 0.651 11.06610 57 SER D CA 1
ATOM 5595 C CA B SER D 2 53 ? 13.81824 31.08590 153.93467 0.349 10.41427 57 SER D CA 1
ATOM 5596 C C . SER D 2 53 ? 12.37841 30.60388 153.83339 1.000 10.68124 57 SER D C 1
ATOM 5597 O O . SER D 2 53 ? 11.68624 30.91575 152.85218 1.000 12.20572 57 SER D O 1
ATOM 5610 N N . GLY D 2 54 ? 11.91850 29.78848 154.80480 1.000 9.52823 58 GLY D N 1
ATOM 5611 C CA . GLY D 2 54 ? 10.52569 29.35526 154.78275 1.000 11.44415 58 GLY D CA 1
ATOM 5612 C C . GLY D 2 54 ? 9.59646 30.48286 155.21100 1.000 10.67576 58 GLY D C 1
ATOM 5613 O O . GLY D 2 54 ? 8.51741 30.68420 154.63832 1.000 11.16987 58 GLY D O 1
ATOM 5617 N N . MET D 2 55 ? 9.98122 31.19772 156.25398 1.000 9.89314 59 MET D N 1
ATOM 5618 C CA . MET D 2 55 ? 9.33663 32.47261 156.60081 1.000 9.95059 59 MET D CA 1
ATOM 5619 C C . MET D 2 55 ? 9.15441 33.35370 155.36584 1.000 10.34170 59 MET D C 1
ATOM 5620 O O . MET D 2 55 ? 8.07333 33.91643 155.11992 1.000 11.27807 59 MET D O 1
ATOM 5634 N N . ILE D 2 56 ? 10.20570 33.48415 154.58780 1.000 10.03842 60 ILE D N 1
ATOM 5635 C CA . ILE D 2 56 ? 10.18653 34.36549 153.43077 1.000 10.24220 60 ILE D CA 1
ATOM 5636 C C . ILE D 2 56 ? 9.38750 33.75714 152.28897 1.000 11.21970 60 ILE D C 1
ATOM 5637 O O . ILE D 2 56 ? 8.58038 34.43916 151.65484 1.000 12.98865 60 ILE D O 1
ATOM 5653 N N . CYS D 2 57 ? 9.59834 32.46992 151.97937 1.000 10.69706 61 CYS D N 1
ATOM 5654 C CA . CYS D 2 57 ? 8.89987 31.91531 150.81450 1.000 12.12347 61 CYS D CA 1
ATOM 5655 C C . CYS D 2 57 ? 7.37794 31.91483 151.01514 1.000 13.30594 61 CYS D C 1
ATOM 5656 O O . CYS D 2 57 ? 6.62081 32.06284 150.02970 1.000 15.18832 61 CYS D O 1
ATOM 5663 N N . GLU D 2 58 ? 6.91810 31.83894 152.25523 1.000 11.34360 62 GLU D N 1
ATOM 5664 C CA . GLU D 2 58 ? 5.49531 31.97506 152.56210 1.000 13.23823 62 GLU D CA 1
ATOM 5665 C C . GLU D 2 58 ? 5.02132 33.43156 152.63042 1.000 14.36627 62 GLU D C 1
ATOM 5666 O O . GLU D 2 58 ? 3.80634 33.68232 152.51789 1.000 15.29761 62 GLU D O 1
ATOM 5678 N N . ASN D 2 59 ? 5.93499 34.38004 152.81890 1.000 11.54956 63 ASN D N 1
ATOM 5679 C CA . ASN D 2 59 ? 5.57158 35.81357 152.90295 1.000 11.76123 63 ASN D CA 1
ATOM 5680 C C . ASN D 2 59 ? 6.63591 36.61203 152.19067 1.000 12.65070 63 ASN D C 1
ATOM 5681 O O . ASN D 2 59 ? 7.49523 37.25299 152.81582 1.000 11.58130 63 ASN D O 1
ATOM 5692 N N . PRO D 2 60 ? 6.62648 36.58142 150.85185 1.000 13.02230 64 PRO D N 1
ATOM 5693 C CA . PRO D 2 60 ? 7.72281 37.18103 150.08780 1.000 10.75386 64 PRO D CA 1
ATOM 5694 C C . PRO D 2 60 ? 7.92683 38.67289 150.30413 1.000 11.94465 64 PRO D C 1
ATOM 5695 O O . PRO D 2 60 ? 9.03164 39.18494 150.04314 1.000 11.31382 64 PRO D O 1
ATOM 5706 N N . ALA D 2 61 ? 6.90730 39.39925 150.75873 1.000 12.12860 65 ALA D N 1
ATOM 5707 C CA . ALA D 2 61 ? 7.05394 40.82170 151.04933 1.000 14.12250 65 ALA D CA 1
ATOM 5708 C C . ALA D 2 61 ? 8.17422 41.10107 152.04985 1.000 13.03030 65 ALA D C 1
ATOM 5709 O O . ALA D 2 61 ? 8.68296 42.22341 152.08192 1.000 12.76380 65 ALA D O 1
ATOM 5716 N N . LEU D 2 62 ? 8.61151 40.09313 152.82161 1.000 11.93804 66 LEU D N 1
ATOM 5717 C CA . LEU D 2 62 ? 9.70109 40.31298 153.76316 1.000 11.90981 66 LEU D CA 1
ATOM 5718 C C . LEU D 2 62 ? 11.01202 40.66190 153.06396 1.000 12.25233 66 LEU D C 1
ATOM 5719 O O . LEU D 2 62 ? 11.86898 41.29794 153.67178 1.000 12.18061 66 LEU D O 1
ATOM 5735 N N . ILE D 2 63 ? 11.20618 40.25749 151.80771 1.000 11.84913 67 ILE D N 1
ATOM 5736 C CA . ILE D 2 63 ? 12.38070 40.69381 151.05154 1.000 12.53561 67 ILE D CA 1
ATOM 5737 C C . ILE D 2 63 ? 12.00248 41.60914 149.88981 1.000 13.66038 67 ILE D C 1
ATOM 5738 O O . ILE D 2 63 ? 12.83351 41.88706 149.02942 1.000 13.78024 67 ILE D O 1
ATOM 5754 N N . SER D 2 64 ? 10.77693 42.13199 149.86959 1.000 11.73871 68 SER D N 1
ATOM 5755 C CA . SER D 2 64 ? 10.46330 43.27768 149.00539 1.000 13.19404 68 SER D CA 1
ATOM 5756 C C . SER D 2 64 ? 11.19790 44.51340 149.51775 1.000 15.29853 68 SER D C 1
ATOM 5757 O O . SER D 2 64 ? 11.66081 44.52737 150.65634 1.000 14.05111 68 SER D O 1
ATOM 5765 N N . PRO D 2 65 ? 11.28420 45.58053 148.70550 1.000 14.20946 69 PRO D N 1
ATOM 5766 C CA . PRO D 2 65 ? 11.93343 46.80636 149.18834 1.000 16.17484 69 PRO D CA 1
ATOM 5767 C C . PRO D 2 65 ? 11.32015 47.33570 150.46835 1.000 17.13866 69 PRO D C 1
ATOM 5768 O O . PRO D 2 65 ? 12.01482 48.01901 151.21583 1.000 17.75951 69 PRO D O 1
ATOM 5779 N N . SER D 2 66 ? 10.08243 46.97406 150.76570 1.000 15.51904 70 SER D N 1
ATOM 5780 C CA . SER D 2 66 ? 9.37277 47.39906 151.96249 1.000 16.95880 70 SER D CA 1
ATOM 5781 C C . SER D 2 66 ? 9.58833 46.47307 153.14965 1.000 17.45988 70 SER D C 1
ATOM 5782 O O . SER D 2 66 ? 9.27565 46.86409 154.28686 1.000 16.00615 70 SER D O 1
ATOM 5790 N N . GLY D 2 67 ? 10.11398 45.28322 152.92623 1.000 14.42398 71 GLY D N 1
ATOM 5791 C CA . GLY D 2 67 ? 10.19328 44.25090 153.92912 1.000 13.85010 71 GLY D CA 1
ATOM 5792 C C . GLY D 2 67 ? 11.41268 44.32940 154.85147 1.000 14.77256 71 GLY D C 1
ATOM 5793 O O . GLY D 2 67 ? 12.46592 44.86734 154.47753 1.000 14.81508 71 GLY D O 1
ATOM 5813 N N . CYS D 2 69 ? 13.56277 42.23598 155.85372 1.000 13.04758 73 CYS D N 1
ATOM 5814 C CA . CYS D 2 69 ? 14.75418 41.46186 155.45818 1.000 12.46617 73 CYS D CA 1
ATOM 5815 C C . CYS D 2 69 ? 15.41086 41.94646 154.14157 1.000 16.31164 73 CYS D C 1
ATOM 5816 O O . CYS D 2 69 ? 16.32612 41.26569 153.59435 1.000 14.84674 73 CYS D O 1
ATOM 5824 N N . TYR D 2 70 ? 14.96501 43.08856 153.65223 1.000 14.55880 74 TYR D N 1
ATOM 5825 C CA . TYR D 2 70 ? 15.57151 43.68987 152.46452 1.000 16.47587 74 TYR D CA 1
ATOM 5826 C C . TYR D 2 70 ? 17.02277 44.06777 152.76208 1.000 15.69657 74 TYR D C 1
ATOM 5827 O O . TYR D 2 70 ? 17.32535 44.63562 153.81786 1.000 19.09496 74 TYR D O 1
ATOM 5845 N N . THR D 2 71 ? 17.90865 43.71450 151.85863 1.000 17.23170 75 THR D N 1
ATOM 5846 C CA . THR D 2 71 ? 19.34738 43.96890 151.89278 1.000 16.92608 75 THR D CA 1
ATOM 5847 C C . THR D 2 71 ? 20.08853 42.83661 152.59301 1.000 16.55712 75 THR D C 1
ATOM 5848 O O . THR D 2 71 ? 19.56629 42.21248 153.54075 1.000 14.96677 75 THR D O 1
ATOM 5859 N N . ASN D 2 72 ? 21.32321 42.58396 152.14933 1.000 15.75558 76 ASN D N 1
ATOM 5860 C CA . ASN D 2 72 ? 22.12659 41.56496 152.79516 1.000 16.16658 76 ASN D CA 1
ATOM 5861 C C . ASN D 2 72 ? 22.30603 41.84739 154.28094 1.000 15.43947 76 ASN D C 1
ATOM 5862 O O . ASN D 2 72 ? 22.30954 40.92010 155.08260 1.000 15.04905 76 ASN D O 1
ATOM 5873 N N A ARG D 2 73 ? 22.45701 43.12322 154.66827 0.513 16.02697 77 ARG D N 1
ATOM 5874 N N B ARG D 2 73 ? 22.47202 43.12714 154.66747 0.487 16.02867 77 ARG D N 1
ATOM 5875 C CA A ARG D 2 73 ? 22.71684 43.40492 156.08135 0.513 16.31333 77 ARG D CA 1
ATOM 5876 C CA B ARG D 2 73 ? 22.70832 43.42811 156.08314 0.487 16.31104 77 ARG D CA 1
ATOM 5877 C C A ARG D 2 73 ? 21.53178 43.00491 156.95828 0.513 14.99239 77 ARG D C 1
ATOM 5878 C C B ARG D 2 73 ? 21.52979 42.98797 156.94737 0.487 15.03374 77 ARG D C 1
ATOM 5879 O O A ARG D 2 73 ? 21.71522 42.45645 158.05041 0.513 13.87141 77 ARG D O 1
ATOM 5880 O O B ARG D 2 73 ? 21.71465 42.40237 158.01972 0.487 13.79188 77 ARG D O 1
ATOM 5921 N N . ARG D 2 74 ? 20.30567 43.26316 156.49847 1.000 14.61426 78 ARG D N 1
ATOM 5922 C CA . ARG D 2 74 ? 19.14271 42.85467 157.26463 1.000 14.31599 78 ARG D CA 1
ATOM 5923 C C . ARG D 2 74 ? 19.00368 41.33405 157.25880 1.000 11.93077 78 ARG D C 1
ATOM 5924 O O . ARG D 2 74 ? 18.78077 40.71751 158.30268 1.000 11.27854 78 ARG D O 1
ATOM 5945 N N . MET D 2 75 ? 19.19013 40.69616 156.10387 1.000 12.74044 79 MET D N 1
ATOM 5946 C CA . MET D 2 75 ? 19.07081 39.24435 156.03793 1.000 12.96940 79 MET D CA 1
ATOM 5947 C C . MET D 2 75 ? 20.09309 38.60164 156.97320 1.000 11.53328 79 MET D C 1
ATOM 5948 O O . MET D 2 75 ? 19.80020 37.62018 157.67663 1.000 10.77135 79 MET D O 1
ATOM 5962 N N . ALA D 2 76 ? 21.29492 39.16719 157.02611 1.000 11.79945 80 ALA D N 1
ATOM 5963 C CA . ALA D 2 76 ? 22.31684 38.62325 157.89751 1.000 12.36248 80 ALA D CA 1
ATOM 5964 C C . ALA D 2 76 ? 21.93233 38.77983 159.36264 1.000 11.62902 80 ALA D C 1
ATOM 5965 O O . ALA D 2 76 ? 22.20340 37.88601 160.17417 1.000 10.19720 80 ALA D O 1
ATOM 5972 N N . ALA D 2 77 ? 21.33139 39.90710 159.71805 1.000 11.37204 81 ALA D N 1
ATOM 5973 C CA . ALA D 2 77 ? 20.90830 40.11223 161.10062 1.000 11.94377 81 ALA D CA 1
ATOM 5974 C C . ALA D 2 77 ? 19.83870 39.10596 161.48531 1.000 10.59057 81 ALA D C 1
ATOM 5975 O O . ALA D 2 77 ? 19.83429 38.60137 162.61359 1.000 10.40801 81 ALA D O 1
ATOM 5982 N N . CYS D 2 78 ? 18.90311 38.82318 160.55594 1.000 10.02722 82 CYS D N 1
ATOM 5983 C CA . CYS D 2 78 ? 17.81272 37.89340 160.83477 1.000 10.58445 82 CYS D CA 1
ATOM 5984 C C . CYS D 2 78 ? 18.33813 36.47145 160.97299 1.000 10.72142 82 CYS D C 1
ATOM 5985 O O . CYS D 2 78 ? 18.00882 35.75914 161.94017 1.000 8.87442 82 CYS D O 1
ATOM 5992 N N . LEU D 2 79 ? 19.17562 36.04435 160.02146 1.000 9.38696 83 LEU D N 1
ATOM 5993 C CA . LEU D 2 79 ? 19.80484 34.73224 160.11720 1.000 9.82891 83 LEU D CA 1
ATOM 5994 C C . LEU D 2 79 ? 20.57959 34.60677 161.42505 1.000 9.82734 83 LEU D C 1
ATOM 5995 O O . LEU D 2 79 ? 20.48720 33.58331 162.10973 1.000 10.70356 83 LEU D O 1
ATOM 6011 N N . ARG D 2 80 ? 21.32232 35.65043 161.78698 1.000 11.64415 84 ARG D N 1
ATOM 6012 C CA . ARG D 2 80 ? 22.04975 35.68575 163.06064 1.000 9.58399 84 ARG D CA 1
ATOM 6013 C C . ARG D 2 80 ? 21.12071 35.45271 164.23690 1.000 10.48673 84 ARG D C 1
ATOM 6014 O O . ARG D 2 80 ? 21.42181 34.63615 165.11702 1.000 9.18966 84 ARG D O 1
ATOM 6035 N N . ASP D 2 81 ? 20.01893 36.21196 164.31029 1.000 10.57593 85 ASP D N 1
ATOM 6036 C CA . ASP D 2 81 ? 19.11433 36.09565 165.45341 1.000 10.41128 85 ASP D CA 1
ATOM 6037 C C . ASP D 2 81 ? 18.53076 34.69802 165.52786 1.000 10.32482 85 ASP D C 1
ATOM 6038 O O . ASP D 2 81 ? 18.39560 34.10867 166.61534 1.000 10.73838 85 ASP D O 1
ATOM 6047 N N . ALA D 2 82 ? 18.14786 34.13756 164.37382 1.000 9.50019 86 ALA D N 1
ATOM 6048 C CA . ALA D 2 82 ? 17.59166 32.78676 164.39745 1.000 10.60613 86 ALA D CA 1
ATOM 6049 C C . ALA D 2 82 ? 18.62762 31.81400 164.96135 1.000 10.01188 86 ALA D C 1
ATOM 6050 O O . ALA D 2 82 ? 18.29701 30.92078 165.74744 1.000 9.52758 86 ALA D O 1
ATOM 6057 N N . GLU D 2 83 ? 19.89474 32.03025 164.62457 1.000 9.43054 87 GLU D N 1
ATOM 6058 C CA . GLU D 2 83 ? 20.96077 31.18406 165.15641 1.000 9.71644 87 GLU D CA 1
ATOM 6059 C C . GLU D 2 83 ? 21.18145 31.43223 166.64692 1.000 9.33158 87 GLU D C 1
ATOM 6060 O O . GLU D 2 83 ? 21.41118 30.48114 167.41223 1.000 8.04684 87 GLU D O 1
ATOM 6072 N N . ILE D 2 84 ? 21.10566 32.68645 167.08214 1.000 10.07534 88 ILE D N 1
ATOM 6073 C CA . ILE D 2 84 ? 21.19640 32.97611 168.52247 1.000 8.90102 88 ILE D CA 1
ATOM 6074 C C . ILE D 2 84 ? 20.12660 32.20290 169.29484 1.000 9.60152 88 ILE D C 1
ATOM 6075 O O . ILE D 2 84 ? 20.40444 31.54356 170.32124 1.000 10.69540 88 ILE D O 1
ATOM 6091 N N . ILE D 2 85 ? 18.88455 32.28554 168.83581 1.000 9.83952 89 ILE D N 1
ATOM 6092 C CA . ILE D 2 85 ? 17.78922 31.57527 169.47048 1.000 8.72692 89 ILE D CA 1
ATOM 6093 C C . ILE D 2 85 ? 18.04956 30.07584 169.48095 1.000 9.31675 89 ILE D C 1
ATOM 6094 O O . ILE D 2 85 ? 17.89818 29.41294 170.51885 1.000 9.74102 89 ILE D O 1
ATOM 6110 N N . LEU D 2 86 ? 18.45623 29.52270 168.34261 1.000 9.30594 90 LEU D N 1
ATOM 6111 C CA . LEU D 2 86 ? 18.72160 28.07944 168.25907 1.000 10.16724 90 LEU D CA 1
ATOM 6112 C C . LEU D 2 86 ? 19.82015 27.66211 169.22736 1.000 9.92899 90 LEU D C 1
ATOM 6113 O O . LEU D 2 86 ? 19.74620 26.58136 169.85231 1.000 10.14467 90 LEU D O 1
ATOM 6129 N N . ARG D 2 87 ? 20.85089 28.46726 169.35142 1.000 9.98039 91 ARG D N 1
ATOM 6130 C CA . ARG D 2 87 ? 21.94738 28.11714 170.25281 1.000 10.96866 91 ARG D CA 1
ATOM 6131 C C . ARG D 2 87 ? 21.50583 28.14764 171.69300 1.000 10.19873 91 ARG D C 1
ATOM 6132 O O . ARG D 2 87 ? 21.93875 27.30508 172.49668 1.000 11.68415 91 ARG D O 1
ATOM 6153 N N . TYR D 2 88 ? 20.69794 29.15992 172.08928 1.000 11.68253 92 TYR D N 1
ATOM 6154 C CA . TYR D 2 88 ? 20.24356 29.18615 173.48273 1.000 11.44482 92 TYR D CA 1
ATOM 6155 C C . TYR D 2 88 ? 19.24683 28.06370 173.74818 1.000 11.43776 92 TYR D C 1
ATOM 6156 O O . TYR D 2 88 ? 19.23435 27.49876 174.85171 1.000 10.71044 92 TYR D O 1
ATOM 6174 N N . VAL D 2 89 ? 18.48920 27.64390 172.73008 1.000 9.72057 93 VAL D N 1
ATOM 6175 C CA . VAL D 2 89 ? 17.70034 26.42443 172.90613 1.000 10.43811 93 VAL D CA 1
ATOM 6176 C C . VAL D 2 89 ? 18.61804 25.19304 173.03616 1.000 10.84195 93 VAL D C 1
ATOM 6177 O O . VAL D 2 89 ? 18.40704 24.34140 173.91122 1.000 12.59228 93 VAL D O 1
ATOM 6190 N N . SER D 2 90 ? 19.66640 25.09730 172.21430 1.000 10.37723 94 SER D N 1
ATOM 6191 C CA . SER D 2 90 ? 20.59685 23.97804 172.30281 1.000 9.87518 94 SER D CA 1
ATOM 6192 C C . SER D 2 90 ? 21.27858 23.95178 173.66899 1.000 12.11001 94 SER D C 1
ATOM 6193 O O . SER D 2 90 ? 21.51519 22.88636 174.23027 1.000 12.36500 94 SER D O 1
ATOM 6201 N N . TYR D 2 91 ? 21.53745 25.12840 174.23992 1.000 11.02690 95 TYR D N 1
ATOM 6202 C CA . TYR D 2 91 ? 22.12667 25.17445 175.56890 1.000 14.06780 95 TYR D CA 1
ATOM 6203 C C . TYR D 2 91 ? 21.12814 24.72582 176.63216 1.000 14.23239 95 TYR D C 1
ATOM 6204 O O . TYR D 2 91 ? 21.51011 24.10971 177.63039 1.000 15.21234 95 TYR D O 1
ATOM 6222 N N . SER D 2 92 ? 19.84530 25.06495 176.45209 1.000 12.32136 96 SER D N 1
ATOM 6223 C CA . SER D 2 92 ? 18.83630 24.63576 177.39985 1.000 15.10289 96 SER D CA 1
ATOM 6224 C C . SER D 2 92 ? 18.73083 23.11564 177.39739 1.000 15.19738 96 SER D C 1
ATOM 6225 O O . SER D 2 92 ? 18.62184 22.48793 178.45204 1.000 15.04317 96 SER D O 1
ATOM 6233 N N . LEU D 2 93 ? 18.80763 22.50868 176.21123 1.000 13.08265 97 LEU D N 1
ATOM 6234 C CA . LEU D 2 93 ? 18.78885 21.04660 176.11357 1.000 14.35844 97 LEU D CA 1
ATOM 6235 C C . LEU D 2 93 ? 20.01996 20.43313 176.76103 1.000 14.96759 97 LEU D C 1
ATOM 6236 O O . LEU D 2 93 ? 19.92574 19.40661 177.45930 1.000 15.64244 97 LEU D O 1
ATOM 6252 N N . LEU D 2 94 ? 21.18595 21.04909 176.56188 1.000 16.47753 98 LEU D N 1
ATOM 6253 C CA . LEU D 2 94 ? 22.39769 20.53642 177.19122 1.000 16.16065 98 LEU D CA 1
ATOM 6254 C C . LEU D 2 94 ? 22.30174 20.62363 178.70464 1.000 16.49377 98 LEU D C 1
ATOM 6255 O O . LEU D 2 94 ? 22.69456 19.68382 179.40949 1.000 19.24701 98 LEU D O 1
ATOM 6271 N N . SER D 2 95 ? 21.80940 21.74096 179.21970 1.000 16.62790 99 SER D N 1
ATOM 6272 C CA A SER D 2 95 ? 21.78894 21.99414 180.66031 0.581 16.73259 99 SER D CA 1
ATOM 6273 C CA B SER D 2 95 ? 21.77733 22.00285 180.65900 0.419 16.73938 99 SER D CA 1
ATOM 6274 C C . SER D 2 95 ? 20.54053 21.46504 181.35153 1.000 19.00780 99 SER D C 1
ATOM 6275 O O . SER D 2 95 ? 20.53861 21.32862 182.58649 1.000 18.49824 99 SER D O 1
ATOM 6288 N N . GLY D 2 96 ? 19.49436 21.14810 180.60863 1.000 17.00715 100 GLY D N 1
ATOM 6289 C CA . GLY D 2 96 ? 18.26875 20.68122 181.20249 1.000 17.89511 100 GLY D CA 1
ATOM 6290 C C . GLY D 2 96 ? 17.39326 21.74581 181.81352 1.000 18.32710 100 GLY D C 1
ATOM 6291 O O . GLY D 2 96 ? 16.55947 21.42204 182.65007 1.000 18.02243 100 GLY D O 1
ATOM 6295 N N . ASP D 2 97 ? 17.54431 23.01800 181.43283 1.000 15.84291 101 ASP D N 1
ATOM 6296 C CA . ASP D 2 97 ? 16.63859 24.03508 181.97857 1.000 19.55759 101 ASP D CA 1
ATOM 6297 C C . ASP D 2 97 ? 16.77400 25.31106 181.15998 1.000 17.88616 101 ASP D C 1
ATOM 6298 O O . ASP D 2 97 ? 17.67162 25.43807 180.33216 1.000 16.77240 101 ASP D O 1
ATOM 6307 N N . SER D 2 98 ? 15.80770 26.21605 181.33720 1.000 18.52404 102 SER D N 1
ATOM 6308 C CA . SER D 2 98 ? 15.63236 27.35541 180.42782 1.000 17.22115 102 SER D CA 1
ATOM 6309 C C . SER D 2 98 ? 16.08497 28.67570 181.06430 1.000 17.48094 102 SER D C 1
ATOM 6310 O O . SER D 2 98 ? 15.86025 29.74830 180.49264 1.000 16.54231 102 SER D O 1
ATOM 6318 N N . SER D 2 99 ? 16.74447 28.60584 182.21697 1.000 17.71225 103 SER D N 1
ATOM 6319 C CA . SER D 2 99 ? 17.10708 29.80889 182.96291 1.000 19.77068 103 SER D CA 1
ATOM 6320 C C . SER D 2 99 ? 17.92582 30.78065 182.10516 1.000 18.28796 103 SER D C 1
ATOM 6321 O O . SER D 2 99 ? 17.59583 31.96519 182.00504 1.000 17.21322 103 SER D O 1
ATOM 6329 N N . VAL D 2 100 ? 19.01225 30.29604 181.50015 1.000 16.64894 104 VAL D N 1
ATOM 6330 C CA . VAL D 2 100 ? 19.87674 31.16405 180.70651 1.000 16.27672 104 VAL D CA 1
ATOM 6331 C C . VAL D 2 100 ? 19.14448 31.64778 179.46678 1.000 16.15803 104 VAL D C 1
ATOM 6332 O O . VAL D 2 100 ? 19.27301 32.80500 179.07034 1.000 13.72557 104 VAL D O 1
ATOM 6345 N N . LEU D 2 101 ? 18.39757 30.75975 178.81516 1.000 14.87088 105 LEU D N 1
ATOM 6346 C CA . LEU D 2 101 ? 17.56771 31.16508 177.67810 1.000 14.34845 105 LEU D CA 1
ATOM 6347 C C . LEU D 2 101 ? 16.65625 32.34127 178.03909 1.000 15.54845 105 LEU D C 1
ATOM 6348 O O . LEU D 2 101 ? 16.59021 33.33348 177.32058 1.000 13.61714 105 LEU D O 1
ATOM 6364 N N . GLU D 2 102 ? 15.92573 32.25110 179.14469 1.000 15.67783 106 GLU D N 1
ATOM 6365 C CA A GLU D 2 102 ? 14.99377 33.33056 179.47684 0.479 17.08370 106 GLU D CA 1
ATOM 6366 C CA B GLU D 2 102 ? 14.98984 33.33383 179.46005 0.521 17.08574 106 GLU D CA 1
ATOM 6367 C C . GLU D 2 102 ? 15.73814 34.61910 179.80838 1.000 16.20707 106 GLU D C 1
ATOM 6368 O O . GLU D 2 102 ? 15.36283 35.70136 179.33831 1.000 15.71577 106 GLU D O 1
ATOM 6389 N N . ASP D 2 103 ? 16.82279 34.51899 180.57771 1.000 16.62109 107 ASP D N 1
ATOM 6390 C CA . ASP D 2 103 ? 17.53957 35.70035 181.05037 1.000 18.33991 107 ASP D CA 1
ATOM 6391 C C . ASP D 2 103 ? 18.39922 36.36176 179.97364 1.000 17.73568 107 ASP D C 1
ATOM 6392 O O . ASP D 2 103 ? 18.42859 37.60445 179.86784 1.000 17.93562 107 ASP D O 1
ATOM 6401 N N . ARG D 2 104 ? 19.10359 35.58048 179.17641 1.000 15.36633 108 ARG D N 1
ATOM 6402 C CA . ARG D 2 104 ? 20.12147 36.10848 178.29096 1.000 16.55602 108 ARG D CA 1
ATOM 6403 C C . ARG D 2 104 ? 19.66396 36.18773 176.84164 1.000 15.39142 108 ARG D C 1
ATOM 6404 O O . ARG D 2 104 ? 20.30898 36.87844 176.04064 1.000 15.28975 108 ARG D O 1
ATOM 6425 N N . CYS D 2 105 ? 18.55934 35.49849 176.47569 1.000 13.74249 109 CYS D N 1
ATOM 6426 C CA . CYS D 2 105 ? 18.06086 35.54393 175.11128 1.000 14.22122 109 CYS D CA 1
ATOM 6427 C C . CYS D 2 105 ? 16.69223 36.17800 174.97465 1.000 14.49159 109 CYS D C 1
ATOM 6428 O O . CYS D 2 105 ? 16.42465 36.84372 173.96745 1.000 13.62952 109 CYS D O 1
ATOM 6436 N N . LEU D 2 106 ? 15.79392 35.96932 175.93016 1.000 13.64911 110 LEU D N 1
ATOM 6437 C CA . LEU D 2 106 ? 14.40642 36.38797 175.75943 1.000 15.32281 110 LEU D CA 1
ATOM 6438 C C . LEU D 2 106 ? 14.05362 37.64738 176.54232 1.000 16.88593 110 LEU D C 1
ATOM 6439 O O . LEU D 2 106 ? 13.23880 38.44683 176.06540 1.000 17.30426 110 LEU D O 1
ATOM 6455 N N . SER D 2 107 ? 14.62933 37.84759 177.71838 1.000 16.36747 111 SER D N 1
ATOM 6456 C CA . SER D 2 107 ? 14.28170 39.03547 178.50990 1.000 15.81550 111 SER D CA 1
ATOM 6457 C C . SER D 2 107 ? 14.70130 40.30514 177.78692 1.000 18.56950 111 SER D C 1
ATOM 6458 O O . SER D 2 107 ? 15.89526 40.52737 177.56233 1.000 17.58053 111 SER D O 1
ATOM 6466 N N . GLY D 2 108 ? 13.70993 41.14553 177.43265 1.000 17.66253 112 GLY D N 1
ATOM 6467 C CA . GLY D 2 108 ? 13.96640 42.39354 176.73902 1.000 18.45892 112 GLY D CA 1
ATOM 6468 C C . GLY D 2 108 ? 13.93214 42.30041 175.22521 1.000 17.58854 112 GLY D C 1
ATOM 6469 O O . GLY D 2 108 ? 14.03953 43.33079 174.54494 1.000 17.01745 112 GLY D O 1
ATOM 6473 N N . LEU D 2 109 ? 13.76508 41.10485 174.66616 1.000 17.12923 113 LEU D N 1
ATOM 6474 C CA . LEU D 2 109 ? 13.86904 40.97595 173.22136 1.000 15.47614 113 LEU D CA 1
ATOM 6475 C C . LEU D 2 109 ? 12.63232 41.52317 172.51575 1.000 16.15219 113 LEU D C 1
ATOM 6476 O O . LEU D 2 109 ? 12.75717 42.17835 171.46915 1.000 15.98370 113 LEU D O 1
ATOM 6492 N N . LYS D 2 110 ? 11.43447 41.27301 173.04633 1.000 17.47546 114 LYS D N 1
ATOM 6493 C CA . LYS D 2 110 ? 10.23156 41.75921 172.36791 1.000 16.89349 114 LYS D CA 1
ATOM 6494 C C . LYS D 2 110 ? 10.26292 43.27566 172.27676 1.000 17.43429 114 LYS D C 1
ATOM 6495 O O . LYS D 2 110 ? 9.91076 43.85666 171.24077 1.000 16.67543 114 LYS D O 1
ATOM 6514 N N . GLU D 2 111 ? 10.66010 43.92533 173.37369 1.000 17.69370 115 GLU D N 1
ATOM 6515 C CA A GLU D 2 111 ? 10.76073 45.37954 173.37621 0.388 18.33030 115 GLU D CA 1
ATOM 6516 C CA B GLU D 2 111 ? 10.75395 45.37392 173.37801 0.612 18.32285 115 GLU D CA 1
ATOM 6517 C C . GLU D 2 111 ? 11.79799 45.85556 172.37123 1.000 17.96366 115 GLU D C 1
ATOM 6518 O O . GLU D 2 111 ? 11.60381 46.88309 171.70117 1.000 17.54924 115 GLU D O 1
ATOM 6539 N N . THR D 2 112 ? 12.89542 45.10593 172.22317 1.000 16.60719 116 THR D N 1
ATOM 6540 C CA . THR D 2 112 ? 13.90976 45.46404 171.22067 1.000 17.11767 116 THR D CA 1
ATOM 6541 C C . THR D 2 112 ? 13.34621 45.38231 169.80037 1.000 17.00273 116 THR D C 1
ATOM 6542 O O . THR D 2 112 ? 13.53209 46.29272 168.97562 1.000 16.17700 116 THR D O 1
ATOM 6553 N N . TYR D 2 113 ? 12.60370 44.31453 169.51411 1.000 15.48622 117 TYR D N 1
ATOM 6554 C CA . TYR D 2 113 ? 12.03335 44.14623 168.19283 1.000 17.33743 117 TYR D CA 1
ATOM 6555 C C . TYR D 2 113 ? 10.94553 45.18470 167.93142 1.000 17.39592 117 TYR D C 1
ATOM 6556 O O . TYR D 2 113 ? 10.81972 45.67566 166.81167 1.000 16.20419 117 TYR D O 1
ATOM 6574 N N A SER D 2 114 ? 10.14604 45.51394 168.95262 0.556 16.97295 118 SER D N 1
ATOM 6575 N N B SER D 2 114 ? 10.14848 45.51681 168.95218 0.444 16.98481 118 SER D N 1
ATOM 6576 C CA A SER D 2 114 ? 9.13504 46.54958 168.81353 0.556 18.57297 118 SER D CA 1
ATOM 6577 C CA B SER D 2 114 ? 9.13698 46.55126 168.80147 0.444 18.56726 118 SER D CA 1
ATOM 6578 C C A SER D 2 114 ? 9.77707 47.88346 168.45974 0.556 18.20518 118 SER D C 1
ATOM 6579 C C B SER D 2 114 ? 9.78129 47.88513 168.45355 0.444 18.20650 118 SER D C 1
ATOM 6580 O O A SER D 2 114 ? 9.27518 48.61571 167.59465 0.556 18.56357 118 SER D O 1
ATOM 6581 O O B SER D 2 114 ? 9.28369 48.62003 167.58883 0.444 18.56171 118 SER D O 1
ATOM 6596 N N . SER D 2 115 ? 10.90282 48.20568 169.10844 1.000 18.08105 119 SER D N 1
ATOM 6597 C CA . SER D 2 115 ? 11.59205 49.46048 168.83759 1.000 17.23052 119 SER D CA 1
ATOM 6598 C C . SER D 2 115 ? 12.22198 49.46838 167.45152 1.000 17.40372 119 SER D C 1
ATOM 6599 O O . SER D 2 115 ? 12.32506 50.52705 166.84304 1.000 17.12133 119 SER D O 1
ATOM 6607 N N . LEU D 2 116 ? 12.62610 48.30245 166.94438 1.000 16.10770 120 LEU D N 1
ATOM 6608 C CA . LEU D 2 116 ? 13.23956 48.20754 165.63248 1.000 18.96635 120 LEU D CA 1
ATOM 6609 C C . LEU D 2 116 ? 12.23566 48.00546 164.50888 1.000 18.04022 120 LEU D C 1
ATOM 6610 O O . LEU D 2 116 ? 12.59862 48.16383 163.34495 1.000 19.91349 120 LEU D O 1
ATOM 6626 N N . GLY D 2 117 ? 10.99657 47.64735 164.81875 1.000 17.76295 121 GLY D N 1
ATOM 6627 C CA . GLY D 2 117 ? 10.07178 47.24652 163.76627 1.000 18.03201 121 GLY D CA 1
ATOM 6628 C C . GLY D 2 117 ? 10.31015 45.85613 163.20333 1.000 16.18650 121 GLY D C 1
ATOM 6629 O O . GLY D 2 117 ? 9.87060 45.56968 162.09116 1.000 16.60720 121 GLY D O 1
ATOM 6633 N N . VAL D 2 118 ? 11.00283 44.98222 163.91823 1.000 16.00115 122 VAL D N 1
ATOM 6634 C CA . VAL D 2 118 ? 11.18954 43.59523 163.45668 1.000 14.86935 122 VAL D CA 1
ATOM 6635 C C . VAL D 2 118 ? 9.82044 42.92348 163.58719 1.000 15.65599 122 VAL D C 1
ATOM 6636 O O . VAL D 2 118 ? 9.24495 42.94562 164.67788 1.000 14.96611 122 VAL D O 1
ATOM 6649 N N . PRO D 2 119 ? 9.24890 42.35928 162.51459 1.000 14.53233 123 PRO D N 1
ATOM 6650 C CA . PRO D 2 119 ? 7.84255 41.93726 162.55906 1.000 15.29279 123 PRO D CA 1
ATOM 6651 C C . PRO D 2 119 ? 7.61005 40.67557 163.38447 1.000 15.38418 123 PRO D C 1
ATOM 6652 O O . PRO D 2 119 ? 8.30115 39.65550 163.22272 1.000 14.62103 123 PRO D O 1
ATOM 6663 N N . THR D 2 120 ? 6.57069 40.73205 164.21645 1.000 15.16372 124 THR D N 1
ATOM 6664 C CA . THR D 2 120 ? 6.23199 39.61035 165.08485 1.000 14.97265 124 THR D CA 1
ATOM 6665 C C . THR D 2 120 ? 5.80530 38.37771 164.28138 1.000 14.15321 124 THR D C 1
ATOM 6666 O O . THR D 2 120 ? 6.23503 37.26383 164.56789 1.000 13.35703 124 THR D O 1
ATOM 6677 N N . ALA D 2 121 ? 4.94320 38.56117 163.27155 1.000 15.08298 125 ALA D N 1
ATOM 6678 C CA . ALA D 2 121 ? 4.43667 37.41664 162.51182 1.000 13.27791 125 ALA D CA 1
ATOM 6679 C C . ALA D 2 121 ? 5.58446 36.59701 161.94294 1.000 13.82226 125 ALA D C 1
ATOM 6680 O O . ALA D 2 121 ? 5.60044 35.36743 162.06710 1.000 13.55099 125 ALA D O 1
ATOM 6687 N N . GLY D 2 122 ? 6.56403 37.26412 161.32247 1.000 12.99582 126 GLY D N 1
ATOM 6688 C CA . GLY D 2 122 ? 7.66432 36.52659 160.69952 1.000 11.67462 126 GLY D CA 1
ATOM 6689 C C . GLY D 2 122 ? 8.50370 35.81330 161.73061 1.000 12.02311 126 GLY D C 1
ATOM 6690 O O . GLY D 2 122 ? 8.92162 34.66912 161.52181 1.000 11.65324 126 GLY D O 1
ATOM 6694 N N . ASN D 2 123 ? 8.75360 36.47038 162.86354 1.000 11.74328 127 ASN D N 1
ATOM 6695 C CA . ASN D 2 123 ? 9.53228 35.85900 163.92941 1.000 12.87558 127 ASN D CA 1
ATOM 6696 C C . ASN D 2 123 ? 8.87366 34.57350 164.41075 1.000 12.30959 127 ASN D C 1
ATOM 6697 O O . ASN D 2 123 ? 9.54773 33.55416 164.59658 1.000 12.08142 127 ASN D O 1
ATOM 6708 N N . LEU D 2 124 ? 7.56488 34.61614 164.63039 1.000 12.44737 128 LEU D N 1
ATOM 6709 C CA . LEU D 2 124 ? 6.84936 33.44335 165.10856 1.000 11.62762 128 LEU D CA 1
ATOM 6710 C C . LEU D 2 124 ? 6.93379 32.29946 164.10702 1.000 13.00977 128 LEU D C 1
ATOM 6711 O O . LEU D 2 124 ? 6.99514 31.13205 164.48767 1.000 10.97917 128 LEU D O 1
ATOM 6727 N N . ARG D 2 125 ? 6.88070 32.62434 162.80293 1.000 11.84701 129 ARG D N 1
ATOM 6728 C CA . ARG D 2 125 ? 6.95651 31.57013 161.81270 1.000 11.85353 129 ARG D CA 1
ATOM 6729 C C . ARG D 2 125 ? 8.37001 30.98774 161.75183 1.000 10.74343 129 ARG D C 1
ATOM 6730 O O . ARG D 2 125 ? 8.52836 29.76592 161.66089 1.000 12.54296 129 ARG D O 1
ATOM 6751 N N . ALA D 2 126 ? 9.39887 31.82946 161.79216 1.000 10.30395 130 ALA D N 1
ATOM 6752 C CA . ALA D 2 126 ? 10.76958 31.32964 161.80006 1.000 9.34598 130 ALA D CA 1
ATOM 6753 C C . ALA D 2 126 ? 10.98965 30.41810 163.00025 1.000 11.45633 130 ALA D C 1
ATOM 6754 O O . ALA D 2 126 ? 11.53395 29.30237 162.87816 1.000 12.34929 130 ALA D O 1
ATOM 6761 N N . VAL D 2 127 ? 10.55012 30.86552 164.17280 1.000 11.70209 131 VAL D N 1
ATOM 6762 C CA . VAL D 2 127 ? 10.71645 30.03217 165.37547 1.000 11.07414 131 VAL D CA 1
ATOM 6763 C C . VAL D 2 127 ? 9.94289 28.74166 165.20188 1.000 10.45448 131 VAL D C 1
ATOM 6764 O O . VAL D 2 127 ? 10.43028 27.66218 165.55142 1.000 12.23685 131 VAL D O 1
ATOM 6777 N N . GLY D 2 128 ? 8.72575 28.82187 164.65354 1.000 12.18202 132 GLY D N 1
ATOM 6778 C CA . GLY D 2 128 ? 7.90168 27.63249 164.51521 1.000 11.41288 132 GLY D CA 1
ATOM 6779 C C . GLY D 2 128 ? 8.49226 26.59977 163.57035 1.000 10.78902 132 GLY D C 1
ATOM 6780 O O . GLY D 2 128 ? 8.34778 25.37663 163.78040 1.000 10.51316 132 GLY D O 1
ATOM 6784 N N . ILE D 2 129 ? 9.15204 27.06803 162.50328 1.000 11.20636 133 ILE D N 1
ATOM 6785 C CA . ILE D 2 129 ? 9.83427 26.14522 161.60376 1.000 10.63072 133 ILE D CA 1
ATOM 6786 C C . ILE D 2 129 ? 11.04646 25.50480 162.30669 1.000 11.00908 133 ILE D C 1
ATOM 6787 O O . ILE D 2 129 ? 11.24077 24.28498 162.26412 1.000 10.37405 133 ILE D O 1
ATOM 6803 N N . MET D 2 130 ? 11.85039 26.30820 162.99655 1.000 10.41786 134 MET D N 1
ATOM 6804 C CA . MET D 2 130 ? 12.94768 25.72551 163.75232 1.000 9.73845 134 MET D CA 1
ATOM 6805 C C . MET D 2 130 ? 12.44245 24.68782 164.76415 1.000 10.02791 134 MET D C 1
ATOM 6806 O O . MET D 2 130 ? 13.10220 23.64255 164.95406 1.000 9.62243 134 MET D O 1
ATOM 6820 N N . LYS D 2 131 ? 11.35562 24.99142 165.48871 1.000 9.31233 135 LYS D N 1
ATOM 6821 C CA . LYS D 2 131 ? 10.80552 24.02697 166.44352 1.000 10.97023 135 LYS D CA 1
ATOM 6822 C C . LYS D 2 131 ? 10.48624 22.69081 165.76750 1.000 10.72014 135 LYS D C 1
ATOM 6823 O O . LYS D 2 131 ? 10.87837 21.61037 166.25769 1.000 9.48332 135 LYS D O 1
ATOM 6842 N N . ALA D 2 132 ? 9.73092 22.74182 164.67173 1.000 10.62742 136 ALA D N 1
ATOM 6843 C CA . ALA D 2 132 ? 9.33807 21.52770 163.98975 1.000 10.80853 136 ALA D CA 1
ATOM 6844 C C . ALA D 2 132 ? 10.55274 20.75231 163.51119 1.000 11.19869 136 ALA D C 1
ATOM 6845 O O . ALA D 2 132 ? 10.58373 19.51856 163.59351 1.000 10.05771 136 ALA D O 1
ATOM 6852 N N . THR D 2 133 ? 11.56811 21.46194 163.03140 1.000 8.43413 137 THR D N 1
ATOM 6853 C CA . THR D 2 133 ? 12.77801 20.82136 162.56390 1.000 9.82736 137 THR D CA 1
ATOM 6854 C C . THR D 2 133 ? 13.50184 20.12122 163.70527 1.000 10.65405 137 THR D C 1
ATOM 6855 O O . THR D 2 133 ? 13.86898 18.95107 163.58909 1.000 8.61933 137 THR D O 1
ATOM 6866 N N . CYS D 2 134 ? 13.68744 20.82208 164.84846 1.000 9.15408 138 CYS D N 1
ATOM 6867 C CA . CYS D 2 134 ? 14.41047 20.19720 165.94496 1.000 11.36650 138 CYS D CA 1
ATOM 6868 C C . CYS D 2 134 ? 13.63766 19.02360 166.51557 1.000 11.31291 138 CYS D C 1
ATOM 6869 O O . CYS D 2 134 ? 14.21085 17.98223 166.82041 1.000 11.38589 138 CYS D O 1
ATOM 6877 N N . VAL D 2 135 ? 12.32761 19.15591 166.66212 1.000 10.61169 139 VAL D N 1
ATOM 6878 C CA . VAL D 2 135 ? 11.54431 18.02177 167.14891 1.000 11.19079 139 VAL D CA 1
ATOM 6879 C C . VAL D 2 135 ? 11.70648 16.81704 166.22533 1.000 12.02892 139 VAL D C 1
ATOM 6880 O O . VAL D 2 135 ? 11.83624 15.68355 166.68115 1.000 11.62591 139 VAL D O 1
ATOM 6893 N N . ALA D 2 136 ? 11.74463 17.04475 164.90728 1.000 11.87564 140 ALA D N 1
ATOM 6894 C CA . ALA D 2 136 ? 11.88294 15.93783 163.98469 1.000 11.66291 140 ALA D CA 1
ATOM 6895 C C . ALA D 2 136 ? 13.26980 15.29696 164.04409 1.000 12.33163 140 ALA D C 1
ATOM 6896 O O . ALA D 2 136 ? 13.38804 14.09199 163.82743 1.000 12.76165 140 ALA D O 1
ATOM 6903 N N . PHE D 2 137 ? 14.31728 16.08652 164.31888 1.000 10.31994 141 PHE D N 1
ATOM 6904 C CA . PHE D 2 137 ? 15.63011 15.50546 164.48693 1.000 10.71890 141 PHE D CA 1
ATOM 6905 C C . PHE D 2 137 ? 15.67483 14.58696 165.70545 1.000 12.05337 141 PHE D C 1
ATOM 6906 O O . PHE D 2 137 ? 16.40162 13.57731 165.70188 1.000 13.13208 141 PHE D O 1
ATOM 6923 N N . ILE D 2 138 ? 14.91042 14.90865 166.74426 1.000 12.74226 142 ILE D N 1
ATOM 6924 C CA . ILE D 2 138 ? 14.94858 14.13556 167.97841 1.000 11.27562 142 ILE D CA 1
ATOM 6925 C C . ILE D 2 138 ? 14.01934 12.93076 167.89111 1.000 13.00278 142 ILE D C 1
ATOM 6926 O O . ILE D 2 138 ? 14.40784 11.81399 168.26361 1.000 12.64547 142 ILE D O 1
ATOM 6942 N N . ASN D 2 139 ? 12.82548 13.10398 167.34439 1.000 11.25306 143 ASN D N 1
ATOM 6943 C CA . ASN D 2 139 ? 11.90026 12.00869 167.10419 1.000 14.61896 143 ASN D CA 1
ATOM 6944 C C . ASN D 2 139 ? 12.12095 11.42579 165.70655 1.000 16.06107 143 ASN D C 1
ATOM 6945 O O . ASN D 2 139 ? 11.18719 11.21420 164.93947 1.000 20.88860 143 ASN D O 1
ATOM 6956 N N . ASN D 2 140 ? 13.36260 11.20917 165.35070 1.000 14.99845 144 ASN D N 1
ATOM 6957 C CA . ASN D 2 140 ? 13.74111 10.67288 164.04256 1.000 14.62061 144 ASN D CA 1
ATOM 6958 C C . ASN D 2 140 ? 13.55036 9.16006 164.06972 1.000 16.46197 144 ASN D C 1
ATOM 6959 O O . ASN D 2 140 ? 14.18608 8.47223 164.87978 1.000 17.26131 144 ASN D O 1
ATOM 6970 N N . THR D 2 141 ? 12.63372 8.64988 163.24074 1.000 15.57598 145 THR D N 1
ATOM 6971 C CA . THR D 2 141 ? 12.33890 7.22627 163.16718 1.000 17.12244 145 THR D CA 1
ATOM 6972 C C . THR D 2 141 ? 12.95807 6.53868 161.94478 1.000 16.84088 145 THR D C 1
ATOM 6973 O O . THR D 2 141 ? 12.49788 5.44323 161.55593 1.000 16.30010 145 THR D O 1
ATOM 6984 N N . SER D 2 142 ? 14.00866 7.12138 161.36215 1.000 16.30787 146 SER D N 1
ATOM 6985 C CA . SER D 2 142 ? 14.72323 6.45878 160.26920 1.000 14.52637 146 SER D CA 1
ATOM 6986 C C . SER D 2 142 ? 15.15163 5.04594 160.65922 1.000 17.38356 146 SER D C 1
ATOM 6987 O O . SER D 2 142 ? 15.46264 4.76311 161.82105 1.000 16.49432 146 SER D O 1
ATOM 6995 N N . GLN D 2 143 ? 15.21214 4.15585 159.66049 1.000 16.88200 147 GLN D N 1
ATOM 6996 C CA . GLN D 2 143 ? 15.81828 2.84795 159.87379 1.000 16.66561 147 GLN D CA 1
ATOM 6997 C C . GLN D 2 143 ? 17.28261 3.00919 160.29779 1.000 16.23254 147 GLN D C 1
ATOM 6998 O O . GLN D 2 143 ? 17.93304 4.00856 159.97338 1.000 13.45270 147 GLN D O 1
ATOM 7012 N N . GLN D 2 144 ? 17.79180 2.03416 161.06730 1.000 17.31571 148 GLN D N 1
ATOM 7013 C CA . GLN D 2 144 ? 19.08865 2.20491 161.70449 1.000 16.05683 148 GLN D CA 1
ATOM 7014 C C . GLN D 2 144 ? 20.19268 2.52634 160.69777 1.000 15.61396 148 GLN D C 1
ATOM 7015 O O . GLN D 2 144 ? 21.12489 3.27943 161.00974 1.000 14.33628 148 GLN D O 1
ATOM 7029 N N . LYS D 2 145 ? 20.14670 1.91286 159.52136 1.000 15.36136 149 LYS D N 1
ATOM 7030 C CA . LYS D 2 145 ? 21.22512 2.11575 158.56118 1.000 16.24704 149 LYS D CA 1
ATOM 7031 C C . LYS D 2 145 ? 21.29123 3.55096 158.07363 1.000 14.41763 149 LYS D C 1
ATOM 7032 O O . LYS D 2 145 ? 22.31384 3.94427 157.48022 1.000 15.44758 149 LYS D O 1
ATOM 7051 N N . LYS D 2 146 ? 20.24606 4.35342 158.33022 1.000 12.15642 150 LYS D N 1
ATOM 7052 C CA . LYS D 2 146 ? 20.17301 5.74754 157.90614 1.000 13.83370 150 LYS D CA 1
ATOM 7053 C C . LYS D 2 146 ? 20.07431 6.68606 159.10789 1.000 12.98209 150 LYS D C 1
ATOM 7054 O O . LYS D 2 146 ? 19.49437 7.76776 159.01734 1.000 13.43483 150 LYS D O 1
ATOM 7073 N N . LEU D 2 147 ? 20.62416 6.27173 160.23832 1.000 13.74566 151 LEU D N 1
ATOM 7074 C CA . LEU D 2 147 ? 20.54686 6.99017 161.52086 1.000 12.18280 151 LEU D CA 1
ATOM 7075 C C . LEU D 2 147 ? 21.90239 6.93857 162.21702 1.000 14.03599 151 LEU D C 1
ATOM 7076 O O . LEU D 2 147 ? 22.51120 5.87938 162.30077 1.000 12.03907 151 LEU D O 1
ATOM 7092 N N . SER D 2 148 ? 22.37370 8.07948 162.71909 1.000 12.16956 152 SER D N 1
ATOM 7093 C CA . SER D 2 148 ? 23.71444 8.12454 163.26967 1.000 12.57627 152 SER D CA 1
ATOM 7094 C C . SER D 2 148 ? 23.76799 7.67156 164.72045 1.000 15.26174 152 SER D C 1
ATOM 7095 O O . SER D 2 148 ? 24.86593 7.45465 165.24374 1.000 15.41651 152 SER D O 1
ATOM 7103 N N . THR D 2 149 ? 22.61248 7.55062 165.38480 1.000 12.91394 153 THR D N 1
ATOM 7104 C CA . THR D 2 149 ? 22.54080 7.15928 166.78692 1.000 14.15567 153 THR D CA 1
ATOM 7105 C C . THR D 2 149 ? 21.84226 5.81141 166.89220 1.000 14.22002 153 THR D C 1
ATOM 7106 O O . THR D 2 149 ? 21.04730 5.45559 166.02111 1.000 13.44391 153 THR D O 1
ATOM 7117 N N . PRO D 2 150 ? 22.04409 5.08090 167.98420 1.000 14.31006 154 PRO D N 1
ATOM 7118 C CA . PRO D 2 150 ? 21.24563 3.87225 168.20842 1.000 14.02205 154 PRO D CA 1
ATOM 7119 C C . PRO D 2 150 ? 19.76320 4.21175 168.19449 1.000 14.84886 154 PRO D C 1
ATOM 7120 O O . PRO D 2 150 ? 19.33722 5.15951 168.86022 1.000 15.00019 154 PRO D O 1
ATOM 7131 N N . ALA D 2 151 ? 18.97185 3.42458 167.44984 1.000 14.94725 155 ALA D N 1
ATOM 7132 C CA . ALA D 2 151 ? 17.54402 3.71912 167.33309 1.000 15.02835 155 ALA D CA 1
ATOM 7133 C C . ALA D 2 151 ? 16.82628 3.52251 168.67198 1.000 16.26881 155 ALA D C 1
ATOM 7134 O O . ALA D 2 151 ? 17.07374 2.55083 169.38107 1.000 15.05822 155 ALA D O 1
ATOM 7141 N N . GLY D 2 152 ? 15.92926 4.44147 169.00022 1.000 15.96993 156 GLY D N 1
ATOM 7142 C CA . GLY D 2 152 ? 15.13166 4.28603 170.21484 1.000 16.24904 156 GLY D CA 1
ATOM 7143 C C . GLY D 2 152 ? 14.20918 5.46721 170.43263 1.000 17.26120 156 GLY D C 1
ATOM 7144 O O . GLY D 2 152 ? 13.99390 6.30755 169.55071 1.000 18.15069 156 GLY D O 1
ATOM 7148 N N . ASP D 2 153 ? 13.68422 5.54568 171.65300 1.000 17.91679 157 ASP D N 1
ATOM 7149 C CA . ASP D 2 153 ? 12.68103 6.55452 171.97784 1.000 19.97990 157 ASP D CA 1
ATOM 7150 C C . ASP D 2 153 ? 13.34247 7.76865 172.61186 1.000 18.76618 157 ASP D C 1
ATOM 7151 O O . ASP D 2 153 ? 13.99154 7.65681 173.66041 1.000 19.19526 157 ASP D O 1
ATOM 7160 N N . CYS D 2 154 ? 13.18302 8.92650 171.96372 1.000 17.46416 158 CYS D N 1
ATOM 7161 C CA . CYS D 2 154 ? 13.63250 10.19610 172.49575 1.000 16.38808 158 CYS D CA 1
ATOM 7162 C C . CYS D 2 154 ? 12.47321 11.17144 172.69186 1.000 15.86751 158 CYS D C 1
ATOM 7163 O O . CYS D 2 154 ? 12.68891 12.39960 172.73450 1.000 14.91332 158 CYS D O 1
ATOM 7170 N N . SER D 2 155 ? 11.25697 10.65576 172.84267 1.000 17.25156 159 SER D N 1
ATOM 7171 C CA . SER D 2 155 ? 10.08321 11.51556 172.84487 1.000 17.65669 159 SER D CA 1
ATOM 7172 C C . SER D 2 155 ? 10.09635 12.50113 174.01390 1.000 16.63348 159 SER D C 1
ATOM 7173 O O . SER D 2 155 ? 9.59242 13.62450 173.87903 1.000 14.74345 159 SER D O 1
ATOM 7181 N N . ALA D 2 156 ? 10.63456 12.09725 175.16359 1.000 15.70335 160 ALA D N 1
ATOM 7182 C CA . ALA D 2 156 ? 10.68512 13.00183 176.31503 1.000 17.89970 160 ALA D CA 1
ATOM 7183 C C . ALA D 2 156 ? 11.60987 14.17550 176.01613 1.000 14.85584 160 ALA D C 1
ATOM 7184 O O . ALA D 2 156 ? 11.26792 15.34130 176.27122 1.000 15.67285 160 ALA D O 1
ATOM 7191 N N . LEU D 2 157 ? 12.77590 13.89964 175.44517 1.000 13.93005 161 LEU D N 1
ATOM 7192 C CA . LEU D 2 157 ? 13.66450 14.99176 175.06873 1.000 15.02181 161 LEU D CA 1
ATOM 7193 C C . LEU D 2 157 ? 13.01118 15.89143 174.02387 1.000 14.30174 161 LEU D C 1
ATOM 7194 O O . LEU D 2 157 ? 13.21143 17.11380 174.02797 1.000 14.68446 161 LEU D O 1
ATOM 7210 N N . ALA D 2 158 ? 12.28541 15.30334 173.07847 1.000 13.40714 162 ALA D N 1
ATOM 7211 C CA . ALA D 2 158 ? 11.65374 16.12114 172.04864 1.000 14.77107 162 ALA D CA 1
ATOM 7212 C C . ALA D 2 158 ? 10.63315 17.07359 172.67522 1.000 15.70941 162 ALA D C 1
ATOM 7213 O O . ALA D 2 158 ? 10.55493 18.25594 172.30050 1.000 14.35181 162 ALA D O 1
ATOM 7220 N N . SER D 2 159 ? 9.86486 16.57842 173.64889 1.000 15.19746 163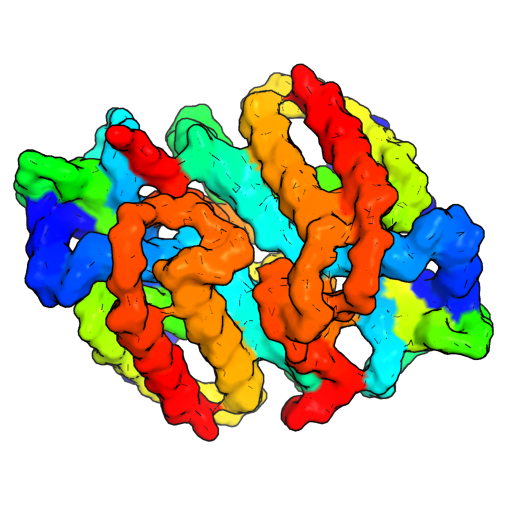 SER D N 1
ATOM 7221 C CA . SER D 2 159 ? 8.86170 17.42148 174.30269 1.000 15.90347 163 SER D CA 1
ATOM 7222 C C . SER D 2 159 ? 9.53743 18.53333 175.06871 1.000 14.19921 163 SER D C 1
ATOM 7223 O O . SER D 2 159 ? 9.03934 19.67045 175.10281 1.000 14.91138 163 SER D O 1
ATOM 7231 N N . GLU D 2 160 ? 10.66656 18.22330 175.67846 1.000 14.95591 164 GLU D N 1
ATOM 7232 C CA . GLU D 2 160 ? 11.42561 19.22379 176.42191 1.000 14.58744 164 GLU D CA 1
ATOM 7233 C C . GLU D 2 160 ? 11.92542 20.33020 175.48934 1.000 14.19307 164 GLU D C 1
ATOM 7234 O O . GLU D 2 160 ? 11.76487 21.52378 175.78480 1.000 13.22695 164 GLU D O 1
ATOM 7246 N N . VAL D 2 161 ? 12.51490 19.95215 174.35179 1.000 13.03363 165 VAL D N 1
ATOM 7247 C CA . VAL D 2 161 ? 12.98285 20.96678 173.39914 1.000 14.07921 165 VAL D CA 1
ATOM 7248 C C . VAL D 2 161 ? 11.82262 21.76600 172.83454 1.000 13.88961 165 VAL D C 1
ATOM 7249 O O . VAL D 2 161 ? 11.92537 22.99738 172.65809 1.000 12.86149 165 VAL D O 1
ATOM 7262 N N . ALA D 2 162 ? 10.68365 21.10478 172.56655 1.000 13.38972 166 ALA D N 1
ATOM 7263 C CA . ALA D 2 162 ? 9.49094 21.81635 172.11583 1.000 13.31571 166 ALA D CA 1
ATOM 7264 C C . ALA D 2 162 ? 9.08281 22.89301 173.11624 1.000 14.34038 166 ALA D C 1
ATOM 7265 O O . ALA D 2 162 ? 8.68468 23.98551 172.72216 1.000 13.19135 166 ALA D O 1
ATOM 7272 N N . GLY D 2 163 ? 9.18016 22.59169 174.40506 1.000 13.47193 167 GLY D N 1
ATOM 7273 C CA . GLY D 2 163 ? 8.82103 23.56993 175.42027 1.000 16.19472 167 GLY D CA 1
ATOM 7274 C C . GLY D 2 163 ? 9.75985 24.76611 175.43704 1.000 13.82090 167 GLY D C 1
ATOM 7275 O O . GLY D 2 163 ? 9.33284 25.90029 175.70829 1.000 13.02479 167 GLY D O 1
ATOM 7279 N N . TYR D 2 164 ? 11.03909 24.54657 175.13510 1.000 12.88540 168 TYR D N 1
ATOM 7280 C CA . TYR D 2 164 ? 11.95667 25.68072 175.07696 1.000 13.24961 168 TYR D CA 1
ATOM 7281 C C . TYR D 2 164 ? 11.61013 26.61478 173.91638 1.000 14.51091 168 TYR D C 1
ATOM 7282 O O . TYR D 2 164 ? 11.60363 27.84683 174.07978 1.000 12.69803 168 TYR D O 1
ATOM 7300 N N . PHE D 2 165 ? 11.29845 26.05479 172.73613 1.000 11.78839 169 PHE D N 1
ATOM 7301 C CA . PHE D 2 165 ? 10.82784 26.88308 171.63396 1.000 11.88654 169 PHE D CA 1
ATOM 7302 C C . PHE D 2 165 ? 9.53340 27.60785 171.98464 1.000 13.05805 169 PHE D C 1
ATOM 7303 O O . PHE D 2 165 ? 9.33568 28.76586 171.58655 1.000 12.95953 169 PHE D O 1
ATOM 7320 N N . ASP D 2 166 ? 8.62872 26.94240 172.71126 1.000 13.18146 170 ASP D N 1
ATOM 7321 C CA . ASP D 2 166 ? 7.39778 27.62908 173.13500 1.000 14.77205 170 ASP D CA 1
ATOM 7322 C C . ASP D 2 166 ? 7.70234 28.83258 174.02813 1.000 13.70832 170 ASP D C 1
ATOM 7323 O O . ASP D 2 166 ? 7.01032 29.84743 173.96183 1.000 14.84448 170 ASP D O 1
ATOM 7332 N N . LYS D 2 167 ? 8.70471 28.73751 174.88985 1.000 13.08497 171 LYS D N 1
ATOM 7333 C CA . LYS D 2 167 ? 9.09824 29.91790 175.66428 1.000 15.18982 171 LYS D CA 1
ATOM 7334 C C . LYS D 2 167 ? 9.57361 31.05944 174.75156 1.000 14.29419 171 LYS D C 1
ATOM 7335 O O . LYS D 2 167 ? 9.29290 32.22225 175.03777 1.000 14.47804 171 LYS D O 1
ATOM 7354 N N . VAL D 2 168 ? 10.27959 30.74489 173.66160 1.000 11.71390 172 VAL D N 1
ATOM 7355 C CA . VAL D 2 168 ? 10.69496 31.78088 172.70684 1.000 13.73688 172 VAL D CA 1
ATOM 7356 C C . VAL D 2 168 ? 9.47734 32.45110 172.07589 1.000 14.04701 172 VAL D C 1
ATOM 7357 O O . VAL D 2 168 ? 9.33930 33.68299 172.06839 1.000 13.64092 172 VAL D O 1
ATOM 7370 N N . SER D 2 169 ? 8.57751 31.64002 171.52305 1.000 13.14683 173 SER D N 1
ATOM 7371 C CA . SER D 2 169 ? 7.37304 32.16280 170.88906 1.000 14.11426 173 SER D CA 1
ATOM 7372 C C . SER D 2 169 ? 6.56864 33.03213 171.84151 1.000 14.43607 173 SER D C 1
ATOM 7373 O O . SER D 2 169 ? 6.08605 34.09750 171.44254 1.000 14.59926 173 SER D O 1
ATOM 7381 N N . ALA D 2 170 ? 6.35833 32.56278 173.08823 1.000 12.84736 174 ALA D N 1
ATOM 7382 C CA . ALA D 2 170 ? 5.59480 33.35186 174.03799 1.000 14.89453 174 ALA D CA 1
ATOM 7383 C C . ALA D 2 170 ? 6.26359 34.68375 174.31875 1.000 15.52469 174 ALA D C 1
ATOM 7384 O O . ALA D 2 170 ? 5.58234 35.70734 174.54287 1.000 15.28442 174 ALA D O 1
ATOM 7391 N N . ALA D 2 171 ? 7.59539 34.70570 174.34223 1.000 13.73654 175 ALA D N 1
ATOM 7392 C CA . ALA D 2 171 ? 8.27859 35.97208 174.63850 1.000 15.17302 175 ALA D CA 1
ATOM 7393 C C . ALA D 2 171 ? 8.16631 36.95297 173.47866 1.000 15.78003 175 ALA D C 1
ATOM 7394 O O . ALA D 2 171 ? 8.10154 38.16545 173.70033 1.000 18.07062 175 ALA D O 1
ATOM 7401 N N . LEU D 2 172 ? 8.08900 36.45360 172.25189 1.000 14.05376 176 LEU D N 1
ATOM 7402 C CA . LEU D 2 172 ? 8.07006 37.30194 171.06848 1.000 16.55495 176 LEU D CA 1
ATOM 7403 C C . LEU D 2 172 ? 6.67116 37.72183 170.62059 1.000 18.02367 176 LEU D C 1
ATOM 7404 O O . LEU D 2 172 ? 6.54175 38.74721 169.93803 1.000 16.55972 176 LEU D O 1
ATOM 7420 N N . ALA D 2 173 ? 5.65146 36.93361 170.93280 1.000 18.11254 177 ALA D N 1
ATOM 7421 C CA . ALA D 2 173 ? 4.26793 37.27174 170.57342 1.000 19.16509 177 ALA D CA 1
ATOM 7422 C C . ALA D 2 173 ? 3.73074 38.38670 171.46218 1.000 22.17961 177 ALA D C 1
ATOM 7423 O O . ALA D 2 173 ? 3.01547 39.27134 170.97712 1.000 26.06034 177 ALA D O 1
#

Organism: NCBI:txid478123

Secondary structure (DSSP, 8-state):
-----EEEEEEEEE-TT---------S---SSGGGGEEEEEEEEE----HHHHHHHHHHHTT----STT------SS---/-EEEEHHHHHHHHHHSTTHHHHHHHHHHHHTTHHHHHHHHHHHHHHH-GGGGSTT---SHHHHHHHHHHHHHHHHHHHHHHHHTS-HHIIIIIITTHHHHHHHHT--HHHHHHHHHHHHHHHHHHHHT-SS---S---S---HHHHHHHHHHHHHHHHHH-/-----EEEEEEEEE-TT--SS---S--S---SSGGGGEEEEEEEEE----HHHHHHHHHHHHT-PPP--/-HHHH--EEEEHHHHHHHHTTSTTHHHHHHHHHHHHHTHHHHHHHHHHHHHHH-GGGGSTT---SHHHHHHHHHHHHHHHHHHHHHHHHTSSHHIIIIIITTHHHHHHHHT--HHHHHHHHHHHHHHHHHHHT----GGG-SS-----HHHHHHHHHHHHHHHHHH-

Nearest PDB structures (foldseek):
  7t7u-assembly1_B  TM=1.006E+00  e=8.334E-21  Chroomonas sp. M1627
  4lms-assembly1_B  TM=1.001E+00  e=2.332E-18  Chroomonas sp.
  7t7u-assembly1_D  TM=9.666E-01  e=1.930E-18  Chroomonas sp. M1627
  7s96-assembly1_B  TM=9.908E-01  e=1.478E-17  Hemiselmis pacifica
  7tlf-assembly3_L  TM=9.695E-01  e=1.112E-17  Proteomonas sulcata

CATH classification: 1.10.490.20